Protein AF-0000000086900081 (afdb_homodimer)

Foldseek 3Di:
DPDFLFAWDDKDQDDQPPPDDDDDDDPPPPPPPPPPPPPPPPVPVCPLQNLLCVLPPWDWDDDPRTIITIGGDLDADDPVNLVVSVVVLVVQCVVVVFDPDDDTPSNVRSVVSSVSNVLSNVSSVPVVVSVVSSVVVVVVVVVVVVVVVVVVVVVVVVVVVVVVVVVVVVVVVVVVVVVVVVVVVVVVVVVVVVVVVVVVVVVVVVVVVVVVVVVVVVVVVVVVVVVVVVVVVVVVVVVVVVD/DPDFLFAWDDKDQDDQPPPDDDDDDDPDPPPPDPPPPPPPPPVPVCPLQNLLCVLPPWDWDDDPRTIITIGGDLDADDPVNLVVSVVVLVVQCVVVVFDPDDDTPSNVRSVVSSVSNVLSNVSSVPVVVSVVVSVVVVVVVVVVVVVVVVVVVVVVVVVVVVVVVVVVVVVVVVVVVVVVVVVVVVVVVVVVVVVVVVVVVVVVVVVVVVVVVVVVVVVVVVVVVVVVVVVVVVVVVVVVVVD

InterPro domains:
  IPR019347 Axonemal dynein light chain [PF10211] (49-235)
  IPR019347 Axonemal dynein light chain [PTHR13183] (34-238)

Radius of gyration: 55.37 Å; Cα contacts (8 Å, |Δi|>4): 393; chains: 2; bounding box: 48×168×117 Å

Structure (mmCIF, N/CA/C/O backbone):
data_AF-0000000086900081-model_v1
#
loop_
_entity.id
_entity.type
_entity.pdbx_description
1 polymer '33 kDa inner dynein arm light chain, axonemal'
#
loop_
_atom_site.group_PDB
_atom_site.id
_atom_site.type_symbol
_atom_site.label_atom_id
_atom_site.label_alt_id
_atom_site.label_comp_id
_atom_site.label_asym_id
_atom_site.label_entity_id
_atom_site.label_seq_id
_atom_site.pdbx_PDB_ins_code
_atom_site.Cartn_x
_atom_site.Cartn_y
_atom_site.Cartn_z
_atom_site.occupancy
_atom_site.B_iso_or_equiv
_atom_site.auth_seq_id
_atom_site.auth_comp_id
_atom_site.auth_asym_id
_atom_site.auth_atom_id
_atom_site.pdbx_PDB_model_num
ATOM 1 N N . MET A 1 1 ? -16.453 29.516 -9.492 1 42 1 MET A N 1
ATOM 2 C CA . MET A 1 1 ? -15.25 29.5 -8.664 1 42 1 MET A CA 1
ATOM 3 C C . MET A 1 1 ? -15.531 28.875 -7.301 1 42 1 MET A C 1
ATOM 5 O O . MET A 1 1 ? -16.438 29.312 -6.594 1 42 1 MET A O 1
ATOM 9 N N . GLN A 1 2 ? -15.172 27.75 -7.09 1 48.16 2 GLN A N 1
ATOM 10 C CA . GLN A 1 2 ? -15.555 27.078 -5.852 1 48.16 2 GLN A CA 1
ATOM 11 C C . GLN A 1 2 ? -15.062 27.844 -4.633 1 48.16 2 GLN A C 1
ATOM 13 O O . GLN A 1 2 ? -13.977 28.422 -4.656 1 48.16 2 GLN A O 1
ATOM 18 N N . SER A 1 3 ? -15.93 28.266 -3.818 1 62.38 3 SER A N 1
ATOM 19 C CA . SER A 1 3 ? -15.703 29.047 -2.609 1 62.38 3 SER A CA 1
ATOM 20 C C . SER A 1 3 ? -14.617 28.422 -1.742 1 62.38 3 SER A C 1
ATOM 22 O O . SER A 1 3 ? -14.547 27.203 -1.6 1 62.38 3 SER A O 1
ATOM 24 N N . SER A 1 4 ? -13.484 29.094 -1.652 1 70.31 4 SER A N 1
ATOM 25 C CA . SER A 1 4 ? -12.336 28.672 -0.856 1 70.31 4 SER A CA 1
ATOM 26 C C . SER A 1 4 ? -12.43 29.203 0.569 1 70.31 4 SER A C 1
ATOM 28 O O . SER A 1 4 ? -13.062 30.234 0.811 1 70.31 4 SER A O 1
ATOM 30 N N . LEU A 1 5 ? -12.094 28.422 1.545 1 69.44 5 LEU A N 1
ATOM 31 C CA . LEU A 1 5 ? -12.039 28.859 2.936 1 69.44 5 LEU A CA 1
ATOM 32 C C . LEU A 1 5 ? -10.945 29.906 3.137 1 69.44 5 LEU A C 1
ATOM 34 O O . LEU A 1 5 ? -10.93 30.609 4.152 1 69.44 5 LEU A O 1
ATOM 38 N N . LEU A 1 6 ? -10.07 29.984 2.084 1 68.81 6 LEU A N 1
ATOM 39 C CA . LEU A 1 6 ? -8.992 30.953 2.146 1 68.81 6 LEU A CA 1
ATOM 40 C C . LEU A 1 6 ? -9.477 32.344 1.706 1 68.81 6 LEU A C 1
ATOM 42 O O . LEU A 1 6 ? -10.141 32.469 0.677 1 68.81 6 LEU A O 1
ATOM 46 N N . LYS A 1 7 ? -9.281 33.344 2.521 1 66.56 7 LYS A N 1
ATOM 47 C CA . LYS A 1 7 ? -9.711 34.719 2.223 1 66.56 7 LYS A CA 1
ATOM 48 C C . LYS A 1 7 ? -8.789 35.375 1.19 1 66.56 7 LYS A C 1
ATOM 50 O O . LYS A 1 7 ? -7.566 35.344 1.334 1 66.56 7 LYS A O 1
ATOM 55 N N . TYR A 1 8 ? -9.445 35.938 0.097 1 69.81 8 TYR A N 1
ATOM 56 C CA . TYR A 1 8 ? -8.695 36.594 -0.955 1 69.81 8 TYR A CA 1
ATOM 57 C C . TYR A 1 8 ? -9.055 38.094 -1.011 1 69.81 8 TYR A C 1
ATOM 59 O O . TYR A 1 8 ? -10.094 38.5 -0.493 1 69.81 8 TYR A O 1
ATOM 67 N N . THR A 1 9 ? -8.016 38.938 -1.532 1 75 9 THR A N 1
ATOM 68 C CA . THR A 1 9 ? -8.297 40.344 -1.819 1 75 9 THR A CA 1
ATOM 69 C C . THR A 1 9 ? -9.016 40.469 -3.154 1 75 9 THR A C 1
ATOM 71 O O . THR A 1 9 ? -9.289 39.5 -3.834 1 75 9 THR A O 1
ATOM 74 N N . ALA A 1 10 ? -9.477 41.75 -3.414 1 66.25 10 ALA A N 1
ATOM 75 C CA . ALA A 1 10 ? -10.148 42 -4.688 1 66.25 10 ALA A CA 1
ATOM 76 C C . ALA A 1 10 ? -9.234 41.656 -5.863 1 66.25 10 ALA A C 1
ATOM 78 O O . ALA A 1 10 ? -8.016 41.844 -5.785 1 66.25 10 ALA A O 1
ATOM 79 N N . SER A 1 11 ? -9.789 41.062 -6.828 1 64.62 11 SER A N 1
ATOM 80 C CA . SER A 1 11 ? -9.039 40.656 -8.008 1 64.62 11 SER A CA 1
ATOM 81 C C . SER A 1 11 ? -8.508 41.844 -8.781 1 64.62 11 SER A C 1
ATOM 83 O O . SER A 1 11 ? -9.156 42.906 -8.852 1 64.62 11 SER A O 1
ATOM 85 N N . ARG A 1 12 ? -7.219 41.781 -9.094 1 67.12 12 ARG A N 1
ATOM 86 C CA . ARG A 1 12 ? -6.625 42.844 -9.906 1 67.12 12 ARG A CA 1
ATOM 87 C C . ARG A 1 12 ? -6.156 42.281 -11.25 1 67.12 12 ARG A C 1
ATOM 89 O O . ARG A 1 12 ? -5.777 41.125 -11.359 1 67.12 12 ARG A O 1
ATOM 96 N N . VAL A 1 13 ? -6.465 42.969 -12.281 1 59.75 13 VAL A N 1
ATOM 97 C CA . VAL A 1 13 ? -6 42.625 -13.617 1 59.75 13 VAL A CA 1
ATOM 98 C C . VAL A 1 13 ? -4.473 42.594 -13.648 1 59.75 13 VAL A C 1
ATOM 100 O O . VAL A 1 13 ? -3.828 43.594 -13.312 1 59.75 13 VAL A O 1
ATOM 103 N N . ALA A 1 14 ? -3.883 41.406 -13.641 1 64.88 14 ALA A N 1
ATOM 104 C CA . ALA A 1 14 ? -2.428 41.281 -13.625 1 64.88 14 ALA A CA 1
ATOM 105 C C . ALA A 1 14 ? -1.829 41.719 -14.961 1 64.88 14 ALA A C 1
ATOM 107 O O . ALA A 1 14 ? -0.786 42.406 -14.992 1 64.88 14 ALA A O 1
ATOM 108 N N . CYS A 1 15 ? -2.088 41.188 -16.031 1 61 15 CYS A N 1
ATOM 109 C CA . CYS A 1 15 ? -1.524 41.594 -17.328 1 61 15 CYS A CA 1
ATOM 110 C C . CYS A 1 15 ? -2.586 41.531 -18.422 1 61 15 CYS A C 1
ATOM 112 O O . CYS A 1 15 ? -3.391 40.594 -18.469 1 61 15 CYS A O 1
ATOM 114 N N . ARG A 1 16 ? -2.791 42.688 -19.047 1 53.25 16 ARG A N 1
ATOM 115 C CA . ARG A 1 16 ? -3.641 42.75 -20.234 1 53.25 16 ARG A CA 1
ATOM 116 C C . ARG A 1 16 ? -2.934 42.188 -21.453 1 53.25 16 ARG A C 1
ATOM 118 O O . ARG A 1 16 ? -1.745 42.438 -21.672 1 53.25 16 ARG A O 1
ATOM 125 N N . SER A 1 17 ? -3.285 41 -21.859 1 48.28 17 SER A N 1
ATOM 126 C CA . SER A 1 17 ? -2.744 40.438 -23.094 1 48.28 17 SER A CA 1
ATOM 127 C C . SER A 1 17 ? -2.77 41.469 -24.219 1 48.28 17 SER A C 1
ATOM 129 O O . SER A 1 17 ? -3.838 41.969 -24.594 1 48.28 17 SER A O 1
ATOM 131 N N . ILE A 1 18 ? -1.793 42.25 -24.406 1 40.59 18 ILE A N 1
ATOM 132 C CA . ILE A 1 18 ? -1.676 42.938 -25.688 1 40.59 18 ILE A CA 1
ATOM 133 C C . ILE A 1 18 ? -1.652 41.906 -26.828 1 40.59 18 ILE A C 1
ATOM 135 O O . ILE A 1 18 ? -0.822 41 -26.828 1 40.59 18 ILE A O 1
ATOM 139 N N . ARG A 1 19 ? -2.689 41.844 -27.719 1 40.06 19 ARG A N 1
ATOM 140 C CA . ARG A 1 19 ? -2.777 41.062 -28.953 1 40.06 19 ARG A CA 1
ATOM 141 C C . ARG A 1 19 ? -1.606 41.375 -29.875 1 40.06 19 ARG A C 1
ATOM 143 O O . ARG A 1 19 ? -1.706 42.25 -30.734 1 40.06 19 ARG A O 1
ATOM 150 N N . SER A 1 20 ? -0.39 41.625 -29.469 1 32.19 20 SER A N 1
ATOM 151 C CA . SER A 1 20 ? 0.54 41.875 -30.562 1 32.19 20 SER A CA 1
ATOM 152 C C . SER A 1 20 ? 0.53 40.719 -31.562 1 32.19 20 SER A C 1
ATOM 154 O O . SER A 1 20 ? 0.447 39.562 -31.172 1 32.19 20 SER A O 1
ATOM 156 N N . ALA A 1 21 ? 0.417 41 -32.969 1 29.95 21 ALA A N 1
ATOM 157 C CA . ALA A 1 21 ? 0.44 40.438 -34.312 1 29.95 21 ALA A CA 1
ATOM 158 C C . ALA A 1 21 ? 1.699 39.594 -34.531 1 29.95 21 ALA A C 1
ATOM 160 O O . ALA A 1 21 ? 1.937 39.094 -35.625 1 29.95 21 ALA A O 1
ATOM 161 N N . ARG A 1 22 ? 2.908 39.969 -34.031 1 29.86 22 ARG A N 1
ATOM 162 C CA . ARG A 1 22 ? 4.059 39.625 -34.875 1 29.86 22 ARG A CA 1
ATOM 163 C C . ARG A 1 22 ? 4.168 38.125 -35.062 1 29.86 22 ARG A C 1
ATOM 165 O O . ARG A 1 22 ? 4.07 37.344 -34.125 1 29.86 22 ARG A O 1
ATOM 172 N N . GLU A 1 23 ? 4.035 37.719 -36.344 1 28.48 23 GLU A N 1
ATOM 173 C CA . GLU A 1 23 ? 4.168 36.438 -37.062 1 28.48 23 GLU A CA 1
ATOM 174 C C . GLU A 1 23 ? 5.32 35.625 -36.469 1 28.48 23 GLU A C 1
ATOM 176 O O . GLU A 1 23 ? 5.098 34.594 -35.812 1 28.48 23 GLU A O 1
ATOM 181 N N . GLY A 1 24 ? 6.332 35.25 -37.5 1 24.83 24 GLY A N 1
ATOM 182 C CA . GLY A 1 24 ? 6.887 33.969 -37.938 1 24.83 24 GLY A CA 1
ATOM 183 C C . GLY A 1 24 ? 8.102 33.531 -37.125 1 24.83 24 GLY A C 1
ATOM 184 O O . GLY A 1 24 ? 8.633 32.438 -37.344 1 24.83 24 GLY A O 1
ATOM 185 N N . THR A 1 25 ? 9.039 34.5 -36.812 1 27.08 25 THR A N 1
ATOM 186 C CA . THR A 1 25 ? 10.406 34.031 -36.969 1 27.08 25 THR A CA 1
ATOM 187 C C . THR A 1 25 ? 10.719 32.938 -35.938 1 27.08 25 THR A C 1
ATOM 189 O O . THR A 1 25 ? 10.172 32.938 -34.812 1 27.08 25 THR A O 1
ATOM 192 N N . GLU A 1 26 ? 11.484 31.875 -36.5 1 27 26 GLU A N 1
ATOM 193 C CA . GLU A 1 26 ? 12.047 30.609 -36.031 1 27 26 GLU A CA 1
ATOM 194 C C . GLU A 1 26 ? 12.859 30.812 -34.75 1 27 26 GLU A C 1
ATOM 196 O O . GLU A 1 26 ? 13.812 31.594 -34.719 1 27 26 GLU A O 1
ATOM 201 N N . ALA A 1 27 ? 12.188 30.797 -33.625 1 27.25 27 ALA A N 1
ATOM 202 C CA . ALA A 1 27 ? 12.766 31.016 -32.312 1 27.25 27 ALA A CA 1
ATOM 203 C C . ALA A 1 27 ? 13.906 30.031 -32.031 1 27.25 27 ALA A C 1
ATOM 205 O O . ALA A 1 27 ? 13.742 28.828 -32.188 1 27.25 27 ALA A O 1
ATOM 206 N N . GLU A 1 28 ? 15.141 30.578 -32.562 1 25 28 GLU A N 1
ATOM 207 C CA . GLU A 1 28 ? 16.375 29.906 -32.156 1 25 28 GLU A CA 1
ATOM 208 C C . GLU A 1 28 ? 16.344 29.516 -30.688 1 25 28 GLU A C 1
ATOM 210 O O . GLU A 1 28 ? 15.766 30.219 -29.859 1 25 28 GLU A O 1
ATOM 215 N N . ASN A 1 29 ? 16.453 28.188 -30.5 1 24.75 29 ASN A N 1
ATOM 216 C CA . ASN A 1 29 ? 16.516 27.359 -29.297 1 24.75 29 ASN A CA 1
ATOM 217 C C . ASN A 1 29 ? 17.562 27.859 -28.312 1 24.75 29 ASN A C 1
ATOM 219 O O . ASN A 1 29 ? 18.734 27.453 -28.406 1 24.75 29 ASN A O 1
ATOM 223 N N . VAL A 1 30 ? 17.766 29.25 -28.312 1 23.75 30 VAL A N 1
ATOM 224 C CA . VAL A 1 30 ? 18.938 29.531 -27.469 1 23.75 30 VAL A CA 1
ATOM 225 C C . VAL A 1 30 ? 18.734 28.938 -26.078 1 23.75 30 VAL A C 1
ATOM 227 O O . VAL A 1 30 ? 17.672 29.109 -25.484 1 23.75 30 VAL A O 1
ATOM 230 N N . GLY A 1 31 ? 19.406 27.812 -25.828 1 24.62 31 GLY A N 1
ATOM 231 C CA . GLY A 1 31 ? 19.703 27.078 -24.609 1 24.62 31 GLY A CA 1
ATOM 232 C C . GLY A 1 31 ? 20.094 28 -23.453 1 24.62 31 GLY A C 1
ATOM 233 O O . GLY A 1 31 ? 21.25 28.406 -23.344 1 24.62 31 GLY A O 1
ATOM 234 N N . SER A 1 32 ? 19.406 29.141 -23.359 1 23.3 32 SER A N 1
ATOM 235 C CA . SER A 1 32 ? 19.953 30.078 -22.375 1 23.3 32 SER A CA 1
ATOM 236 C C . SER A 1 32 ? 20.078 29.422 -21 1 23.3 32 SER A C 1
ATOM 238 O O . SER A 1 32 ? 19.141 28.781 -20.531 1 23.3 32 SER A O 1
ATOM 240 N N . ARG A 1 33 ? 21.375 29.062 -20.672 1 28 33 ARG A N 1
ATOM 241 C CA . ARG A 1 33 ? 21.953 28.688 -19.391 1 28 33 ARG A CA 1
ATOM 242 C C . ARG A 1 33 ? 21.422 29.578 -18.266 1 28 33 ARG A C 1
ATOM 244 O O . ARG A 1 33 ? 21.609 30.797 -18.297 1 28 33 ARG A O 1
ATOM 251 N N . VAL A 1 34 ? 20.25 29.234 -17.781 1 26.19 34 VAL A N 1
ATOM 252 C CA . VAL A 1 34 ? 19.766 29.875 -16.562 1 26.19 34 VAL A CA 1
ATOM 253 C C . VAL A 1 34 ? 20.875 29.891 -15.508 1 26.19 34 VAL A C 1
ATOM 255 O O . VAL A 1 34 ? 21.328 28.844 -15.062 1 26.19 34 VAL A O 1
ATOM 258 N N . ARG A 1 35 ? 21.906 30.766 -15.727 1 25.28 35 ARG A N 1
ATOM 259 C CA . ARG A 1 35 ? 22.844 31.062 -14.656 1 25.28 35 ARG A CA 1
ATOM 260 C C . ARG A 1 35 ? 22.109 31.297 -13.336 1 25.28 35 ARG A C 1
ATOM 262 O O . ARG A 1 35 ? 21.203 32.125 -13.258 1 25.28 35 ARG A O 1
ATOM 269 N N . ASN A 1 36 ? 22.109 30.281 -12.555 1 25.27 36 ASN A N 1
ATOM 270 C CA . ASN A 1 36 ? 21.797 30.312 -11.133 1 25.27 36 ASN A CA 1
ATOM 271 C C . ASN A 1 36 ? 22.531 31.438 -10.422 1 25.27 36 ASN A C 1
ATOM 273 O O . ASN A 1 36 ? 23.688 31.266 -9.992 1 25.27 36 ASN A O 1
ATOM 277 N N . SER A 1 37 ? 22.656 32.625 -11.039 1 27.92 37 SER A N 1
ATOM 278 C CA . SER A 1 37 ? 23.328 33.625 -10.258 1 27.92 37 SER A CA 1
ATOM 279 C C . SER A 1 37 ? 22.781 33.688 -8.836 1 27.92 37 SER A C 1
ATOM 281 O O . SER A 1 37 ? 21.562 33.844 -8.641 1 27.92 37 SER A O 1
ATOM 283 N N . LYS A 1 38 ? 23.547 33.156 -7.93 1 31.84 38 LYS A N 1
ATOM 284 C CA . LYS A 1 38 ? 23.484 33.375 -6.484 1 31.84 38 LYS A CA 1
ATOM 285 C C . LYS A 1 38 ? 23.391 34.844 -6.145 1 31.84 38 LYS A C 1
ATOM 287 O O . LYS A 1 38 ? 24.406 35.562 -6.121 1 31.84 38 LYS A O 1
ATOM 292 N N . LYS A 1 39 ? 22.484 35.656 -6.766 1 34.59 39 LYS A N 1
ATOM 293 C CA . LYS A 1 39 ? 22.359 37 -6.211 1 34.59 39 LYS A CA 1
ATOM 294 C C . LYS A 1 39 ? 22.531 37 -4.695 1 34.59 39 LYS A C 1
ATOM 296 O O . LYS A 1 39 ? 22.125 36.031 -4.027 1 34.59 39 LYS A O 1
ATOM 301 N N . GLU A 1 40 ? 23.469 37.688 -4.207 1 32.53 40 GLU A N 1
ATOM 302 C CA . GLU A 1 40 ? 23.672 38.188 -2.85 1 32.53 40 GLU A CA 1
ATOM 303 C C . GLU A 1 40 ? 22.344 38.562 -2.189 1 32.53 40 GLU A C 1
ATOM 305 O O . GLU A 1 40 ? 21.547 39.312 -2.752 1 32.53 40 GLU A O 1
ATOM 310 N N . GLY A 1 41 ? 21.703 37.656 -1.542 1 31.22 41 GLY A N 1
ATOM 311 C CA . GLY A 1 41 ? 20.453 37.688 -0.817 1 31.22 41 GLY A CA 1
ATOM 312 C C . GLY A 1 41 ? 20.281 38.969 -0.015 1 31.22 41 GLY A C 1
ATOM 313 O O . GLY A 1 41 ? 20.812 39.094 1.084 1 31.22 41 GLY A O 1
ATOM 314 N N . GLN A 1 42 ? 20.578 40.125 -0.655 1 33.59 42 GLN A N 1
ATOM 315 C CA . GLN A 1 42 ? 20.062 41.25 0.126 1 33.59 42 GLN A CA 1
ATOM 316 C C . GLN A 1 42 ? 18.75 40.906 0.811 1 33.59 42 GLN A C 1
ATOM 318 O O . GLN A 1 42 ? 17.797 40.469 0.155 1 33.59 42 GLN A O 1
ATOM 323 N N . PHE A 1 43 ? 18.828 40.406 2.074 1 36.84 43 PHE A N 1
ATOM 324 C CA . PHE A 1 43 ? 17.688 40.312 2.982 1 36.84 43 PHE A CA 1
ATOM 325 C C . PHE A 1 43 ? 16.734 41.469 2.764 1 36.84 43 PHE A C 1
ATOM 327 O O . PHE A 1 43 ? 16.938 42.562 3.305 1 36.84 43 PHE A O 1
ATOM 334 N N . GLN A 1 44 ? 16.531 42 1.59 1 40.94 44 GLN A N 1
ATOM 335 C CA . GLN A 1 44 ? 15.461 43 1.47 1 40.94 44 GLN A CA 1
ATOM 336 C C . GLN A 1 44 ? 14.266 42.625 2.338 1 40.94 44 GLN A C 1
ATOM 338 O O . GLN A 1 44 ? 13.945 41.438 2.49 1 40.94 44 GLN A O 1
ATOM 343 N N . ILE A 1 45 ? 13.859 43.469 3.33 1 47.12 45 ILE A N 1
ATOM 344 C CA . ILE A 1 45 ? 12.711 43.375 4.234 1 47.12 45 ILE A CA 1
ATOM 345 C C . ILE A 1 45 ? 11.516 42.781 3.506 1 47.12 45 ILE A C 1
ATOM 347 O O . ILE A 1 45 ? 10.969 43.375 2.586 1 47.12 45 ILE A O 1
ATOM 351 N N . SER A 1 46 ? 11.664 41.719 2.932 1 59.94 46 SER A N 1
ATOM 352 C CA . SER A 1 46 ? 10.508 41.062 2.314 1 59.94 46 SER A CA 1
ATOM 353 C C . SER A 1 46 ? 9.234 41.344 3.111 1 59.94 46 SER A C 1
ATOM 355 O O . SER A 1 46 ? 9.234 41.25 4.34 1 59.94 46 SER A O 1
ATOM 357 N N . THR A 1 47 ? 8.367 42.406 2.65 1 74.38 47 THR A N 1
ATOM 358 C CA . THR A 1 47 ? 7.082 42.75 3.238 1 74.38 47 THR A CA 1
ATOM 359 C C . THR A 1 47 ? 6.266 41.531 3.58 1 74.38 47 THR A C 1
ATOM 361 O O . THR A 1 47 ? 6.543 40.438 3.074 1 74.38 47 THR A O 1
ATOM 364 N N . THR A 1 48 ? 5.711 41.562 4.719 1 77.19 48 THR A N 1
ATOM 365 C CA . THR A 1 48 ? 4.781 40.5 5.109 1 77.19 48 THR A CA 1
ATOM 366 C C . THR A 1 48 ? 3.986 40 3.906 1 77.19 48 THR A C 1
ATOM 368 O O . THR A 1 48 ? 3.699 38.812 3.795 1 77.19 48 THR A O 1
ATOM 371 N N . GLU A 1 49 ? 3.84 40.969 2.928 1 79.25 49 GLU A N 1
ATOM 372 C CA . GLU A 1 49 ? 3.066 40.594 1.743 1 79.25 49 GLU A CA 1
ATOM 373 C C . GLU A 1 49 ? 3.861 39.656 0.828 1 79.25 49 GLU A C 1
ATOM 375 O O . GLU A 1 49 ? 3.303 38.719 0.245 1 79.25 49 GLU A O 1
ATOM 380 N N . ASP A 1 50 ? 5.125 39.938 0.722 1 83.06 50 ASP A N 1
ATOM 381 C CA . ASP A 1 50 ? 5.977 39.062 -0.108 1 83.06 50 ASP A CA 1
ATOM 382 C C . ASP A 1 50 ? 6.082 37.656 0.473 1 83.06 50 ASP A C 1
ATOM 384 O O . ASP A 1 50 ? 6.047 36.688 -0.265 1 83.06 50 ASP A O 1
ATOM 388 N N . ILE A 1 51 ? 6.164 37.625 1.746 1 86.88 51 ILE A N 1
ATOM 389 C CA . ILE A 1 51 ? 6.27 36.344 2.424 1 86.88 51 ILE A CA 1
ATOM 390 C C . ILE A 1 51 ? 4.957 35.562 2.271 1 86.88 51 ILE A C 1
ATOM 392 O O . ILE A 1 51 ? 4.961 34.375 1.994 1 86.88 51 ILE A O 1
ATOM 396 N N . LEU A 1 52 ? 3.85 36.344 2.441 1 87.81 52 LEU A N 1
ATOM 397 C CA . LEU A 1 52 ? 2.539 35.719 2.309 1 87.81 52 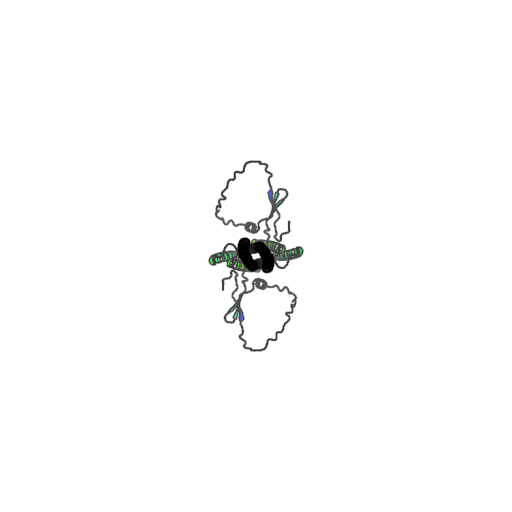LEU A CA 1
ATOM 398 C C . LEU A 1 52 ? 2.346 35.156 0.903 1 87.81 52 LEU A C 1
ATOM 400 O O . LEU A 1 52 ? 1.84 34.062 0.738 1 87.81 52 LEU A O 1
ATOM 404 N N . HIS A 1 53 ? 2.893 35.781 -0.057 1 86 53 HIS A N 1
ATOM 405 C CA . HIS A 1 53 ? 2.756 35.375 -1.444 1 86 53 HIS A CA 1
ATOM 406 C C . HIS A 1 53 ? 3.602 34.125 -1.722 1 86 53 HIS A C 1
ATOM 408 O O . HIS A 1 53 ? 3.254 33.312 -2.58 1 86 53 HIS A O 1
ATOM 414 N N . SER A 1 54 ? 4.648 34.062 -1.093 1 87.88 54 SER A N 1
ATOM 415 C CA . SER A 1 54 ? 5.52 32.906 -1.278 1 87.88 54 SER A CA 1
ATOM 416 C C . SER A 1 54 ? 4.891 31.625 -0.695 1 87.88 54 SER A C 1
ATOM 418 O O . SER A 1 54 ? 5.105 30.531 -1.208 1 87.88 54 SER A O 1
ATOM 420 N N . ILE A 1 55 ? 4.16 31.75 0.361 1 88.94 55 ILE A N 1
ATOM 421 C CA . ILE A 1 55 ? 3.541 30.625 1.051 1 88.94 55 ILE A CA 1
ATOM 422 C C . ILE A 1 55 ? 2.213 30.281 0.384 1 88.94 55 ILE A C 1
ATOM 424 O O . ILE A 1 55 ? 1.9 29.109 0.183 1 88.94 55 ILE A O 1
ATOM 428 N N . LEU A 1 56 ? 1.482 31.406 0.093 1 89.12 56 LEU A N 1
ATOM 429 C CA . LEU A 1 56 ? 0.175 31.281 -0.541 1 89.12 56 LEU A CA 1
ATOM 430 C C . LEU A 1 56 ? 0.107 32.094 -1.822 1 89.12 56 LEU A C 1
ATOM 432 O O . LEU A 1 56 ? -0.317 33.25 -1.8 1 89.12 56 LEU A O 1
ATOM 436 N N . PRO A 1 57 ? 0.452 31.469 -2.863 1 84.44 57 PRO A N 1
ATOM 437 C CA . PRO A 1 57 ? 0.484 32.188 -4.129 1 84.44 57 PRO A CA 1
ATOM 438 C C . PRO A 1 57 ? -0.897 32.688 -4.562 1 84.44 57 PRO A C 1
ATOM 440 O O . PRO A 1 57 ? -1.909 32.094 -4.207 1 84.44 57 PRO A O 1
ATOM 443 N N . PRO A 1 58 ? -0.883 33.781 -5.293 1 81.44 58 PRO A N 1
ATOM 444 C CA . PRO A 1 58 ? -2.164 34.344 -5.754 1 81.44 58 PRO A CA 1
ATOM 445 C C . PRO A 1 58 ? -2.834 33.438 -6.801 1 81.44 58 PRO A C 1
ATOM 447 O O . PRO A 1 58 ? -2.162 32.656 -7.461 1 81.44 58 PRO A O 1
ATOM 450 N N . ARG A 1 59 ? -4.145 33.562 -6.816 1 79.56 59 ARG A N 1
ATOM 451 C CA . ARG A 1 59 ? -4.891 32.844 -7.836 1 79.56 59 ARG A CA 1
ATOM 452 C C . ARG A 1 59 ? -4.969 33.625 -9.133 1 79.56 59 ARG A C 1
ATOM 454 O O . ARG A 1 59 ? -5.133 34.844 -9.109 1 79.56 59 ARG A O 1
ATOM 461 N N . GLU A 1 60 ? -4.664 32.969 -10.32 1 82.38 60 GLU A N 1
ATOM 462 C CA . GLU A 1 60 ? -4.68 33.625 -11.617 1 82.38 60 GLU A CA 1
ATOM 463 C C . GLU A 1 60 ? -5.633 32.938 -12.586 1 82.38 60 GLU A C 1
ATOM 465 O O . GLU A 1 60 ? -5.727 31.703 -12.609 1 82.38 60 GLU A O 1
ATOM 470 N N . TRP A 1 61 ? -6.457 33.75 -13.164 1 79 61 TRP A N 1
ATOM 471 C CA . TRP A 1 61 ? -7.301 33.188 -14.211 1 79 61 TRP A CA 1
ATOM 472 C C . TRP A 1 61 ? -7.441 34.156 -15.383 1 79 61 TRP A C 1
ATOM 474 O O . TRP A 1 61 ? -7.074 35.344 -15.266 1 79 61 TRP A O 1
ATOM 484 N N . THR A 1 62 ? -7.707 33.625 -16.516 1 83.88 62 THR A N 1
ATOM 485 C CA . THR A 1 62 ? -7.859 34.406 -17.734 1 83.88 62 THR A CA 1
ATOM 486 C C . THR A 1 62 ? -9.336 34.594 -18.062 1 83.88 62 THR A C 1
ATOM 488 O O . THR A 1 62 ? -10.109 33.656 -18.062 1 83.88 62 THR A O 1
ATOM 491 N N . GLU A 1 63 ? -9.75 35.812 -18 1 77.44 63 GLU A N 1
ATOM 492 C CA . GLU A 1 63 ? -11.117 36.156 -18.406 1 77.44 63 GLU A CA 1
ATOM 493 C C . GLU A 1 63 ? -11.117 37.281 -19.438 1 77.44 63 GLU A C 1
ATOM 495 O O . GLU A 1 63 ? -10.562 38.344 -19.188 1 77.44 63 GLU A O 1
ATOM 500 N N . GLY A 1 64 ? -11.797 36.969 -20.609 1 78.12 64 GLY A N 1
ATOM 501 C CA . GLY A 1 64 ? -11.945 37.969 -21.656 1 78.12 64 GLY A CA 1
ATOM 502 C C . GLY A 1 64 ? -10.617 38.438 -22.219 1 78.12 64 GLY A C 1
ATOM 503 O O . GLY A 1 64 ? -10.438 39.625 -22.516 1 78.12 64 GLY A O 1
ATOM 504 N N . GLY A 1 65 ? -9.609 37.594 -22.172 1 78.5 65 GLY A N 1
ATOM 505 C CA . GLY A 1 65 ? -8.32 37.938 -22.75 1 78.5 65 GLY A CA 1
ATOM 506 C C . GLY A 1 65 ? -7.387 38.594 -21.75 1 78.5 65 GLY A C 1
ATOM 507 O O . GLY A 1 65 ? -6.246 38.938 -22.094 1 78.5 65 GLY A O 1
ATOM 508 N N . GLU A 1 66 ? -8.016 38.906 -20.656 1 80.81 66 GLU A N 1
ATOM 509 C CA . GLU A 1 66 ? -7.199 39.531 -19.609 1 80.81 66 GLU A CA 1
ATOM 510 C C . GLU A 1 66 ? -6.836 38.531 -18.516 1 80.81 66 GLU A C 1
ATOM 512 O O . GLU A 1 66 ? -7.621 37.625 -18.203 1 80.81 66 GLU A O 1
ATOM 517 N N . VAL A 1 67 ? -5.559 38.75 -18.109 1 82.88 67 VAL A N 1
ATOM 518 C CA . VAL A 1 67 ? -5.105 37.875 -17.031 1 82.88 67 VAL A CA 1
ATOM 519 C C . VAL A 1 67 ? -5.402 38.531 -15.68 1 82.88 67 VAL A C 1
ATOM 521 O O . VAL A 1 67 ? -4.949 39.656 -15.422 1 82.88 67 VAL A O 1
ATOM 524 N N . TRP A 1 68 ? -6.273 37.875 -14.867 1 80.75 68 TRP A N 1
ATOM 525 C CA . TRP A 1 68 ? -6.645 38.375 -13.547 1 80.75 68 TRP A CA 1
ATOM 526 C C . TRP A 1 68 ? -5.855 37.656 -12.453 1 80.75 68 TRP A C 1
ATOM 528 O O . TRP A 1 68 ? -5.512 36.469 -12.602 1 80.75 68 TRP A O 1
ATOM 538 N N . ALA A 1 69 ? -5.285 38.5 -11.539 1 78.56 69 ALA A N 1
ATOM 539 C CA . ALA A 1 69 ? -4.605 37.938 -10.391 1 78.56 69 ALA A CA 1
ATOM 540 C C . ALA A 1 69 ? -5.258 38.375 -9.086 1 78.56 69 ALA A C 1
ATOM 542 O O . ALA A 1 69 ? -5.676 39.5 -8.945 1 78.56 69 ALA A O 1
ATOM 543 N N . GLN A 1 70 ? -5.527 37.438 -8.234 1 79.56 70 GLN A N 1
ATOM 544 C CA . GLN A 1 70 ? -6.09 37.719 -6.922 1 79.56 70 GLN A CA 1
ATOM 545 C C . GLN A 1 70 ? -5.172 37.25 -5.809 1 79.56 70 GLN A C 1
ATOM 547 O O . GLN A 1 70 ? -4.844 36.062 -5.742 1 79.56 70 GLN A O 1
ATOM 552 N N . SER A 1 71 ? -4.715 38.281 -5.016 1 82.31 71 SER A N 1
ATOM 553 C CA . SER A 1 71 ? -3.816 37.969 -3.914 1 82.31 71 SER A CA 1
ATOM 554 C C . SER A 1 71 ? -4.594 37.625 -2.648 1 82.31 71 SER A C 1
ATOM 556 O O . SER A 1 71 ? -5.777 37.938 -2.531 1 82.31 71 SER A O 1
ATOM 558 N N . VAL A 1 72 ? -3.92 36.938 -1.805 1 86.06 72 VAL A N 1
ATOM 559 C CA . VAL A 1 72 ? -4.531 36.594 -0.53 1 86.06 72 VAL A CA 1
ATOM 560 C C . VAL A 1 72 ? -4.66 37.844 0.352 1 86.06 72 VAL A C 1
ATOM 562 O O . VAL A 1 72 ? -3.82 38.719 0.289 1 86.06 72 VAL A O 1
ATOM 565 N N . SER A 1 73 ? -5.688 37.875 1.212 1 85.94 73 SER A N 1
ATOM 566 C CA . SER A 1 73 ? -5.977 39.031 2.068 1 85.94 73 SER A CA 1
ATOM 567 C C . SER A 1 73 ? -4.875 39.25 3.104 1 85.94 73 SER A C 1
ATOM 569 O O . SER A 1 73 ? -4.352 38.281 3.662 1 85.94 73 SER A O 1
ATOM 571 N N . THR A 1 74 ? -4.484 40.5 3.354 1 87.19 74 THR A N 1
ATOM 572 C CA . THR A 1 74 ? -3.486 40.812 4.367 1 87.19 74 THR A CA 1
ATOM 573 C C . THR A 1 74 ? -4.152 41.312 5.641 1 87.19 74 THR A C 1
ATOM 575 O O . THR A 1 74 ? -3.475 41.781 6.562 1 87.19 74 THR A O 1
ATOM 578 N N . THR A 1 75 ? -5.535 41.219 5.676 1 88.31 75 THR A N 1
ATOM 579 C CA . THR A 1 75 ? -6.273 41.688 6.844 1 88.31 75 THR A CA 1
ATOM 580 C C . THR A 1 75 ? -6.117 40.688 8.008 1 88.31 75 THR A C 1
ATOM 582 O O . THR A 1 75 ? -6.32 39.5 7.84 1 88.31 75 THR A O 1
ATOM 585 N N . PRO A 1 76 ? -5.656 41.25 9.117 1 91.69 76 PRO A N 1
ATOM 586 C CA . PRO A 1 76 ? -5.539 40.375 10.273 1 91.69 76 PRO A CA 1
ATOM 587 C C . PRO A 1 76 ? -6.871 39.75 10.68 1 91.69 76 PRO A C 1
ATOM 589 O O . PRO A 1 76 ? -7.93 40.344 10.438 1 91.69 76 PRO A O 1
ATOM 592 N N . ALA A 1 77 ? -6.797 38.625 11.203 1 91.19 77 ALA A N 1
ATOM 593 C CA . ALA A 1 77 ? -7.992 37.875 11.609 1 91.19 77 ALA A CA 1
ATOM 594 C C . ALA A 1 77 ? -8.211 37.969 13.117 1 91.19 77 ALA A C 1
ATOM 596 O O . ALA A 1 77 ? -7.27 37.844 13.898 1 91.19 77 ALA A O 1
ATOM 597 N N . THR A 1 78 ? -9.445 38.25 13.477 1 92.75 78 THR A N 1
ATOM 598 C CA . THR A 1 78 ? -9.828 38.281 14.883 1 92.75 78 THR A CA 1
ATOM 599 C C . THR A 1 78 ? -10.305 36.938 15.359 1 92.75 78 THR A C 1
ATOM 601 O O . THR A 1 78 ? -10.453 36 14.562 1 92.75 78 THR A O 1
ATOM 604 N N . LYS A 1 79 ? -10.523 36.844 16.641 1 93.62 79 LYS A N 1
ATOM 605 C CA . LYS A 1 79 ? -11.062 35.625 17.234 1 93.62 79 LYS A CA 1
ATOM 606 C C . LYS A 1 79 ? -12.398 35.219 16.594 1 93.62 79 LYS A C 1
ATOM 608 O O . LYS A 1 79 ? -12.641 34.062 16.312 1 93.62 79 LYS A O 1
ATOM 613 N N . ALA A 1 80 ? -13.188 36.25 16.391 1 93.88 80 ALA A N 1
ATOM 614 C C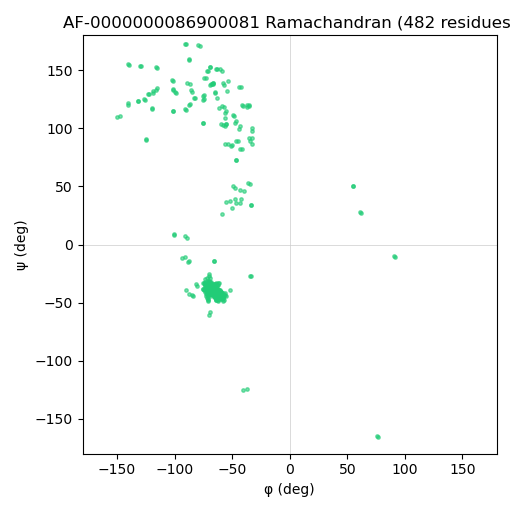A . ALA A 1 80 ? -14.492 36 15.789 1 93.88 80 ALA A CA 1
ATOM 615 C C . ALA A 1 80 ? -14.352 35.438 14.383 1 93.88 80 ALA A C 1
ATOM 617 O O . ALA A 1 80 ? -15.156 34.625 13.953 1 93.88 80 ALA A O 1
ATOM 618 N N . ASP A 1 81 ? -13.328 35.875 13.641 1 93.31 81 ASP A N 1
ATOM 619 C CA . ASP A 1 81 ? -13.07 35.375 12.297 1 93.31 81 ASP A CA 1
ATOM 620 C C . ASP A 1 81 ? -12.711 33.875 12.328 1 93.31 81 ASP A C 1
ATOM 622 O O . ASP A 1 81 ? -13.094 33.125 11.438 1 93.31 81 ASP A O 1
ATOM 626 N N . VAL A 1 82 ? -12 33.438 13.336 1 96 82 VAL A N 1
ATOM 627 C CA . VAL A 1 82 ? -11.578 32.031 13.453 1 96 82 VAL A CA 1
ATOM 628 C C . VAL A 1 82 ? -12.789 31.156 13.742 1 96 82 VAL A C 1
ATOM 630 O O . VAL A 1 82 ? -12.93 30.078 13.156 1 96 82 VAL A O 1
ATOM 633 N N . VAL A 1 83 ? -13.625 31.625 14.617 1 95.94 83 VAL A N 1
ATOM 634 C CA . VAL A 1 83 ? -14.836 30.875 14.953 1 95.94 83 VAL A CA 1
ATOM 635 C C . VAL A 1 83 ? -15.719 30.75 13.719 1 95.94 83 VAL A C 1
ATOM 637 O O . VAL A 1 83 ? -16.297 29.688 13.453 1 95.94 83 VAL A O 1
ATOM 640 N N . ALA A 1 84 ? -15.82 31.859 12.953 1 94.94 84 ALA A N 1
ATOM 641 C CA . ALA A 1 84 ? -16.594 31.828 11.719 1 94.94 84 ALA A CA 1
ATOM 642 C C . ALA A 1 84 ? -16 30.844 10.719 1 94.94 84 ALA A C 1
ATOM 644 O O . ALA A 1 84 ? -16.75 30.172 9.992 1 94.94 84 ALA A O 1
ATOM 645 N N . LEU A 1 85 ? -14.672 30.797 10.625 1 95.25 85 LEU A N 1
ATOM 646 C CA . LEU A 1 85 ? -13.992 29.844 9.75 1 95.25 85 LEU A CA 1
ATOM 647 C C . LEU A 1 85 ? -14.344 28.406 10.141 1 95.25 85 LEU A C 1
ATOM 649 O O . LEU A 1 85 ? -14.625 27.578 9.273 1 95.25 85 LEU A O 1
ATOM 653 N N . GLU A 1 86 ? -14.328 28.094 11.43 1 96.94 86 GLU A N 1
ATOM 654 C CA . GLU A 1 86 ? -14.664 26.75 11.914 1 96.94 86 GLU A CA 1
ATOM 655 C C . GLU A 1 86 ? -16.109 26.391 11.57 1 96.94 86 GLU A C 1
ATOM 657 O O . GLU A 1 86 ? -16.375 25.266 11.141 1 96.94 86 GLU A O 1
ATOM 662 N N . GLN A 1 87 ? -16.969 27.328 11.797 1 96.5 87 GLN A N 1
ATOM 663 C CA . GLN A 1 87 ? -18.375 27.094 11.492 1 96.5 87 GLN A CA 1
ATOM 664 C C . GLN A 1 87 ? -18.578 26.875 9.992 1 96.5 87 GLN A C 1
ATOM 666 O O . GLN A 1 87 ? -19.375 26.016 9.594 1 96.5 87 GLN A O 1
ATOM 671 N N . GLU A 1 88 ? -17.906 27.672 9.211 1 95.5 88 GLU A N 1
ATOM 672 C CA . GLU A 1 88 ? -18 27.5 7.758 1 95.5 88 GLU A CA 1
ATOM 673 C C . GLU A 1 88 ? -17.438 26.141 7.324 1 95.5 88 GLU A C 1
ATOM 675 O O . GLU A 1 88 ? -17.984 25.5 6.426 1 95.5 88 GLU A O 1
ATOM 680 N N . LEU A 1 89 ? -16.312 25.719 7.922 1 95.69 89 LEU A N 1
ATOM 681 C CA . LEU A 1 89 ? -15.75 24.406 7.645 1 95.69 89 LEU A CA 1
ATOM 682 C C . LEU A 1 89 ? -16.766 23.297 7.941 1 95.69 89 LEU A C 1
ATOM 684 O O . LEU A 1 89 ? -17.016 22.438 7.098 1 95.69 89 LEU A O 1
ATOM 688 N N . ASP A 1 90 ? -17.406 23.344 9.094 1 96.69 90 ASP A N 1
ATOM 689 C CA . ASP A 1 90 ? -18.375 22.344 9.484 1 96.69 90 ASP A CA 1
ATOM 690 C C . ASP A 1 90 ? -19.578 22.328 8.531 1 96.69 90 ASP A C 1
ATOM 692 O O . ASP A 1 90 ? -20.078 21.266 8.164 1 96.69 90 ASP A O 1
ATOM 696 N N . LYS A 1 91 ? -20.016 23.5 8.203 1 96.12 91 LYS A N 1
ATOM 697 C CA . LYS A 1 91 ? -21.141 23.625 7.273 1 96.12 91 LYS A CA 1
ATOM 698 C C . LYS A 1 91 ? -20.812 22.969 5.93 1 96.12 91 LYS A C 1
ATOM 700 O O . LYS A 1 91 ? -21.625 22.203 5.395 1 96.12 91 LYS A O 1
ATOM 705 N N . ARG A 1 92 ? -19.641 23.234 5.363 1 95.5 92 ARG A N 1
ATOM 706 C CA . ARG A 1 92 ? -19.25 22.703 4.066 1 95.5 92 ARG A CA 1
ATOM 707 C C . ARG A 1 92 ? -19.047 21.188 4.141 1 95.5 92 ARG A C 1
ATOM 709 O O . ARG A 1 92 ? -19.344 20.469 3.186 1 95.5 92 ARG A O 1
ATOM 716 N N . LEU A 1 93 ? -18.516 20.688 5.27 1 96.19 93 LEU A N 1
ATOM 717 C CA . LEU A 1 93 ? -18.359 19.25 5.445 1 96.19 93 LEU A CA 1
ATOM 718 C C . LEU A 1 93 ? -19.703 18.547 5.402 1 96.19 93 LEU A C 1
ATOM 720 O O . LEU A 1 93 ? -19.844 17.5 4.77 1 96.19 93 LEU A O 1
ATOM 724 N N . ARG A 1 94 ? -20.656 19.156 6.047 1 95.5 94 ARG A N 1
ATOM 725 C CA . ARG A 1 94 ? -22 18.594 6.082 1 95.5 94 ARG A CA 1
ATOM 726 C C . ARG A 1 94 ? -22.688 18.703 4.719 1 95.5 94 ARG A C 1
ATOM 728 O O . ARG A 1 94 ? -23.266 17.734 4.23 1 95.5 94 ARG A O 1
ATOM 735 N N . LEU A 1 95 ? -22.641 19.844 4.078 1 95.06 95 LEU A N 1
ATOM 736 C CA . LEU A 1 95 ? -23.297 20.109 2.803 1 95.06 95 LEU A CA 1
ATOM 737 C C . LEU A 1 95 ? -22.766 19.188 1.715 1 95.06 95 LEU A C 1
ATOM 739 O O . LEU A 1 95 ? -23.531 18.703 0.876 1 95.06 95 LEU A O 1
ATOM 743 N N . ARG A 1 96 ? -21.469 18.953 1.716 1 95.88 96 ARG A N 1
ATOM 744 C CA . ARG A 1 96 ? -20.844 18.125 0.679 1 95.88 96 ARG A CA 1
ATOM 745 C C . ARG A 1 96 ? -20.828 16.656 1.086 1 95.88 96 ARG A C 1
ATOM 747 O O . ARG A 1 96 ? -20.25 15.828 0.386 1 95.88 96 ARG A O 1
ATOM 754 N N . ARG A 1 97 ? -21.453 16.312 2.219 1 94.81 97 ARG A N 1
ATOM 755 C CA . ARG A 1 97 ? -21.594 14.938 2.701 1 94.81 97 ARG A CA 1
ATOM 756 C C . ARG A 1 97 ? -20.234 14.258 2.811 1 94.81 97 ARG A C 1
ATOM 758 O O . ARG A 1 97 ? -20.047 13.141 2.318 1 94.81 97 ARG A O 1
ATOM 765 N N . ALA A 1 98 ? -19.234 14.922 3.48 1 95.06 98 ALA A N 1
ATOM 766 C CA . ALA A 1 98 ? -17.906 14.336 3.684 1 95.06 98 ALA A CA 1
ATOM 767 C C . ALA A 1 98 ? -17.969 13.156 4.652 1 95.06 98 ALA A C 1
ATOM 769 O O . ALA A 1 98 ? -18.672 13.219 5.664 1 95.06 98 ALA A O 1
ATOM 770 N N . LYS A 1 99 ? -17.281 12.117 4.375 1 92.44 99 LYS A N 1
ATOM 771 C CA . LYS A 1 99 ? -17.25 10.953 5.254 1 92.44 99 LYS A CA 1
ATOM 772 C C . LYS A 1 99 ? -16.406 11.234 6.5 1 92.44 99 LYS A C 1
ATOM 774 O O . LYS A 1 99 ? -15.359 11.875 6.418 1 92.44 99 LYS A O 1
ATOM 779 N N . SER A 1 100 ? -16.766 10.75 7.652 1 88 100 SER A N 1
ATOM 780 C CA . SER A 1 100 ? -16.094 11.047 8.914 1 88 100 SER A CA 1
ATOM 781 C C . SER A 1 100 ? -14.938 10.086 9.164 1 88 100 SER A C 1
ATOM 783 O O . SER A 1 100 ? -14.086 10.336 10.023 1 88 100 SER A O 1
ATOM 785 N N . TYR A 1 101 ? -14.945 9 8.367 1 85.88 101 TYR A N 1
ATOM 786 C CA . TYR A 1 101 ? -13.898 8.008 8.602 1 85.88 101 TYR A CA 1
ATOM 787 C C . TYR A 1 101 ? -13.195 7.652 7.297 1 85.88 101 TYR A C 1
ATOM 789 O O . TYR A 1 101 ? -13.719 7.895 6.211 1 85.88 101 TYR A O 1
ATOM 797 N N . GLY A 1 102 ? -11.93 7.215 7.457 1 88.31 102 GLY A N 1
ATOM 798 C CA . GLY A 1 102 ? -11.18 6.777 6.289 1 88.31 102 GLY A CA 1
ATOM 799 C C . GLY A 1 102 ? -10.68 7.93 5.438 1 88.31 102 GLY A C 1
ATOM 800 O O . GLY A 1 102 ? -10.484 9.039 5.938 1 88.31 102 GLY A O 1
ATOM 801 N N . ILE A 1 103 ? -10.297 7.57 4.254 1 92.81 103 ILE A N 1
ATOM 802 C CA . ILE A 1 103 ? -9.773 8.555 3.318 1 92.81 103 ILE A CA 1
ATOM 803 C C . ILE A 1 103 ? -10.922 9.18 2.527 1 92.81 103 ILE A C 1
ATOM 805 O O . ILE A 1 103 ? -11.766 8.469 1.977 1 92.81 103 ILE A O 1
ATOM 809 N N . CYS A 1 104 ? -11.07 10.414 2.629 1 95.81 104 CYS A N 1
ATOM 810 C CA . CYS A 1 104 ? -12.109 11.156 1.917 1 95.81 104 CYS A CA 1
ATOM 811 C C . CYS A 1 104 ? -11.523 12.383 1.222 1 95.81 104 CYS A C 1
ATOM 813 O O . CYS A 1 104 ? -11.016 13.289 1.88 1 95.81 104 CYS A O 1
ATOM 815 N N . GLN A 1 105 ? -11.727 12.445 -0.085 1 93.88 105 GLN A N 1
ATOM 816 C CA . GLN A 1 105 ? -11.148 13.523 -0.879 1 93.88 105 GLN A CA 1
ATOM 817 C C . GLN A 1 105 ? -11.773 14.867 -0.524 1 93.88 105 GLN A C 1
ATOM 819 O O . GLN A 1 105 ? -11.078 15.883 -0.451 1 93.88 105 GLN A O 1
ATOM 824 N N . ILE A 1 106 ? -13.039 14.852 -0.294 1 94.88 106 ILE A N 1
ATOM 825 C CA . ILE A 1 106 ? -13.758 16.078 0.04 1 94.88 106 ILE A CA 1
ATOM 826 C C . ILE A 1 106 ? -13.242 16.625 1.371 1 94.88 106 ILE A C 1
ATOM 828 O O . ILE A 1 106 ? -12.953 17.812 1.488 1 94.88 106 ILE A O 1
ATOM 832 N N . ARG A 1 107 ? -13.148 15.711 2.342 1 95.62 107 ARG A N 1
ATOM 833 C CA . ARG A 1 107 ? -12.656 16.094 3.658 1 95.62 107 ARG A CA 1
ATOM 834 C C . ARG A 1 107 ? -11.234 16.656 3.57 1 95.62 107 ARG A C 1
ATOM 836 O O . ARG A 1 107 ? -10.922 17.688 4.172 1 95.62 107 ARG A O 1
ATOM 843 N N . GLU A 1 108 ? -10.391 15.977 2.816 1 95.5 108 GLU A N 1
ATOM 844 C CA . GLU A 1 108 ? -9.008 16.406 2.641 1 95.5 108 GLU A CA 1
ATOM 845 C C . GLU A 1 108 ? -8.93 17.797 2.02 1 95.5 108 GLU A C 1
ATOM 847 O O . GLU A 1 108 ? -8.148 18.641 2.461 1 95.5 108 GLU A O 1
ATOM 852 N N . GLU A 1 109 ? -9.719 18.016 1.023 1 94.38 109 GLU A N 1
ATOM 853 C CA . GLU A 1 109 ? -9.742 19.297 0.337 1 94.38 109 GLU A CA 1
ATOM 854 C C . GLU A 1 109 ? -10.172 20.422 1.278 1 94.38 109 GLU A C 1
ATOM 856 O O . GLU A 1 109 ? -9.539 21.484 1.333 1 94.38 109 GLU A O 1
ATOM 861 N N . LEU A 1 110 ? -11.203 20.219 2.02 1 95.75 110 LEU A N 1
ATOM 862 C CA . LEU A 1 110 ? -11.742 21.25 2.902 1 95.75 110 LEU A CA 1
ATOM 863 C C . LEU A 1 110 ? -10.781 21.547 4.043 1 95.75 110 LEU A C 1
ATOM 865 O O . LEU A 1 110 ? -10.578 22.703 4.402 1 95.75 110 LEU A O 1
ATOM 869 N N . TYR A 1 111 ? -10.211 20.531 4.566 1 96.31 111 TYR A N 1
ATOM 870 C CA . TYR A 1 111 ? -9.234 20.766 5.629 1 96.31 111 TYR A CA 1
ATOM 871 C C . TYR A 1 111 ? -7.977 21.422 5.086 1 96.31 111 TYR A C 1
ATOM 873 O O . TYR A 1 111 ? -7.34 22.219 5.777 1 96.31 111 TYR A O 1
ATOM 881 N N . SER A 1 112 ? -7.59 21.125 3.832 1 95.25 112 SER A N 1
ATOM 882 C CA . SER A 1 112 ? -6.465 21.812 3.195 1 95.25 112 SER A CA 1
ATOM 883 C C . SER A 1 112 ? -6.738 23.297 3.047 1 95.25 112 SER A C 1
ATOM 885 O O . SER A 1 112 ? -5.867 24.125 3.33 1 95.25 112 SER A O 1
ATOM 887 N N . GLN A 1 113 ? -7.902 23.625 2.623 1 94.56 113 GLN A N 1
ATOM 888 C CA . GLN A 1 113 ? -8.289 25.031 2.496 1 94.56 113 GLN A CA 1
ATOM 889 C C . GLN A 1 113 ? -8.297 25.719 3.855 1 94.56 113 GLN A C 1
ATOM 891 O O . GLN A 1 113 ? -7.867 26.859 3.977 1 94.56 113 GLN A O 1
ATOM 896 N N . CYS A 1 114 ? -8.844 24.984 4.836 1 96.12 114 CYS A N 1
ATOM 897 C CA . CYS A 1 114 ? -8.867 25.531 6.188 1 96.12 114 CYS A CA 1
ATOM 898 C C . CYS A 1 114 ? -7.457 25.797 6.695 1 96.12 114 CYS A C 1
ATOM 900 O O . CYS A 1 114 ? -7.199 26.828 7.312 1 96.12 114 CYS A O 1
ATOM 902 N N . PHE A 1 115 ? -6.527 24.906 6.426 1 97 115 PHE A N 1
ATOM 903 C CA . PHE A 1 115 ? -5.133 25.078 6.824 1 97 115 PHE A CA 1
ATOM 904 C C . PHE A 1 115 ? -4.52 26.297 6.121 1 97 115 PHE A C 1
ATOM 906 O O . PHE A 1 115 ? -3.752 27.047 6.727 1 97 115 PHE A O 1
ATOM 913 N N . ASP A 1 116 ? -4.848 26.469 4.863 1 95.25 116 ASP A N 1
ATOM 914 C CA . ASP A 1 116 ? -4.367 27.641 4.121 1 95.25 116 ASP A CA 1
ATOM 915 C C . ASP A 1 116 ? -4.789 28.938 4.805 1 95.25 116 ASP A C 1
ATOM 917 O O . ASP A 1 116 ? -3.984 29.859 4.945 1 95.25 116 ASP A O 1
ATOM 921 N N . GLU A 1 117 ? -6.027 28.922 5.211 1 95.31 117 GLU A N 1
ATOM 922 C CA . GLU A 1 117 ? -6.523 30.141 5.867 1 95.31 117 GLU A CA 1
ATOM 923 C C . GLU A 1 117 ? -5.844 30.344 7.215 1 95.31 117 GLU A C 1
ATOM 925 O O . GLU A 1 117 ? -5.48 31.469 7.562 1 95.31 117 GLU A O 1
ATOM 930 N N . LEU A 1 118 ? -5.688 29.297 7.938 1 96.69 118 LEU A N 1
ATOM 931 C CA . LEU A 1 118 ? -4.988 29.406 9.211 1 96.69 118 LEU A CA 1
ATOM 932 C C . LEU A 1 118 ? -3.549 29.859 9 1 96.69 118 LEU A C 1
ATOM 934 O O . LEU A 1 118 ? -3.023 30.656 9.789 1 96.69 118 LEU A O 1
ATOM 938 N N . LEU A 1 119 ? -2.975 29.297 7.953 1 96.19 119 LEU A N 1
ATOM 939 C CA . LEU A 1 119 ? -1.613 29.688 7.605 1 96.19 119 LEU A CA 1
ATOM 940 C C . LEU A 1 119 ? -1.547 31.172 7.262 1 96.19 119 LEU A C 1
ATOM 942 O O . LEU A 1 119 ? -0.617 31.875 7.672 1 96.19 119 LEU A O 1
ATOM 946 N N . ARG A 1 120 ? -2.531 31.688 6.5 1 93.88 120 ARG A N 1
ATOM 947 C CA . ARG A 1 120 ? -2.605 33.094 6.18 1 93.88 120 ARG A CA 1
ATOM 948 C C . ARG A 1 120 ? -2.678 33.969 7.445 1 93.88 120 ARG A C 1
ATOM 950 O O . ARG A 1 120 ? -1.951 34.938 7.582 1 93.88 120 ARG A O 1
ATOM 957 N N . GLN A 1 121 ? -3.531 33.594 8.414 1 95 121 GLN A N 1
ATOM 958 C CA . GLN A 1 121 ? -3.738 34.312 9.656 1 95 121 GLN A CA 1
ATOM 959 C C . GLN A 1 121 ? -2.465 34.344 10.5 1 95 121 GLN A C 1
ATOM 961 O O . GLN A 1 121 ? -2.084 35.406 11.023 1 95 121 GLN A O 1
ATOM 966 N N . VAL A 1 122 ? -1.792 33.188 10.547 1 95.88 122 VAL A N 1
ATOM 967 C CA . VAL A 1 122 ? -0.584 33.094 11.359 1 95.88 122 VAL A CA 1
ATOM 968 C C . VAL A 1 122 ? 0.544 33.906 10.719 1 95.88 122 VAL A C 1
ATOM 970 O O . VAL A 1 122 ? 1.335 34.531 11.422 1 95.88 122 VAL A O 1
ATOM 973 N N . THR A 1 123 ? 0.645 33.844 9.422 1 94.38 123 THR A N 1
ATOM 974 C CA . THR A 1 123 ? 1.699 34.562 8.711 1 94.38 123 THR A CA 1
ATOM 975 C C . THR A 1 123 ? 1.548 36.062 8.883 1 94.38 123 THR A C 1
ATOM 977 O O . THR A 1 123 ? 2.539 36.781 9.055 1 94.38 123 THR A O 1
ATOM 980 N N . ILE A 1 124 ? 0.324 36.531 8.852 1 92.38 124 ILE A N 1
ATOM 981 C CA . ILE A 1 124 ? 0.062 37.969 9.008 1 92.38 124 ILE A CA 1
ATOM 982 C C . ILE A 1 124 ? 0.461 38.406 10.414 1 92.38 124 ILE A C 1
ATOM 984 O O . ILE A 1 124 ? 0.998 39.5 10.594 1 92.38 124 ILE A O 1
ATOM 988 N N . GLN A 1 125 ? 0.239 37.562 11.398 1 92.69 125 GLN A N 1
ATOM 989 C CA . GLN A 1 125 ? 0.585 37.875 12.781 1 92.69 125 GLN A CA 1
ATOM 990 C C . GLN A 1 125 ? 2.096 37.844 13 1 92.69 125 GLN A C 1
ATOM 992 O O . GLN A 1 125 ? 2.656 38.688 13.695 1 92.69 125 GLN A O 1
ATOM 997 N N . CYS A 1 126 ? 2.688 36.812 12.484 1 93.88 126 CYS A N 1
ATOM 998 C CA . CYS A 1 126 ? 4.129 36.594 12.57 1 93.88 126 CYS A CA 1
ATOM 999 C C . CYS A 1 126 ? 4.648 35.875 11.352 1 93.88 126 CYS A C 1
ATOM 1001 O O . CYS A 1 126 ? 4.43 34.656 11.211 1 93.88 126 CYS A O 1
ATOM 1003 N N . ALA A 1 127 ? 5.395 36.562 10.539 1 94.25 127 ALA A N 1
ATOM 1004 C CA . ALA A 1 127 ? 5.848 36 9.273 1 94.25 127 ALA A CA 1
ATOM 1005 C C . ALA A 1 127 ? 6.738 34.781 9.5 1 94.25 127 ALA A C 1
ATOM 1007 O O . ALA A 1 127 ? 6.637 33.781 8.773 1 94.25 127 ALA A O 1
ATOM 1008 N N . GLU A 1 128 ? 7.621 34.844 10.461 1 94.38 128 GLU A N 1
ATOM 1009 C CA . GLU A 1 128 ? 8.539 33.75 10.742 1 94.38 128 GLU A CA 1
ATOM 1010 C C . GLU A 1 128 ? 7.781 32.5 11.156 1 94.38 128 GLU A C 1
ATOM 1012 O O . GLU A 1 128 ? 8.109 31.391 10.719 1 94.38 128 GLU A O 1
ATOM 1017 N N . ARG A 1 129 ? 6.758 32.688 11.953 1 95.88 129 ARG A N 1
ATOM 1018 C CA . ARG A 1 129 ? 5.941 31.547 12.391 1 95.88 129 ARG A CA 1
ATOM 1019 C C . ARG A 1 129 ? 5.195 30.922 11.219 1 95.88 129 ARG A C 1
ATOM 1021 O O . ARG A 1 129 ? 5.094 29.703 11.125 1 95.88 129 ARG A O 1
ATOM 1028 N N . GLY A 1 130 ? 4.68 31.812 10.367 1 96.25 130 GLY A N 1
ATOM 1029 C CA . GLY A 1 130 ? 4 31.328 9.18 1 96.25 130 GLY A CA 1
ATOM 1030 C C . GLY A 1 130 ? 4.902 30.516 8.266 1 96.25 130 GLY A C 1
ATOM 1031 O O . GLY A 1 130 ? 4.488 29.484 7.738 1 96.25 130 GLY A O 1
ATOM 1032 N N . LEU A 1 131 ? 6.09 30.953 8.094 1 96.12 131 LEU A N 1
ATOM 1033 C CA . LEU A 1 131 ? 7.047 30.25 7.246 1 96.12 131 LEU A CA 1
ATOM 1034 C C . LEU A 1 131 ? 7.379 28.875 7.82 1 96.12 131 LEU A C 1
ATOM 1036 O O . LEU A 1 131 ? 7.426 27.891 7.086 1 96.12 131 LEU A O 1
ATOM 1040 N N . LEU A 1 132 ? 7.609 28.812 9.086 1 97.06 132 LEU A N 1
ATOM 1041 C CA . LEU A 1 132 ? 7.926 27.547 9.727 1 97.06 132 LEU A CA 1
ATOM 1042 C C . LEU A 1 132 ? 6.734 26.594 9.68 1 97.06 132 LEU A C 1
ATOM 1044 O O . LEU A 1 132 ? 6.898 25.406 9.43 1 97.06 132 LEU A O 1
ATOM 1048 N N . LEU A 1 133 ? 5.551 27.141 9.93 1 97.62 133 LEU A N 1
ATOM 1049 C CA . LEU A 1 133 ? 4.336 26.344 9.836 1 97.62 133 LEU A CA 1
ATOM 1050 C C . LEU A 1 133 ? 4.156 25.781 8.43 1 97.62 133 LEU A C 1
ATOM 1052 O O . LEU A 1 133 ? 3.73 24.641 8.258 1 97.62 133 LEU A O 1
ATOM 1056 N N . ASN A 1 134 ? 4.461 26.609 7.449 1 97.56 134 ASN A N 1
ATOM 1057 C CA . ASN A 1 134 ? 4.402 26.141 6.066 1 97.56 134 ASN A CA 1
ATOM 1058 C C . ASN A 1 134 ? 5.379 25 5.82 1 97.56 134 ASN A C 1
ATOM 1060 O O . ASN A 1 134 ? 5.066 24.047 5.09 1 97.56 134 ASN A O 1
ATOM 1064 N N . ARG A 1 135 ? 6.523 25.094 6.34 1 96.81 135 ARG A N 1
ATOM 1065 C CA . ARG A 1 135 ? 7.512 24.031 6.223 1 96.81 135 ARG A CA 1
ATOM 1066 C C . ARG A 1 135 ? 6.988 22.734 6.832 1 96.81 135 ARG A C 1
ATOM 1068 O O . ARG A 1 135 ? 7.129 21.656 6.238 1 96.81 135 ARG A O 1
ATOM 1075 N N . VAL A 1 136 ? 6.418 22.812 7.98 1 97.38 136 VAL A N 1
ATOM 1076 C CA . VAL A 1 136 ? 5.852 21.656 8.656 1 97.38 136 VAL A CA 1
ATOM 1077 C C . VAL A 1 136 ? 4.715 21.062 7.82 1 97.38 136 VAL A C 1
ATOM 1079 O O . VAL A 1 136 ? 4.625 19.844 7.645 1 97.38 136 VAL A O 1
ATOM 1082 N N . ARG A 1 137 ? 3.85 21.969 7.348 1 96.5 137 ARG A N 1
ATOM 1083 C CA . ARG A 1 137 ? 2.771 21.531 6.465 1 96.5 137 ARG A CA 1
ATOM 1084 C C . ARG A 1 137 ? 3.32 20.797 5.254 1 96.5 137 ARG A C 1
ATOM 1086 O O . ARG A 1 137 ? 2.775 19.766 4.852 1 96.5 137 ARG A O 1
ATOM 1093 N N . GLY A 1 138 ? 4.379 21.344 4.672 1 95.75 138 GLY A N 1
ATOM 1094 C CA . GLY A 1 138 ? 5.012 20.703 3.529 1 95.75 138 GLY A CA 1
ATOM 1095 C C . GLY A 1 138 ? 5.516 19.312 3.834 1 95.75 138 GLY A C 1
ATOM 1096 O O . GLY A 1 138 ? 5.359 18.406 3.018 1 95.75 138 GLY A O 1
ATOM 1097 N N . GLU A 1 139 ? 6.07 19.125 4.938 1 96.31 139 GLU A N 1
ATOM 1098 C CA . GLU A 1 139 ? 6.574 17.812 5.34 1 96.31 139 GLU A CA 1
ATOM 1099 C C . GLU A 1 139 ? 5.438 16.812 5.5 1 96.31 139 GLU A C 1
ATOM 1101 O O . GLU A 1 139 ? 5.543 15.664 5.055 1 96.31 139 GLU A O 1
ATOM 1106 N N . LEU A 1 140 ? 4.363 17.219 6.121 1 96.56 140 LEU A N 1
ATOM 1107 C CA . LEU A 1 140 ? 3.219 16.344 6.32 1 96.56 140 LEU A CA 1
ATOM 1108 C C . LEU A 1 140 ? 2.596 15.945 4.988 1 96.56 140 LEU A C 1
ATOM 1110 O O . LEU A 1 140 ? 2.223 14.789 4.789 1 96.56 140 LEU A O 1
ATOM 1114 N N . ARG A 1 141 ? 2.51 16.938 4.082 1 95.31 141 ARG A N 1
ATOM 1115 C CA . ARG A 1 141 ? 1.986 16.656 2.752 1 95.31 141 ARG A CA 1
ATOM 1116 C C . ARG A 1 141 ? 2.885 15.664 2.014 1 95.31 141 ARG A C 1
ATOM 1118 O O . ARG A 1 141 ? 2.395 14.758 1.338 1 95.31 141 ARG A O 1
ATOM 1125 N N . SER A 1 142 ? 4.188 15.875 2.107 1 95.81 142 SER A N 1
ATOM 1126 C CA . SER A 1 142 ? 5.141 14.953 1.492 1 95.81 142 SER A CA 1
ATOM 1127 C C . SER A 1 142 ? 5.004 13.547 2.061 1 95.81 142 SER A C 1
ATOM 1129 O O . SER A 1 142 ? 5.102 12.562 1.326 1 95.81 142 SER A O 1
ATOM 1131 N N . LEU A 1 143 ? 4.824 13.461 3.35 1 96.38 143 LEU A N 1
ATOM 1132 C CA . LEU A 1 143 ? 4.66 12.172 4.004 1 96.38 143 LEU A CA 1
ATOM 1133 C C . LEU A 1 143 ? 3.404 11.461 3.506 1 96.38 143 LEU A C 1
ATOM 1135 O O . LEU A 1 143 ? 3.439 10.266 3.205 1 96.38 143 LEU A O 1
ATOM 1139 N N . ILE A 1 144 ? 2.287 12.195 3.426 1 96.12 144 ILE A N 1
ATOM 1140 C CA . ILE A 1 144 ? 1.033 11.641 2.922 1 96.12 144 ILE A CA 1
ATOM 1141 C C . ILE A 1 144 ? 1.229 11.133 1.494 1 96.12 144 ILE A C 1
ATOM 1143 O O . ILE A 1 144 ? 0.831 10.016 1.166 1 96.12 144 ILE A O 1
ATOM 1147 N N . LYS A 1 145 ? 1.884 11.938 0.646 1 96.19 145 LYS A N 1
ATOM 1148 C CA . LYS A 1 145 ? 2.146 11.562 -0.738 1 96.19 145 LYS A CA 1
ATOM 1149 C C . LYS A 1 145 ? 3.012 10.305 -0.808 1 96.19 145 LYS A C 1
ATOM 1151 O O . LYS A 1 145 ? 2.771 9.422 -1.638 1 96.19 145 LYS A O 1
ATOM 1156 N N . SER A 1 146 ? 4.027 10.273 0.035 1 96.19 146 SER A N 1
ATOM 1157 C CA . SER A 1 146 ? 4.926 9.125 0.043 1 96.19 146 SER A CA 1
ATOM 1158 C C . SER A 1 146 ? 4.18 7.844 0.407 1 96.19 146 SER A C 1
ATOM 1160 O O . SER A 1 146 ? 4.348 6.812 -0.25 1 96.19 146 SER A O 1
ATOM 1162 N N . HIS A 1 147 ? 3.354 7.91 1.388 1 95.5 147 HIS A N 1
ATOM 1163 C CA . HIS A 1 147 ? 2.594 6.73 1.785 1 95.5 147 HIS A CA 1
ATOM 1164 C C . HIS A 1 147 ? 1.582 6.34 0.713 1 95.5 147 HIS A C 1
ATOM 1166 O O . HIS A 1 147 ? 1.354 5.152 0.471 1 95.5 147 HIS A O 1
ATOM 1172 N N . ARG A 1 148 ? 0.937 7.367 0.163 1 94.75 148 ARG A N 1
ATOM 1173 C CA . ARG A 1 148 ? 0.01 7.102 -0.933 1 94.75 148 ARG A CA 1
ATOM 1174 C C . ARG A 1 148 ? 0.716 6.406 -2.092 1 94.75 148 ARG A C 1
ATOM 1176 O O . ARG A 1 148 ? 0.206 5.426 -2.637 1 94.75 148 ARG A O 1
ATOM 1183 N N . ARG A 1 149 ? 1.894 6.863 -2.453 1 95.62 149 AR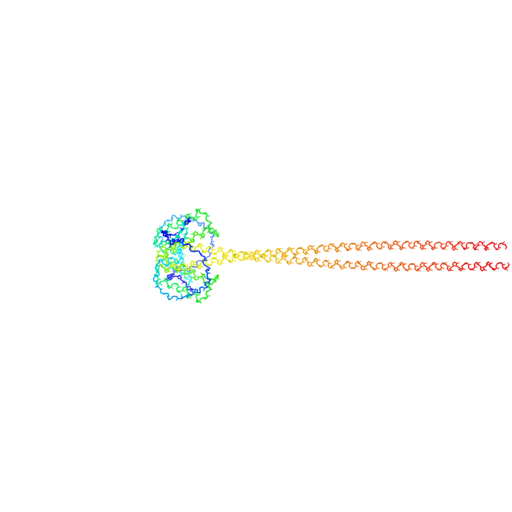G A N 1
ATOM 1184 C CA . ARG A 1 149 ? 2.68 6.273 -3.531 1 95.62 149 ARG A CA 1
ATOM 1185 C C . ARG A 1 149 ? 3.102 4.852 -3.186 1 95.62 149 ARG A C 1
ATOM 1187 O O . ARG A 1 149 ? 3.1 3.971 -4.051 1 95.62 149 ARG A O 1
ATOM 1194 N N . LEU A 1 150 ? 3.461 4.664 -1.95 1 93.81 150 LEU A N 1
ATOM 1195 C CA . LEU A 1 150 ? 3.85 3.332 -1.498 1 93.81 150 LEU A CA 1
ATOM 1196 C C . LEU A 1 150 ? 2.684 2.355 -1.614 1 93.81 150 LEU A C 1
ATOM 1198 O O . LEU A 1 150 ? 2.857 1.23 -2.086 1 93.81 150 LEU A O 1
ATOM 1202 N N . TYR A 1 151 ? 1.476 2.742 -1.246 1 94.94 151 TYR A N 1
ATOM 1203 C CA . TYR A 1 151 ? 0.287 1.907 -1.377 1 94.94 151 TYR A CA 1
ATOM 1204 C C . TYR A 1 151 ? 0.005 1.585 -2.84 1 94.94 151 TYR A C 1
ATOM 1206 O O . TYR A 1 151 ? -0.216 0.424 -3.193 1 94.94 151 TYR A O 1
ATOM 1214 N N . GLU A 1 152 ? 0.039 2.623 -3.625 1 94.38 152 GLU A N 1
ATOM 1215 C CA . GLU A 1 152 ? -0.245 2.443 -5.047 1 94.38 152 GLU A CA 1
ATOM 1216 C C . GLU A 1 152 ? 0.751 1.483 -5.688 1 94.38 152 GLU A C 1
ATOM 1218 O O . GLU A 1 152 ? 0.364 0.609 -6.469 1 94.38 152 GLU A O 1
ATOM 1223 N N . SER A 1 153 ? 2.018 1.626 -5.391 1 94.06 153 SER A N 1
ATOM 1224 C CA . SER A 1 153 ? 3.057 0.753 -5.926 1 94.06 153 SER A CA 1
ATOM 1225 C C . SER A 1 153 ? 2.877 -0.682 -5.445 1 94.06 153 SER A C 1
ATOM 1227 O O . SER A 1 153 ? 2.977 -1.624 -6.234 1 94.06 153 SER A O 1
ATOM 1229 N N . SER A 1 154 ? 2.596 -0.796 -4.133 1 93.94 154 SER A N 1
ATOM 1230 C CA . SER A 1 154 ? 2.41 -2.123 -3.553 1 93.94 154 SER A CA 1
ATOM 1231 C C . SER A 1 154 ? 1.197 -2.824 -4.156 1 93.94 154 SER A C 1
ATOM 1233 O O . SER A 1 154 ? 1.258 -4.012 -4.48 1 93.94 154 SER A O 1
ATOM 1235 N N . ALA A 1 155 ? 0.115 -2.127 -4.238 1 92.5 155 ALA A N 1
ATOM 1236 C CA . ALA A 1 155 ? -1.106 -2.678 -4.82 1 92.5 155 ALA A CA 1
ATOM 1237 C C . ALA A 1 155 ? -0.877 -3.115 -6.262 1 92.5 155 ALA A C 1
ATOM 1239 O O . ALA A 1 155 ? -1.313 -4.195 -6.668 1 92.5 155 ALA A O 1
ATOM 1240 N N . ALA A 1 156 ? -0.18 -2.264 -7.02 1 92 156 ALA A N 1
ATOM 1241 C CA . ALA A 1 156 ? 0.125 -2.594 -8.414 1 92 156 ALA A CA 1
ATOM 1242 C C . ALA A 1 156 ? 1.016 -3.83 -8.5 1 92 156 ALA A C 1
ATOM 1244 O O . ALA A 1 156 ? 0.801 -4.695 -9.352 1 92 156 ALA A O 1
ATOM 1245 N N . PHE A 1 157 ? 2.012 -3.986 -7.676 1 90.19 157 PHE A N 1
ATOM 1246 C CA . PHE A 1 157 ? 2.896 -5.145 -7.609 1 90.19 157 PHE A CA 1
ATOM 1247 C C . PHE A 1 157 ? 2.107 -6.414 -7.316 1 90.19 157 PHE A C 1
ATOM 1249 O O . PHE A 1 157 ? 2.314 -7.441 -7.961 1 90.19 157 PHE A O 1
ATOM 1256 N N . GLY A 1 158 ? 1.166 -6.242 -6.336 1 88.69 158 GLY A N 1
ATOM 1257 C CA . GLY A 1 158 ? 0.34 -7.387 -5.996 1 88.69 158 GLY A CA 1
ATOM 1258 C C . GLY A 1 158 ? -0.524 -7.867 -7.145 1 88.69 158 GLY A C 1
ATOM 1259 O O . GLY A 1 158 ? -0.602 -9.07 -7.414 1 88.69 158 GLY A O 1
ATOM 1260 N N . VAL A 1 159 ? -1.107 -6.984 -7.859 1 88.38 159 VAL A N 1
ATOM 1261 C CA . VAL A 1 159 ? -1.971 -7.32 -8.984 1 88.38 159 VAL A CA 1
ATOM 1262 C C . VAL A 1 159 ? -1.146 -7.973 -10.094 1 88.38 159 VAL A C 1
ATOM 1264 O O . VAL A 1 159 ? -1.563 -8.977 -10.672 1 88.38 159 VAL A O 1
ATOM 1267 N N . ARG A 1 160 ? -0.025 -7.449 -10.406 1 88.81 160 ARG A N 1
ATOM 1268 C CA . ARG A 1 160 ? 0.859 -7.996 -11.43 1 88.81 160 ARG A CA 1
ATOM 1269 C C . ARG A 1 160 ? 1.28 -9.422 -11.086 1 88.81 160 ARG A C 1
ATOM 1271 O O . ARG A 1 160 ? 1.265 -10.305 -11.945 1 88.81 160 ARG A O 1
ATOM 1278 N N . LYS A 1 161 ? 1.675 -9.594 -9.805 1 88.38 161 LYS A N 1
ATOM 1279 C CA . LYS A 1 161 ? 2.102 -10.922 -9.367 1 88.38 161 LYS A CA 1
ATOM 1280 C C . LYS A 1 161 ? 0.953 -11.922 -9.453 1 88.38 161 LYS A C 1
ATOM 1282 O O . LYS A 1 161 ? 1.155 -13.078 -9.844 1 88.38 161 LYS A O 1
ATOM 1287 N N . ALA A 1 162 ? -0.205 -11.539 -9.125 1 88.06 162 ALA A N 1
ATOM 1288 C CA . ALA A 1 162 ? -1.38 -12.406 -9.211 1 88.06 162 ALA A CA 1
ATOM 1289 C C . ALA A 1 162 ? -1.665 -12.805 -10.656 1 88.06 162 ALA A C 1
ATOM 1291 O O . ALA A 1 162 ? -1.98 -13.961 -10.938 1 88.06 162 ALA A O 1
ATOM 1292 N N . LEU A 1 163 ? -1.56 -11.914 -11.555 1 90.88 163 LEU A N 1
ATOM 1293 C CA . LEU A 1 163 ? -1.794 -12.188 -12.969 1 90.88 163 LEU A CA 1
ATOM 1294 C C . LEU A 1 163 ? -0.739 -13.141 -13.523 1 90.88 163 LEU A C 1
ATOM 1296 O O . LEU A 1 163 ? -1.06 -14.055 -14.281 1 90.88 163 LEU A O 1
ATOM 1300 N N . LEU A 1 164 ? 0.461 -12.891 -13.109 1 90.19 164 LEU A N 1
ATOM 1301 C CA . LEU A 1 164 ? 1.539 -13.781 -13.531 1 90.19 164 LEU A CA 1
ATOM 1302 C C . LEU A 1 164 ? 1.312 -15.195 -13.008 1 90.19 164 LEU A C 1
ATOM 1304 O O . LEU A 1 164 ? 1.517 -16.172 -13.727 1 90.19 164 LEU A O 1
ATOM 1308 N N . ALA A 1 165 ? 0.909 -15.289 -11.797 1 90.69 165 ALA A N 1
ATOM 1309 C CA . ALA A 1 165 ? 0.625 -16.594 -11.211 1 90.69 165 ALA A CA 1
ATOM 1310 C C . ALA A 1 165 ? -0.5 -17.297 -11.961 1 90.69 165 ALA A C 1
ATOM 1312 O O . ALA A 1 165 ? -0.446 -18.516 -12.18 1 90.69 165 ALA A O 1
ATOM 1313 N N . GLU A 1 166 ? -1.444 -16.547 -12.32 1 89.69 166 GLU A N 1
ATOM 1314 C CA . GLU A 1 166 ? -2.559 -17.109 -13.078 1 89.69 166 GLU A CA 1
ATOM 1315 C C . GLU A 1 166 ? -2.098 -17.641 -14.438 1 89.69 166 GLU A C 1
ATOM 1317 O O . GLU A 1 166 ? -2.541 -18.703 -14.875 1 89.69 166 GLU A O 1
ATOM 1322 N N . VAL A 1 167 ? -1.259 -16.953 -15.062 1 91.94 167 VAL A N 1
ATOM 1323 C CA . VAL A 1 167 ? -0.726 -17.359 -16.359 1 91.94 167 VAL A CA 1
ATOM 1324 C C . VAL A 1 167 ? 0.095 -18.641 -16.203 1 91.94 167 VAL A C 1
ATOM 1326 O O . VAL A 1 167 ? -0.041 -19.578 -16.984 1 91.94 167 VAL A O 1
ATOM 1329 N N . GLU A 1 168 ? 0.908 -18.594 -15.148 1 91.19 168 GLU A N 1
ATOM 1330 C CA . GLU A 1 168 ? 1.716 -19.781 -14.867 1 91.19 168 GLU A CA 1
ATOM 1331 C C . GLU A 1 168 ? 0.836 -20.984 -14.539 1 91.19 168 GLU A C 1
ATOM 1333 O O . GLU A 1 168 ? 1.113 -22.094 -14.977 1 91.19 168 GLU A O 1
ATOM 1338 N N . ARG A 1 169 ? -0.146 -20.766 -13.852 1 91.44 169 ARG A N 1
ATOM 1339 C CA . ARG A 1 169 ? -1.079 -21.828 -13.508 1 91.44 169 ARG A CA 1
ATOM 1340 C C . ARG A 1 169 ? -1.759 -22.391 -14.758 1 91.44 169 ARG A C 1
ATOM 1342 O O . ARG A 1 169 ? -1.892 -23.609 -14.906 1 91.44 169 ARG A O 1
ATOM 1349 N N . GLU A 1 170 ? -2.16 -21.531 -15.547 1 91.88 170 GLU A N 1
ATOM 1350 C CA . GLU A 1 170 ? -2.809 -21.953 -16.781 1 91.88 170 GLU A CA 1
ATOM 1351 C C . GLU A 1 170 ? -1.861 -22.781 -17.656 1 91.88 170 GLU A C 1
ATOM 1353 O O . GLU A 1 170 ? -2.271 -23.781 -18.25 1 91.88 170 GLU A O 1
ATOM 1358 N N . ALA A 1 171 ? -0.68 -22.438 -17.734 1 92.56 171 ALA A N 1
ATOM 1359 C CA . ALA A 1 171 ? 0.322 -23.172 -18.516 1 92.56 171 ALA A CA 1
ATOM 1360 C C . ALA A 1 171 ? 0.56 -24.562 -17.938 1 92.56 171 ALA A C 1
ATOM 1362 O O . ALA A 1 171 ? 0.64 -25.547 -18.672 1 92.56 171 ALA A O 1
ATOM 1363 N N . GLU A 1 172 ? 0.67 -24.547 -16.609 1 93 172 GLU A N 1
ATOM 1364 C CA . GLU A 1 172 ? 0.884 -25.844 -15.938 1 93 172 GLU A CA 1
ATOM 1365 C C . GLU A 1 172 ? -0.326 -26.75 -16.094 1 93 172 GLU A C 1
ATOM 1367 O O . GLU A 1 172 ? -0.177 -27.969 -16.281 1 93 172 GLU A O 1
ATOM 1372 N N . GLU A 1 173 ? -1.437 -26.203 -16.031 1 92 173 GLU A N 1
ATOM 1373 C CA . GLU A 1 173 ? -2.656 -26.969 -16.234 1 92 173 GLU A CA 1
ATOM 1374 C C . GLU A 1 173 ? -2.732 -27.531 -17.641 1 92 173 GLU A C 1
ATOM 1376 O O . GLU A 1 173 ? -3.176 -28.656 -17.859 1 92 173 GLU A O 1
ATOM 1381 N N . ALA A 1 174 ? -2.27 -26.797 -18.594 1 94.44 174 ALA A N 1
ATOM 1382 C CA . ALA A 1 174 ? -2.234 -27.266 -19.969 1 94.44 174 ALA A CA 1
ATOM 1383 C C . ALA A 1 174 ? -1.263 -28.438 -20.125 1 94.44 174 ALA A C 1
ATOM 1385 O O . ALA A 1 174 ? -1.562 -29.406 -20.828 1 94.44 174 ALA A O 1
ATOM 1386 N N . LYS A 1 175 ? -0.214 -28.328 -19.469 1 94.38 175 LYS A N 1
ATOM 1387 C CA . LYS A 1 175 ? 0.766 -29.406 -19.5 1 94.38 175 LYS A CA 1
ATOM 1388 C C . LYS A 1 175 ? 0.197 -30.672 -18.875 1 94.38 175 LYS A C 1
ATOM 1390 O O . LYS A 1 175 ? 0.38 -31.766 -19.406 1 94.38 175 LYS A O 1
ATOM 1395 N N . CYS A 1 176 ? -0.474 -30.547 -17.812 1 94.81 176 CYS A N 1
ATOM 1396 C CA . CYS A 1 176 ? -1.09 -31.688 -17.141 1 94.81 176 CYS A CA 1
ATOM 1397 C C . CYS A 1 176 ? -2.131 -32.344 -18.031 1 94.81 176 CYS A C 1
ATOM 1399 O O . CYS A 1 176 ? -2.18 -33.562 -18.125 1 94.81 176 CYS A O 1
ATOM 1401 N N . THR A 1 177 ? -2.826 -31.5 -18.688 1 94.88 177 THR A N 1
ATOM 1402 C CA . THR A 1 177 ? -3.846 -32.031 -19.578 1 94.88 177 THR A CA 1
ATOM 1403 C C . THR A 1 177 ? -3.205 -32.812 -20.734 1 94.88 177 THR A C 1
ATOM 1405 O O . THR A 1 177 ? -3.701 -33.844 -21.125 1 94.88 177 THR A O 1
ATOM 1408 N N . GLU A 1 178 ? -2.123 -32.344 -21.234 1 95.56 178 GLU A N 1
ATOM 1409 C CA . GLU A 1 178 ? -1.389 -33 -22.297 1 95.56 178 GLU A CA 1
ATOM 1410 C C . GLU A 1 178 ? -0.846 -34.344 -21.812 1 95.56 178 GLU A C 1
ATOM 1412 O O . GLU A 1 178 ? -0.951 -35.375 -22.531 1 95.56 178 GLU A O 1
ATOM 1417 N N . LEU A 1 179 ? -0.36 -34.344 -20.625 1 96.31 179 LEU A N 1
ATOM 1418 C CA . LEU A 1 179 ? 0.199 -35.562 -20.062 1 96.31 179 LEU A CA 1
ATOM 1419 C C . LEU A 1 179 ? -0.899 -36.594 -19.781 1 96.31 179 LEU A C 1
ATOM 1421 O O . LEU A 1 179 ? -0.703 -37.781 -20 1 96.31 179 LEU A O 1
ATOM 1425 N N . GLU A 1 180 ? -2.027 -36.125 -19.406 1 95 180 GLU A N 1
ATOM 1426 C CA . GLU A 1 180 ? -3.17 -37 -19.188 1 95 180 GLU A CA 1
ATOM 1427 C C . GLU A 1 180 ? -3.656 -37.594 -20.5 1 95 180 GLU A C 1
ATOM 1429 O O . GLU A 1 180 ? -3.984 -38.781 -20.547 1 95 180 GLU A O 1
ATOM 1434 N N . ASN A 1 181 ? -3.65 -36.812 -21.547 1 97.06 181 ASN A N 1
ATOM 1435 C CA . ASN A 1 181 ? -4.02 -37.312 -22.875 1 97.06 181 ASN A CA 1
ATOM 1436 C C . ASN A 1 181 ? -3.02 -38.375 -23.375 1 97.06 181 ASN A C 1
ATOM 1438 O O . ASN A 1 181 ? -3.412 -39.375 -23.969 1 97.06 181 ASN A O 1
ATOM 1442 N N . GLU A 1 182 ? -1.783 -38.094 -23.078 1 95.94 182 GLU A N 1
ATOM 1443 C CA . GLU A 1 182 ? -0.739 -39.031 -23.469 1 95.94 182 GLU A CA 1
ATOM 1444 C C . GLU A 1 182 ? -0.866 -40.344 -22.703 1 95.94 182 GLU A C 1
ATOM 1446 O O . GLU A 1 182 ? -0.706 -41.438 -23.266 1 95.94 182 GLU A O 1
ATOM 1451 N N . ASN A 1 183 ? -1.196 -40.219 -21.484 1 95.69 183 ASN A N 1
ATOM 1452 C CA . ASN A 1 183 ? -1.422 -41.406 -20.672 1 95.69 183 ASN A CA 1
ATOM 1453 C C . ASN A 1 183 ? -2.596 -42.25 -21.188 1 95.69 183 ASN A C 1
ATOM 1455 O O . ASN A 1 183 ? -2.523 -43.469 -21.234 1 95.69 183 ASN A O 1
ATOM 1459 N N . GLU A 1 184 ? -3.594 -41.562 -21.625 1 95.19 184 GLU A N 1
ATOM 1460 C CA . GLU A 1 184 ? -4.762 -42.25 -22.172 1 95.19 184 GLU A CA 1
ATOM 1461 C C . GLU A 1 184 ? -4.434 -42.938 -23.484 1 95.19 184 GLU A C 1
ATOM 1463 O O . GLU A 1 184 ? -4.859 -44.062 -23.734 1 95.19 184 GLU A O 1
ATOM 1468 N N . ARG A 1 185 ? -3.619 -42.281 -24.312 1 96.38 185 ARG A N 1
ATOM 1469 C CA . ARG A 1 185 ? -3.189 -42.812 -25.594 1 96.38 185 ARG A CA 1
ATOM 1470 C C . ARG A 1 185 ? -2.332 -44.062 -25.391 1 96.38 185 ARG A C 1
ATOM 1472 O O . ARG A 1 185 ? -2.547 -45.094 -26.031 1 96.38 185 ARG A O 1
ATOM 1479 N N . LEU A 1 186 ? -1.454 -44.031 -24.406 1 95.56 186 LEU A N 1
ATOM 1480 C CA . LEU A 1 186 ? -0.559 -45.156 -24.125 1 95.56 186 LEU A CA 1
ATOM 1481 C C . LEU A 1 186 ? -1.326 -46.344 -23.531 1 95.56 186 LEU A C 1
ATOM 1483 O O . LEU A 1 186 ? -1.049 -47.469 -23.875 1 95.56 186 LEU A O 1
ATOM 1487 N N . GLN A 1 187 ? -2.35 -46 -22.734 1 93.06 187 GLN A N 1
ATOM 1488 C CA . GLN A 1 187 ? -3.188 -47.062 -22.156 1 93.06 187 GLN A CA 1
ATOM 1489 C C . GLN A 1 187 ? -3.979 -47.781 -23.25 1 93.06 187 GLN A C 1
ATOM 1491 O O . GLN A 1 187 ? -4.109 -49 -23.219 1 93.06 187 GLN A O 1
ATOM 1496 N N . ASN A 1 188 ? -4.406 -47.125 -24.297 1 94.81 188 ASN A N 1
ATOM 1497 C CA . ASN A 1 188 ? -5.121 -47.719 -25.438 1 94.81 188 ASN A CA 1
ATOM 1498 C C . ASN A 1 188 ? -4.199 -48.562 -26.297 1 94.81 188 ASN A C 1
ATOM 1500 O O . ASN A 1 188 ? -4.602 -49.625 -26.766 1 94.81 188 ASN A O 1
ATOM 1504 N N . GLU A 1 189 ? -2.99 -48.125 -26.391 1 93.19 189 GLU A N 1
ATOM 1505 C CA . GLU A 1 189 ? -2.016 -48.906 -27.172 1 93.19 189 GLU A CA 1
ATOM 1506 C C . GLU A 1 189 ? -1.666 -50.219 -26.484 1 93.19 189 GLU A C 1
ATOM 1508 O O . GLU A 1 189 ? -1.485 -51.25 -27.156 1 93.19 189 GLU A O 1
ATOM 1513 N N . ILE A 1 190 ? -1.659 -50.156 -25.203 1 93.38 190 ILE A N 1
ATOM 1514 C CA . ILE A 1 190 ? -1.387 -51.375 -24.438 1 93.38 190 ILE A CA 1
ATOM 1515 C C . ILE A 1 190 ? -2.539 -52.344 -24.609 1 93.38 190 ILE A C 1
ATOM 1517 O O . ILE A 1 190 ? -2.316 -53.531 -24.828 1 93.38 190 ILE A O 1
ATOM 1521 N N . GLU A 1 191 ? -3.754 -51.844 -24.594 1 90.44 191 GLU A N 1
ATOM 1522 C CA . GLU A 1 191 ? -4.922 -52.688 -24.766 1 90.44 191 GLU A CA 1
ATOM 1523 C C . GLU A 1 191 ? -4.965 -53.281 -26.172 1 90.44 191 GLU A C 1
ATOM 1525 O O . GLU A 1 191 ? -5.297 -54.469 -26.344 1 90.44 191 GLU A O 1
ATOM 1530 N N . GLU A 1 192 ? -4.551 -52.531 -27.141 1 91.31 192 GLU A N 1
ATOM 1531 C CA . GLU A 1 192 ? -4.508 -53.031 -28.516 1 91.31 192 GLU A CA 1
ATOM 1532 C C . GLU A 1 192 ? -3.428 -54.094 -28.688 1 91.31 192 GLU A C 1
ATOM 1534 O O . GLU A 1 192 ? -3.654 -55.094 -29.344 1 91.31 192 GLU A O 1
ATOM 1539 N N . ALA A 1 193 ? -2.309 -53.844 -28.062 1 88.25 193 ALA A N 1
ATOM 1540 C CA . ALA A 1 193 ? -1.224 -54.812 -28.141 1 88.25 193 ALA A CA 1
ATOM 1541 C C . ALA A 1 193 ? -1.599 -56.125 -27.453 1 88.25 193 ALA A C 1
ATOM 1543 O O . ALA A 1 193 ? -1.282 -57.219 -27.953 1 88.25 193 ALA A O 1
ATOM 1544 N N . LYS A 1 194 ? -2.344 -56.031 -26.406 1 86.94 194 LYS A N 1
ATOM 1545 C CA . LYS A 1 194 ? -2.801 -57.219 -25.688 1 86.94 194 LYS A CA 1
ATOM 1546 C C . LYS A 1 194 ? -3.84 -57.969 -26.5 1 86.94 194 LYS A C 1
ATOM 1548 O O . LYS A 1 194 ? -3.838 -59.219 -26.531 1 86.94 194 LYS A O 1
ATOM 1553 N N . ARG A 1 195 ? -4.656 -57.312 -27.312 1 91 195 ARG A N 1
ATOM 1554 C CA . ARG A 1 195 ? -5.648 -57.938 -28.172 1 91 195 ARG A CA 1
ATOM 1555 C C . ARG A 1 195 ? -4.984 -58.625 -29.359 1 91 195 ARG A C 1
ATOM 1557 O O . ARG A 1 195 ? -5.371 -59.75 -29.719 1 91 195 ARG A O 1
ATOM 1564 N N . GLU A 1 196 ? -3.957 -58 -29.844 1 88.88 196 GLU A N 1
ATOM 1565 C CA . GLU A 1 196 ? -3.225 -58.594 -30.953 1 88.88 196 GLU A CA 1
ATOM 1566 C C . GLU A 1 196 ? -2.498 -59.844 -30.531 1 88.88 196 GLU A C 1
ATOM 1568 O O . GLU A 1 196 ? -2.484 -60.844 -31.266 1 88.88 196 GLU A O 1
ATOM 1573 N N . LEU A 1 197 ? -1.953 -59.812 -29.344 1 88.5 197 LEU A N 1
ATOM 1574 C CA . LEU A 1 197 ? -1.268 -61 -28.812 1 88.5 197 LEU A CA 1
ATOM 1575 C C . LEU A 1 197 ? -2.24 -62.156 -28.625 1 88.5 197 LEU A C 1
ATOM 1577 O O . LEU A 1 197 ? -1.929 -63.281 -28.969 1 88.5 197 LEU A O 1
ATOM 1581 N N . ALA A 1 198 ? -3.467 -61.812 -28.188 1 89.12 198 ALA A N 1
ATOM 1582 C CA . ALA A 1 198 ? -4.484 -62.844 -27.984 1 89.12 198 ALA A CA 1
ATOM 1583 C C . ALA A 1 198 ? -4.949 -63.438 -29.312 1 89.12 198 ALA A C 1
ATOM 1585 O O . ALA A 1 198 ? -5.168 -64.625 -29.422 1 89.12 198 ALA A O 1
ATOM 1586 N N . GLU A 1 199 ? -4.984 -62.594 -30.359 1 91.25 199 GLU A N 1
ATOM 1587 C CA . GLU A 1 199 ? -5.414 -63.031 -31.688 1 91.25 199 GLU A CA 1
ATOM 1588 C C . GLU A 1 199 ? -4.359 -63.938 -32.344 1 91.25 199 GLU A C 1
ATOM 1590 O O . GLU A 1 199 ? -4.691 -64.938 -32.938 1 91.25 199 GLU A O 1
ATOM 1595 N N . VAL A 1 200 ? -3.135 -63.531 -32.156 1 90.19 200 VAL A N 1
ATOM 1596 C CA . VAL A 1 200 ? -2.045 -64.312 -32.75 1 90.19 200 VAL A CA 1
ATOM 1597 C C . VAL A 1 200 ? -1.954 -65.688 -32.062 1 90.19 200 VAL A C 1
ATOM 1599 O O . VAL A 1 200 ? -1.782 -66.688 -32.719 1 90.19 200 VAL A O 1
ATOM 1602 N N . GLU A 1 201 ? -2.17 -65.75 -30.734 1 86.75 201 GLU A N 1
ATOM 1603 C CA . GLU A 1 201 ? -2.15 -67 -30 1 86.75 201 GLU A CA 1
ATOM 1604 C C . GLU A 1 201 ? -3.312 -67.875 -30.422 1 86.75 201 GLU A C 1
ATOM 1606 O O . GLU A 1 201 ? -3.137 -69.125 -30.594 1 86.75 201 GLU A O 1
ATOM 1611 N N . ALA A 1 202 ? -4.434 -67.25 -30.672 1 91.44 202 ALA A N 1
ATOM 1612 C CA . ALA A 1 202 ? -5.609 -68.062 -31.094 1 91.44 202 ALA A CA 1
ATOM 1613 C C . ALA A 1 202 ? -5.43 -68.625 -32.5 1 91.44 202 ALA A C 1
ATOM 1615 O O . ALA A 1 202 ? -5.785 -69.75 -32.781 1 91.44 202 ALA A O 1
ATOM 1616 N N . GLU A 1 203 ? -4.812 -67.812 -33.344 1 90.19 203 GLU A N 1
ATOM 1617 C CA . GLU A 1 203 ? -4.562 -68.25 -34.719 1 90.19 203 GLU A CA 1
ATOM 1618 C C . GLU A 1 203 ? -3.539 -69.375 -34.781 1 90.19 203 GLU A C 1
ATOM 1620 O O . GLU A 1 203 ? -3.699 -70.312 -35.531 1 90.19 203 GLU A O 1
ATOM 1625 N N . HIS A 1 204 ? -2.592 -69.312 -33.938 1 87.38 204 HIS A N 1
ATOM 1626 C CA . HIS A 1 204 ? -1.566 -70.312 -33.875 1 87.38 204 HIS A CA 1
ATOM 1627 C C . HIS A 1 204 ? -2.146 -71.625 -33.375 1 87.38 204 HIS A C 1
ATOM 1629 O O . HIS A 1 204 ? -1.849 -72.688 -33.906 1 87.38 204 HIS A O 1
ATOM 1635 N N . LYS A 1 205 ? -3.02 -71.562 -32.406 1 85.88 205 LYS A N 1
ATOM 1636 C CA . LYS A 1 205 ? -3.662 -72.75 -31.875 1 85.88 205 LYS A CA 1
ATOM 1637 C C . LYS A 1 205 ? -4.527 -73.438 -32.938 1 85.88 205 LYS A C 1
ATOM 1639 O O . LYS A 1 205 ? -4.516 -74.625 -33.062 1 85.88 205 LYS A O 1
ATOM 1644 N N . ARG A 1 206 ? -5.074 -72.562 -33.781 1 90 206 ARG A N 1
ATOM 1645 C CA . ARG A 1 206 ? -5.918 -73.125 -34.875 1 90 206 ARG A CA 1
ATOM 1646 C C . ARG A 1 206 ? -5.078 -73.75 -35.969 1 90 206 ARG A C 1
ATOM 1648 O O . ARG A 1 206 ? -5.418 -74.875 -36.438 1 90 206 ARG A 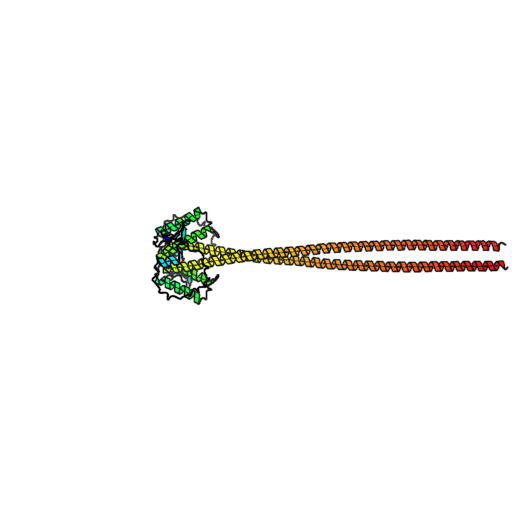O 1
ATOM 1655 N N . LYS A 1 207 ? -3.996 -73.125 -36.25 1 86.5 207 LYS A N 1
ATOM 1656 C CA . LYS A 1 207 ? -3.135 -73.688 -37.281 1 86.5 207 LYS A CA 1
ATOM 1657 C C . LYS A 1 207 ? -2.516 -75 -36.875 1 86.5 207 LYS A C 1
ATOM 1659 O O . LYS A 1 207 ? -2.463 -75.938 -37.656 1 86.5 207 LYS A O 1
ATOM 1664 N N . ILE A 1 208 ? -2.121 -75.062 -35.625 1 83.75 208 ILE A N 1
ATOM 1665 C CA . ILE A 1 208 ? -1.542 -76.312 -35.094 1 83.75 208 ILE A CA 1
ATOM 1666 C C . ILE A 1 208 ? -2.588 -77.438 -35.094 1 83.75 208 ILE A C 1
ATOM 1668 O O . ILE A 1 208 ? -2.287 -78.562 -35.469 1 83.75 208 ILE A O 1
ATOM 1672 N N . GLU A 1 209 ? -3.824 -77 -34.812 1 87.38 209 GLU A N 1
ATOM 1673 C CA . GLU A 1 209 ? -4.898 -78 -34.781 1 87.38 209 GLU A CA 1
ATOM 1674 C C . GLU A 1 209 ? -5.234 -78.5 -36.188 1 87.38 209 GLU A C 1
ATOM 1676 O O . GLU A 1 209 ? -5.461 -79.688 -36.406 1 87.38 209 GLU A O 1
ATOM 1681 N N . VAL A 1 210 ? -5.152 -77.688 -37.188 1 89.31 210 VAL A N 1
ATOM 1682 C CA . VAL A 1 210 ? -5.449 -78 -38.562 1 89.31 210 VAL A CA 1
ATOM 1683 C C . VAL A 1 210 ? -4.34 -78.938 -39.125 1 89.31 210 VAL A C 1
ATOM 1685 O O . VAL A 1 210 ? -4.613 -79.938 -39.75 1 89.31 210 VAL A O 1
ATOM 1688 N N . GLU A 1 211 ? -3.123 -78.5 -38.844 1 84.81 211 GLU A N 1
ATOM 1689 C CA . GLU A 1 211 ? -1.992 -79.25 -39.312 1 84.81 211 GLU A CA 1
ATOM 1690 C C . GLU A 1 211 ? -1.978 -80.688 -38.688 1 84.81 211 GLU A C 1
ATOM 1692 O O . GLU A 1 211 ? -1.684 -81.688 -39.375 1 84.81 211 GLU A O 1
ATOM 1697 N N . LYS A 1 212 ? -2.338 -80.688 -37.406 1 84.81 212 LYS A N 1
ATOM 1698 C CA . LYS A 1 212 ? -2.416 -82 -36.719 1 84.81 212 LYS A CA 1
ATOM 1699 C C . LYS A 1 212 ? -3.506 -82.875 -37.344 1 84.81 212 LYS A C 1
ATOM 1701 O O . LYS A 1 212 ? -3.297 -84.062 -37.531 1 84.81 212 LYS A O 1
ATOM 1706 N N . ASN A 1 213 ? -4.574 -82.312 -37.719 1 88.69 213 ASN A N 1
ATOM 1707 C CA . ASN A 1 213 ? -5.672 -83.062 -38.312 1 88.69 213 ASN A CA 1
ATOM 1708 C C . ASN A 1 213 ? -5.316 -83.562 -39.719 1 88.69 213 ASN A C 1
ATOM 1710 O O . ASN A 1 213 ? -5.648 -84.688 -40.094 1 88.69 213 ASN A O 1
ATOM 1714 N N . GLU A 1 214 ? -4.598 -82.75 -40.406 1 86.62 214 GLU A N 1
ATOM 1715 C CA . GLU A 1 214 ? -4.16 -83.125 -41.75 1 86.62 214 GLU A CA 1
ATOM 1716 C C . GLU A 1 214 ? -3.137 -84.25 -41.688 1 86.62 214 GLU A C 1
ATOM 1718 O O . GLU A 1 214 ? -3.195 -85.188 -42.5 1 86.62 214 GLU A O 1
ATOM 1723 N N . HIS A 1 215 ? -2.232 -84.188 -40.75 1 85.56 215 HIS A N 1
ATOM 1724 C CA . HIS A 1 215 ? -1.23 -85.25 -40.562 1 85.56 215 HIS A CA 1
ATOM 1725 C C . HIS A 1 215 ? -1.878 -86.562 -40.156 1 85.56 215 HIS A C 1
ATOM 1727 O O . HIS A 1 215 ? -1.517 -87.625 -40.688 1 85.56 215 HIS A O 1
ATOM 1733 N N . GLU A 1 216 ? -2.807 -86.438 -39.312 1 85.44 216 GLU A N 1
ATOM 1734 C CA . GLU A 1 216 ? -3.5 -87.625 -38.875 1 85.44 216 GLU A CA 1
ATOM 1735 C C . GLU A 1 216 ? -4.285 -88.25 -40.031 1 85.44 216 GLU A C 1
ATOM 1737 O O . GLU A 1 216 ? -4.305 -89.5 -40.156 1 85.44 216 GLU A O 1
ATOM 1742 N N . SER A 1 217 ? -4.801 -87.375 -40.875 1 88.94 217 SER A N 1
ATOM 1743 C CA . SER A 1 217 ? -5.543 -87.875 -42.031 1 88.94 217 SER A CA 1
ATOM 1744 C C . SER A 1 217 ? -4.613 -88.562 -43.031 1 88.94 217 SER A C 1
ATOM 1746 O O . SER A 1 217 ? -4.938 -89.562 -43.594 1 88.94 217 SER A O 1
ATOM 1748 N N . ASN A 1 218 ? -3.48 -87.875 -43.25 1 85.31 218 ASN A N 1
ATOM 1749 C CA . ASN A 1 218 ? -2.498 -88.438 -44.188 1 85.31 218 ASN A CA 1
ATOM 1750 C C . ASN A 1 218 ? -1.946 -89.75 -43.688 1 85.31 218 ASN A C 1
ATOM 1752 O O . ASN A 1 218 ? -1.804 -90.688 -44.469 1 85.31 218 ASN A O 1
ATOM 1756 N N . ILE A 1 219 ? -1.659 -89.875 -42.438 1 83.69 219 ILE A N 1
ATOM 1757 C CA . ILE A 1 219 ? -1.167 -91.125 -41.844 1 83.69 219 ILE A CA 1
ATOM 1758 C C . ILE A 1 219 ? -2.236 -92.188 -41.938 1 83.69 219 ILE A C 1
ATOM 1760 O O . ILE A 1 219 ? -1.931 -93.312 -42.25 1 83.69 219 ILE A O 1
ATOM 1764 N N . ALA A 1 220 ? -3.465 -91.812 -41.812 1 85.94 220 ALA A N 1
ATOM 1765 C CA . ALA A 1 220 ? -4.559 -92.75 -41.906 1 85.94 220 ALA A CA 1
ATOM 1766 C C . ALA A 1 220 ? -4.73 -93.25 -43.344 1 85.94 220 ALA A C 1
ATOM 1768 O O . ALA A 1 220 ? -4.973 -94.438 -43.562 1 85.94 220 ALA A O 1
ATOM 1769 N N . ALA A 1 221 ? -4.512 -92.375 -44.25 1 88.06 221 ALA A N 1
ATOM 1770 C CA . ALA A 1 221 ? -4.629 -92.688 -45.656 1 88.06 221 ALA A CA 1
ATOM 1771 C C . ALA A 1 221 ? -3.506 -93.625 -46.062 1 88.06 221 ALA A C 1
ATOM 1773 O O . ALA A 1 221 ? -3.744 -94.625 -46.781 1 88.06 221 ALA A O 1
ATOM 1774 N N . LEU A 1 222 ? -2.311 -93.312 -45.562 1 82.75 222 LEU A N 1
ATOM 1775 C CA . LEU A 1 222 ? -1.166 -94.125 -45.906 1 82.75 222 LEU A CA 1
ATOM 1776 C C . LEU A 1 222 ? -1.287 -95.5 -45.219 1 82.75 222 LEU A C 1
ATOM 1778 O O . LEU A 1 222 ? -0.913 -96.5 -45.812 1 82.75 222 LEU A O 1
ATOM 1782 N N . ARG A 1 223 ? -1.888 -95.5 -44.031 1 82.69 223 ARG A N 1
ATOM 1783 C CA . ARG A 1 223 ? -2.117 -96.812 -43.344 1 82.69 223 ARG A CA 1
ATOM 1784 C C . ARG A 1 223 ? -3.17 -97.625 -44.062 1 82.69 223 ARG A C 1
ATOM 1786 O O . ARG A 1 223 ? -3.031 -98.875 -44.156 1 82.69 223 ARG A O 1
ATOM 1793 N N . ARG A 1 224 ? -4.168 -97.062 -44.688 1 85.94 224 ARG A N 1
ATOM 1794 C CA . ARG A 1 224 ? -5.199 -97.812 -45.438 1 85.94 224 ARG A CA 1
ATOM 1795 C C . ARG A 1 224 ? -4.641 -98.375 -46.719 1 85.94 224 ARG A C 1
ATOM 1797 O O . ARG A 1 224 ? -4.941 -99.5 -47.094 1 85.94 224 ARG A O 1
ATOM 1804 N N . LYS A 1 225 ? -3.867 -97.5 -47.344 1 81.75 225 LYS A N 1
ATOM 1805 C CA . LYS A 1 225 ? -3.244 -97.938 -48.594 1 81.75 225 LYS A CA 1
ATOM 1806 C C . LYS A 1 225 ? -2.318 -99.125 -48.312 1 81.75 225 LYS A C 1
ATOM 1808 O O . LYS A 1 225 ? -2.299 -100.125 -49.094 1 81.75 225 LYS A O 1
ATOM 1813 N N . ALA A 1 226 ? -1.567 -99.125 -47.188 1 78.12 226 ALA A N 1
ATOM 1814 C CA . ALA A 1 226 ? -0.667 -100.188 -46.812 1 78.12 226 ALA A CA 1
ATOM 1815 C C . ALA A 1 226 ? -1.448 -101.438 -46.469 1 78.12 226 ALA A C 1
ATOM 1817 O O . ALA A 1 226 ? -1.036 -102.562 -46.812 1 78.12 226 ALA A O 1
ATOM 1818 N N . GLN A 1 227 ? -2.584 -101.312 -45.875 1 81.75 227 GLN A N 1
ATOM 1819 C CA . GLN A 1 227 ? -3.42 -102.438 -45.531 1 81.75 227 GLN A CA 1
ATOM 1820 C C . GLN A 1 227 ? -4.035 -103.125 -46.781 1 81.75 227 GLN A C 1
ATOM 1822 O O . GLN A 1 227 ? -4.145 -104.312 -46.875 1 81.75 227 GLN A O 1
ATOM 1827 N N . LYS A 1 228 ? -4.348 -102.312 -47.719 1 82.12 228 LYS A N 1
ATOM 1828 C CA . LYS A 1 228 ? -4.902 -102.812 -48.969 1 82.12 228 LYS A CA 1
ATOM 1829 C C . LYS A 1 228 ? -3.867 -103.625 -49.75 1 82.12 228 LYS A C 1
ATOM 1831 O O . LYS A 1 228 ? -4.172 -104.75 -50.25 1 82.12 228 LYS A O 1
ATOM 1836 N N . VAL A 1 229 ? -2.664 -103.062 -49.75 1 77.69 229 VAL A N 1
ATOM 1837 C CA . VAL A 1 229 ? -1.589 -103.812 -50.469 1 77.69 229 VAL A CA 1
ATOM 1838 C C . VAL A 1 229 ? -1.284 -105.125 -49.75 1 77.69 229 VAL A C 1
ATOM 1840 O O . VAL A 1 229 ? -1.059 -106.125 -50.406 1 77.69 229 VAL A O 1
ATOM 1843 N N . LYS A 1 230 ? -1.371 -105.062 -48.438 1 76.81 230 LYS A N 1
ATOM 1844 C CA . LYS A 1 230 ? -1.141 -106.312 -47.656 1 76.81 230 LYS A CA 1
ATOM 1845 C C . LYS A 1 230 ? -2.232 -107.312 -47.906 1 76.81 230 LYS A C 1
ATOM 1847 O O . LYS A 1 230 ? -1.943 -108.5 -48.094 1 76.81 230 LYS A O 1
ATOM 1852 N N . ARG A 1 231 ? -3.434 -107 -48.062 1 81.38 231 ARG A N 1
ATOM 1853 C CA . ARG A 1 231 ? -4.543 -107.938 -48.312 1 81.38 231 ARG A CA 1
ATOM 1854 C C . ARG A 1 231 ? -4.453 -108.5 -49.719 1 81.38 231 ARG A C 1
ATOM 1856 O O . ARG A 1 231 ? -4.734 -109.688 -49.938 1 81.38 231 ARG A O 1
ATOM 1863 N N . GLU A 1 232 ? -4.016 -107.688 -50.594 1 79.44 232 GLU A N 1
ATOM 1864 C CA . GLU A 1 232 ? -3.887 -108.188 -51.969 1 79.44 232 GLU A CA 1
ATOM 1865 C C . GLU A 1 232 ? -2.777 -109.188 -52.094 1 79.44 232 GLU A C 1
ATOM 1867 O O . GLU A 1 232 ? -2.924 -110.188 -52.812 1 79.44 232 GLU A O 1
ATOM 1872 N N . ILE A 1 233 ? -1.733 -109.062 -51.344 1 77.19 233 ILE A N 1
ATOM 1873 C CA . ILE A 1 233 ? -0.624 -110 -51.375 1 77.19 233 ILE A CA 1
ATOM 1874 C C . ILE A 1 233 ? -1.052 -111.312 -50.688 1 77.19 233 ILE A C 1
ATOM 1876 O O . ILE A 1 233 ? -0.73 -112.375 -51.188 1 77.19 233 ILE A O 1
ATOM 1880 N N . GLU A 1 234 ? -1.833 -111.188 -49.688 1 78.38 234 GLU A N 1
ATOM 1881 C CA . GLU A 1 234 ? -2.33 -112.375 -49 1 78.38 234 GLU A CA 1
ATOM 1882 C C . GLU A 1 234 ? -3.322 -113.125 -49.875 1 78.38 234 GLU A C 1
ATOM 1884 O O . GLU A 1 234 ? -3.326 -114.375 -49.875 1 78.38 234 GLU A O 1
ATOM 1889 N N . ARG A 1 235 ? -4.027 -112.438 -50.656 1 78.56 235 ARG A N 1
ATOM 1890 C CA . ARG A 1 235 ? -4.973 -113.062 -51.562 1 78.56 235 ARG A CA 1
ATOM 1891 C C . ARG A 1 235 ? -4.242 -113.812 -52.688 1 78.56 235 ARG A C 1
ATOM 1893 O O . ARG A 1 235 ? -4.609 -114.938 -53.062 1 78.56 235 ARG A O 1
ATOM 1900 N N . LEU A 1 236 ? -3.24 -113.312 -53.156 1 74.19 236 LEU A N 1
ATOM 1901 C CA . LEU A 1 236 ? -2.477 -113.938 -54.25 1 74.19 236 LEU A CA 1
ATOM 1902 C C . LEU A 1 236 ? -1.701 -115.125 -53.75 1 74.19 236 LEU A C 1
ATOM 1904 O O . LEU A 1 236 ? -1.603 -116.125 -54.469 1 74.19 236 LEU A O 1
ATOM 1908 N N . LEU A 1 237 ? -1.266 -115.062 -52.594 1 73.38 237 LEU A N 1
ATOM 1909 C CA . LEU A 1 237 ? -0.52 -116.188 -52 1 73.38 237 LEU A CA 1
ATOM 1910 C C . LEU A 1 237 ? -1.448 -117.312 -51.656 1 73.38 237 LEU A C 1
ATOM 1912 O O . LEU A 1 237 ? -1.076 -118.5 -51.812 1 73.38 237 LEU A O 1
ATOM 1916 N N . SER A 1 238 ? -2.561 -117 -51.375 1 77.44 238 SER A N 1
ATOM 1917 C CA . SER A 1 238 ? -3.529 -118.062 -51.094 1 77.44 238 SER A CA 1
ATOM 1918 C C . SER A 1 238 ? -4 -118.75 -52.344 1 77.44 238 SER A C 1
ATOM 1920 O O . SER A 1 238 ? -4.258 -119.938 -52.375 1 77.44 238 SER A O 1
ATOM 1922 N N . THR A 1 239 ? -4.062 -118 -53.312 1 71.5 239 THR A N 1
ATOM 1923 C CA . THR A 1 239 ? -4.469 -118.562 -54.594 1 71.5 239 THR A CA 1
ATOM 1924 C C . THR A 1 239 ? -3.357 -119.438 -55.156 1 71.5 239 THR A C 1
ATOM 1926 O O . THR A 1 239 ? -3.629 -120.5 -55.781 1 71.5 239 THR A O 1
ATOM 1929 N N . ILE A 1 240 ? -2.18 -119.25 -54.906 1 62.69 240 ILE A N 1
ATOM 1930 C CA . ILE A 1 240 ? -1.062 -120.062 -55.406 1 62.69 240 ILE A CA 1
ATOM 1931 C C . ILE A 1 240 ? -0.919 -121.312 -54.562 1 62.69 240 ILE A C 1
ATOM 1933 O O . ILE A 1 240 ? -0.568 -122.375 -55.094 1 62.69 240 ILE A O 1
ATOM 1937 N N . GLN A 1 241 ? -1.147 -121.312 -53.438 1 61.19 241 GLN A N 1
ATOM 1938 C CA . GLN A 1 241 ? -1.065 -122.562 -52.625 1 61.19 241 GLN A CA 1
ATOM 1939 C C . GLN A 1 241 ? -2.184 -123.5 -53 1 61.19 241 GLN A C 1
ATOM 1941 O O . GLN A 1 241 ? -2.033 -124.75 -52.844 1 61.19 241 GLN A O 1
ATOM 1946 N N . HIS A 1 242 ? -3.195 -123.062 -53.469 1 59.06 242 HIS A N 1
ATOM 1947 C CA . HIS A 1 242 ? -4.227 -124.062 -53.844 1 59.06 242 HIS A CA 1
ATOM 1948 C C . HIS A 1 242 ? -4.086 -124.438 -55.312 1 59.06 242 HIS A C 1
ATOM 1950 O O . HIS A 1 242 ? -4.844 -125.25 -55.844 1 59.06 242 HIS A O 1
ATOM 1956 N N . VAL A 1 243 ? -3.375 -123.812 -56.094 1 49.69 243 VAL A N 1
ATOM 1957 C CA . VAL A 1 243 ? -3.074 -124.5 -57.344 1 49.69 243 VAL A CA 1
ATOM 1958 C C . VAL A 1 243 ? -1.82 -125.375 -57.156 1 49.69 243 VAL A C 1
ATOM 1960 O O . VAL A 1 243 ? -0.838 -124.938 -56.562 1 49.69 243 VAL A O 1
ATOM 1963 N N . MET B 1 1 ? 15.781 11.914 29.047 1 41.88 1 MET B N 1
ATOM 1964 C CA . MET B 1 1 ? 14.562 12.5 28.484 1 41.88 1 MET B CA 1
ATOM 1965 C C . MET B 1 1 ? 14.852 13.195 27.156 1 41.88 1 MET B C 1
ATOM 1967 O O . MET B 1 1 ? 15.727 14.055 27.078 1 41.88 1 MET B O 1
ATOM 1971 N N . GLN B 1 2 ? 14.555 12.633 26.141 1 47.84 2 GLN B N 1
ATOM 1972 C CA . GLN B 1 2 ? 14.938 13.195 24.844 1 47.84 2 GLN B CA 1
ATOM 1973 C C . GLN B 1 2 ? 14.398 14.609 24.672 1 47.84 2 GLN B C 1
ATOM 1975 O O . GLN B 1 2 ? 13.289 14.914 25.125 1 47.84 2 GLN B O 1
ATOM 1980 N N . SER B 1 3 ? 15.227 15.555 24.516 1 61.88 3 SER B N 1
ATOM 1981 C CA . SER B 1 3 ? 14.945 16.969 24.359 1 61.88 3 SER B CA 1
ATOM 1982 C C . SER B 1 3 ? 13.859 17.219 23.312 1 61.88 3 SER B C 1
ATOM 1984 O O . SER B 1 3 ? 13.836 16.562 22.281 1 61.88 3 SER B O 1
ATOM 1986 N N . SER B 1 4 ? 12.695 17.656 23.75 1 70.06 4 SER B N 1
ATOM 1987 C CA . SER B 1 4 ? 11.547 17.969 22.922 1 70.06 4 SER B CA 1
ATOM 1988 C C . SER B 1 4 ? 11.602 19.406 22.422 1 70.06 4 SER B C 1
ATOM 1990 O O . SER B 1 4 ? 12.188 20.266 23.078 1 70.06 4 SER B O 1
ATOM 1992 N N . LEU B 1 5 ? 11.273 19.656 21.188 1 69.31 5 LEU B N 1
ATOM 1993 C CA . LEU B 1 5 ? 11.188 21 20.641 1 69.31 5 LEU B CA 1
ATOM 1994 C C . LEU B 1 5 ? 10.055 21.781 21.297 1 69.31 5 LEU B C 1
ATOM 1996 O O . LEU B 1 5 ? 10 23.016 21.188 1 69.31 5 LEU B O 1
ATOM 2000 N N . LEU B 1 6 ? 9.195 20.984 22 1 67.5 6 LEU B N 1
ATOM 2001 C CA . LEU B 1 6 ? 8.086 21.625 22.703 1 67.5 6 LEU B CA 1
ATOM 2002 C C . LEU B 1 6 ? 8.531 22.172 24.047 1 67.5 6 LEU B C 1
ATOM 2004 O O . LEU B 1 6 ? 9.211 21.469 24.812 1 67.5 6 LEU B O 1
ATOM 2008 N N . LYS B 1 7 ? 8.297 23.438 24.297 1 66.12 7 LYS B N 1
ATOM 2009 C CA . LYS B 1 7 ? 8.688 24.078 25.547 1 66.12 7 LYS B CA 1
ATOM 2010 C C . LYS B 1 7 ? 7.766 23.672 26.703 1 66.12 7 LYS B C 1
ATOM 2012 O O . LYS B 1 7 ? 6.539 23.719 26.562 1 66.12 7 LYS B O 1
ATOM 2017 N N . TYR B 1 8 ? 8.406 23.203 27.844 1 69.12 8 TYR B N 1
ATOM 2018 C CA . TYR B 1 8 ? 7.656 22.797 29.031 1 69.12 8 TYR B CA 1
ATOM 2019 C C . TYR B 1 8 ? 7.969 23.703 30.203 1 69.12 8 TYR B C 1
ATOM 2021 O O . TYR B 1 8 ? 8.984 24.391 30.219 1 69.12 8 TYR B O 1
ATOM 2029 N N . THR B 1 9 ? 6.906 23.828 31.172 1 74.19 9 THR B N 1
ATOM 2030 C CA . THR B 1 9 ? 7.141 24.5 32.438 1 74.19 9 THR B CA 1
ATOM 2031 C C . THR B 1 9 ? 7.883 23.594 33.406 1 74.19 9 THR B C 1
ATOM 2033 O O . THR B 1 9 ? 8.188 22.453 33.094 1 74.19 9 THR B O 1
ATOM 2036 N N . ALA B 1 10 ? 8.328 24.203 34.562 1 67.62 10 ALA B N 1
ATOM 2037 C CA . ALA B 1 10 ? 9.008 23.422 35.594 1 67.62 10 ALA B CA 1
ATOM 2038 C C . ALA B 1 10 ? 8.133 22.266 36.062 1 67.62 10 ALA B C 1
ATOM 2040 O O . ALA B 1 10 ? 6.906 22.391 36.125 1 67.62 10 ALA B O 1
ATOM 2041 N N . SER B 1 11 ? 8.719 21.188 36.219 1 64.38 11 SER B N 1
ATOM 2042 C CA . SER B 1 11 ? 8.008 19.984 36.656 1 64.38 11 SER B CA 1
ATOM 2043 C C . SER B 1 11 ? 7.445 20.125 38.062 1 64.38 11 SER B C 1
ATOM 2045 O O . SER B 1 11 ? 8.062 20.766 38.906 1 64.38 11 SER B O 1
ATOM 2047 N N . ARG B 1 12 ? 6.172 19.781 38.188 1 67.12 12 ARG B N 1
ATOM 2048 C CA . ARG B 1 12 ? 5.555 19.812 39.5 1 67.12 12 ARG B CA 1
ATOM 2049 C C . ARG B 1 12 ? 5.125 18.422 39.938 1 67.12 12 ARG B C 1
ATOM 2051 O O . ARG B 1 12 ? 4.785 17.578 39.094 1 67.12 12 ARG B O 1
ATOM 2058 N N . VAL B 1 13 ? 5.449 18.094 41.125 1 59.62 13 VAL B N 1
ATOM 2059 C CA . VAL B 1 13 ? 5.02 16.812 41.688 1 59.62 13 VAL B CA 1
ATOM 2060 C C . VAL B 1 13 ? 3.492 16.734 41.688 1 59.62 13 VAL B C 1
ATOM 2062 O O . VAL B 1 13 ? 2.816 17.609 42.25 1 59.62 13 VAL B O 1
ATOM 2065 N N . ALA B 1 14 ? 2.939 15.977 40.75 1 65.25 14 ALA B N 1
ATOM 2066 C CA . ALA B 1 14 ? 1.487 15.867 40.656 1 65.25 14 ALA B CA 1
ATOM 2067 C C . ALA B 1 14 ? 0.9 15.102 41.812 1 65.25 14 ALA B C 1
ATOM 2069 O O . ALA B 1 14 ? -0.157 15.461 42.344 1 65.25 14 ALA B O 1
ATOM 2070 N N . CYS B 1 15 ? 1.196 13.938 42.125 1 61.41 15 CYS B N 1
ATOM 2071 C CA . CYS B 1 15 ? 0.644 13.172 43.219 1 61.41 15 CYS B CA 1
ATOM 2072 C C . CYS B 1 15 ? 1.727 12.344 43.906 1 61.41 15 CYS B C 1
ATOM 2074 O O . CYS B 1 15 ? 2.568 11.742 43.25 1 61.41 15 CYS B O 1
ATOM 2076 N N . ARG B 1 16 ? 1.915 12.609 45.219 1 53.5 16 ARG B N 1
ATOM 2077 C CA . ARG B 1 16 ? 2.789 11.789 46.031 1 53.5 16 ARG B CA 1
ATOM 2078 C C . ARG B 1 16 ? 2.131 10.453 46.375 1 53.5 16 ARG B C 1
ATOM 2080 O O . ARG B 1 16 ? 0.946 10.406 46.719 1 53.5 16 ARG B O 1
ATOM 2087 N N . SER B 1 17 ? 2.529 9.398 45.75 1 48.34 17 SER B N 1
ATOM 2088 C CA . SER B 1 17 ? 2.035 8.078 46.125 1 48.34 17 SER B CA 1
ATOM 2089 C C . SER B 1 17 ? 2.08 7.883 47.625 1 48.34 17 SER B C 1
ATOM 2091 O O . SER B 1 17 ? 3.15 7.949 48.25 1 48.34 17 SER B O 1
ATOM 2093 N N . ILE B 1 18 ? 1.094 8.211 48.375 1 40.56 18 ILE B N 1
ATOM 2094 C CA . ILE B 1 18 ? 1.009 7.68 49.719 1 40.56 18 ILE B CA 1
ATOM 2095 C C . ILE B 1 18 ? 1.068 6.152 49.688 1 40.56 18 ILE B C 1
ATOM 2097 O O . ILE B 1 18 ? 0.266 5.512 49 1 40.56 18 ILE B O 1
ATOM 2101 N N . ARG B 1 19 ? 2.123 5.492 50.25 1 39.88 19 ARG B N 1
ATOM 2102 C CA . ARG B 1 19 ? 2.305 4.059 50.438 1 39.88 19 ARG B CA 1
ATOM 2103 C C . ARG B 1 19 ? 1.185 3.473 51.281 1 39.88 19 ARG B C 1
ATOM 2105 O O . ARG B 1 19 ? 1.391 3.156 52.469 1 39.88 19 ARG B O 1
ATOM 2112 N N . SER B 1 20 ? -0.034 3.941 51.406 1 32.38 20 SER B N 1
ATOM 2113 C CA . SER B 1 20 ? -0.858 3.172 52.344 1 32.38 20 SER B CA 1
ATOM 2114 C C . SER B 1 20 ? -0.864 1.691 51.969 1 32.38 20 SER B C 1
ATOM 2116 O O . SER B 1 20 ? -0.814 1.339 50.781 1 32.38 20 SER B O 1
ATOM 2118 N N . ALA B 1 21 ? -0.805 0.711 53.062 1 30.36 21 ALA B N 1
ATOM 2119 C CA . ALA B 1 21 ? -0.715 -0.703 53.406 1 30.36 21 ALA B CA 1
ATOM 2120 C C . ALA B 1 21 ? -1.888 -1.489 52.844 1 30.36 21 ALA B C 1
ATOM 2122 O O . ALA B 1 21 ? -1.964 -2.709 53 1 30.36 21 ALA B O 1
ATOM 2123 N N . ARG B 1 22 ? -3.189 -0.994 52.906 1 30 22 ARG B N 1
ATOM 2124 C CA . ARG B 1 22 ? -4.234 -1.971 53.219 1 30 22 ARG B CA 1
ATOM 2125 C C . ARG B 1 22 ? -4.328 -3.021 52.125 1 30 22 ARG B C 1
ATOM 2127 O O . ARG B 1 22 ? -4.246 -2.695 50.938 1 30 22 ARG B O 1
ATOM 2134 N N . GLU B 1 23 ? -4.238 -4.316 52.531 1 28.59 23 GLU B N 1
ATOM 2135 C CA . GLU B 1 23 ? -4.312 -5.656 51.969 1 28.59 23 GLU B CA 1
ATOM 2136 C C . GLU B 1 23 ? -5.41 -5.754 50.938 1 28.59 23 GLU B C 1
ATOM 2138 O O . GLU B 1 23 ? -6.156 -4.797 50.719 1 28.59 23 GLU B O 1
ATOM 2143 N N . GLY B 1 24 ? -6.387 -6.812 51.188 1 25.31 24 GLY B N 1
ATOM 2144 C CA . GLY B 1 24 ? -6.867 -7.961 50.438 1 25.31 24 GLY B CA 1
ATOM 2145 C C . GLY B 1 24 ? -8.07 -7.645 49.562 1 25.31 24 GLY B C 1
ATOM 2146 O O . GLY B 1 24 ? -8.562 -8.516 48.844 1 25.31 24 GLY B O 1
ATOM 2147 N N . THR B 1 25 ? -9.031 -6.789 50.062 1 26.89 25 THR B N 1
ATOM 2148 C CA . THR B 1 25 ? -10.375 -7.238 49.75 1 26.89 25 THR B CA 1
ATOM 2149 C C . THR B 1 25 ? -10.633 -7.152 48.25 1 26.89 25 THR B C 1
ATOM 2151 O O . THR B 1 25 ? -10.078 -6.281 47.562 1 26.89 25 THR B O 1
ATOM 2154 N N . GLU B 1 26 ? -11.328 -8.281 47.781 1 26.62 26 GLU B N 1
ATOM 2155 C CA . GLU B 1 26 ? -11.836 -8.742 46.5 1 26.62 26 GLU B CA 1
ATOM 2156 C C . GLU B 1 26 ? -12.664 -7.66 45.812 1 26.62 26 GLU B C 1
ATOM 2158 O O . GLU B 1 26 ? -13.648 -7.176 46.375 1 26.62 26 GLU B O 1
ATOM 2163 N N . ALA B 1 27 ? -11.992 -6.785 45.094 1 27.17 27 ALA B N 1
ATOM 2164 C CA . ALA B 1 27 ? -12.602 -5.66 44.375 1 27.17 27 ALA B CA 1
ATOM 2165 C C . ALA B 1 27 ? -13.711 -6.137 43.469 1 27.17 27 ALA B C 1
ATOM 2167 O O . ALA B 1 27 ? -13.5 -7.023 42.625 1 27.17 27 ALA B O 1
ATOM 2168 N N . GLU B 1 28 ? -14.953 -6.219 44.188 1 24.72 28 GLU B N 1
ATOM 2169 C CA . GLU B 1 28 ? -16.156 -6.391 43.406 1 24.72 28 GLU B CA 1
ATOM 2170 C C . GLU B 1 28 ? -16.125 -5.504 42.156 1 24.72 28 GLU B C 1
ATOM 2172 O O . GLU B 1 28 ? -15.594 -4.391 42.188 1 24.72 28 GLU B O 1
ATOM 2177 N N . ASN B 1 29 ? -16.203 -6.184 41.031 1 24.61 29 ASN B N 1
ATOM 2178 C CA . ASN B 1 29 ? -16.266 -5.781 39.625 1 24.61 29 ASN B CA 1
ATOM 2179 C C . ASN B 1 29 ? -17.375 -4.758 39.406 1 24.61 29 ASN B C 1
ATOM 2181 O O . ASN B 1 29 ? -18.531 -5.125 39.156 1 24.61 29 ASN B O 1
ATOM 2185 N N . VAL B 1 30 ? -17.562 -3.816 40.438 1 23.08 30 VAL B N 1
ATOM 2186 C CA . VAL B 1 30 ? -18.734 -3.01 40.156 1 23.08 30 VAL B CA 1
ATOM 2187 C C . VAL B 1 30 ? -18.578 -2.342 38.781 1 23.08 30 VAL B C 1
ATOM 2189 O O . VAL B 1 30 ? -17.547 -1.747 38.5 1 23.08 30 VAL B O 1
ATOM 2192 N N . GLY B 1 31 ? -19.266 -2.908 37.781 1 24.47 31 GLY B N 1
ATOM 2193 C CA . GLY B 1 31 ? -19.609 -2.455 36.438 1 24.47 31 GLY B CA 1
ATOM 2194 C C . GLY B 1 31 ? -20.062 -1.007 36.406 1 24.47 31 GLY B C 1
ATOM 2195 O O . GLY B 1 31 ? -21.266 -0.719 36.469 1 24.47 31 GLY B O 1
ATOM 2196 N N . SER B 1 32 ? -19.453 -0.155 37.25 1 22.97 32 SER B N 1
ATOM 2197 C CA . SER B 1 32 ? -20.109 1.144 37.312 1 22.97 32 SER B CA 1
ATOM 2198 C C . SER B 1 32 ? -20.219 1.786 35.938 1 22.97 32 SER B C 1
ATOM 2200 O O . SER B 1 32 ? -19.266 1.77 35.188 1 22.97 32 SER B O 1
ATOM 2202 N N . ARG B 1 33 ? -21.516 1.809 35.438 1 28.16 33 ARG B N 1
ATOM 2203 C CA . ARG B 1 33 ? -22.125 2.531 34.344 1 28.16 33 ARG B CA 1
ATOM 2204 C C . ARG B 1 33 ? -21.672 3.986 34.312 1 28.16 33 ARG B C 1
ATOM 2206 O O . ARG B 1 33 ? -21.891 4.727 35.281 1 28.16 33 ARG B O 1
ATOM 2213 N N . VAL B 1 34 ? -20.484 4.219 33.719 1 26.97 34 VAL B N 1
ATOM 2214 C CA . VAL B 1 34 ? -20.094 5.594 33.438 1 26.97 34 VAL B CA 1
ATOM 2215 C C . VAL B 1 34 ? -21.25 6.34 32.781 1 26.97 34 VAL B C 1
ATOM 2217 O O . VAL B 1 34 ? -21.672 5.984 31.672 1 26.97 34 VAL B O 1
ATOM 2220 N N . ARG B 1 35 ? -22.312 6.676 33.594 1 26.06 35 ARG B N 1
ATOM 2221 C CA . ARG B 1 35 ? -23.297 7.656 33.156 1 26.06 35 ARG B CA 1
ATOM 2222 C C . ARG B 1 35 ? -22.609 8.852 32.5 1 26.06 35 ARG B C 1
ATOM 2224 O O . ARG B 1 35 ? -21.734 9.477 33.094 1 26.06 35 ARG B O 1
ATOM 2231 N N . ASN B 1 36 ? -22.641 8.852 31.219 1 25.08 36 ASN B N 1
ATOM 2232 C CA . ASN B 1 36 ? -22.406 9.984 30.328 1 25.08 36 ASN B CA 1
ATOM 2233 C C . ASN B 1 36 ? -23.172 11.227 30.781 1 25.08 36 ASN B C 1
ATOM 2235 O O . ASN B 1 36 ? -24.328 11.414 30.391 1 25.08 36 ASN B O 1
ATOM 2239 N N . SER B 1 37 ? -23.312 11.461 32.094 1 28 37 SER B N 1
ATOM 2240 C CA . SER B 1 37 ? -24.031 12.688 32.375 1 28 37 SER B CA 1
ATOM 2241 C C . SER B 1 37 ? -23.516 13.852 31.547 1 28 37 SER B C 1
ATOM 2243 O O . SER B 1 37 ? -22.312 14.133 31.531 1 28 37 SER B O 1
ATOM 2245 N N . LYS B 1 38 ? -24.312 14.219 30.562 1 31.88 38 LYS B N 1
ATOM 2246 C CA . LYS B 1 38 ? -24.281 15.469 29.812 1 31.88 38 LYS B CA 1
ATOM 2247 C C . LYS B 1 38 ? -24.219 16.672 30.75 1 31.88 38 LYS B C 1
ATOM 2249 O O . LYS B 1 38 ? -25.234 17.094 31.297 1 31.88 38 LYS B O 1
ATOM 2254 N N . LYS B 1 39 ? -23.297 16.734 31.75 1 34.78 39 LYS B N 1
ATOM 2255 C CA . LYS B 1 39 ? -23.203 18.016 32.438 1 34.78 39 LYS B CA 1
ATOM 2256 C C . LYS B 1 39 ? -23.438 19.188 31.484 1 34.78 39 LYS B C 1
ATOM 2258 O O . LYS B 1 39 ? -23.062 19.109 30.312 1 34.78 39 LYS B O 1
ATOM 2263 N N . GLU B 1 40 ? -24.406 19.953 31.703 1 32.94 40 GLU B N 1
ATOM 2264 C CA . GLU B 1 40 ? -24.672 21.312 31.25 1 32.94 40 GLU B CA 1
ATOM 2265 C C . GLU B 1 40 ? -23.375 22.109 31.109 1 32.94 40 GLU B C 1
ATOM 2267 O O . GLU B 1 40 ? -22.578 22.188 32.062 1 32.94 40 GLU B O 1
ATOM 2272 N N . GLY B 1 41 ? -22.719 22.047 30.016 1 31.25 41 GLY B N 1
ATOM 2273 C CA . GLY B 1 41 ? -21.453 22.641 29.609 1 31.25 41 GLY B CA 1
ATOM 2274 C C . GLY B 1 41 ? -21.297 24.094 30.031 1 31.25 41 GLY B C 1
ATOM 2275 O O . GLY B 1 41 ? -21.859 25 29.422 1 31.25 41 GLY B O 1
ATOM 2276 N N . GLN B 1 42 ? -21.625 24.359 31.328 1 33.69 42 GLN B N 1
ATOM 2277 C CA . GLN B 1 42 ? -21.156 25.703 31.672 1 33.69 42 GLN B CA 1
ATOM 2278 C C . GLN B 1 42 ? -19.875 26.047 30.938 1 33.69 42 GLN B C 1
ATOM 2280 O O . GLN B 1 42 ? -18.891 25.297 31.031 1 33.69 42 GLN B O 1
ATOM 2285 N N . PHE B 1 43 ? -19.984 26.672 29.75 1 36.25 43 PHE B N 1
ATOM 2286 C CA . PHE B 1 43 ? -18.875 27.328 29.078 1 36.25 43 PHE B CA 1
ATOM 2287 C C . PHE B 1 43 ? -17.922 27.938 30.094 1 36.25 43 PHE B C 1
ATOM 2289 O O . PHE B 1 43 ? -18.141 29.062 30.578 1 36.25 43 PHE B O 1
ATOM 2296 N N . GLN B 1 44 ? -17.672 27.406 31.266 1 40.69 44 GLN B N 1
ATOM 2297 C CA . GLN B 1 44 ? -16.625 27.984 32.094 1 40.69 44 GLN B CA 1
ATOM 2298 C C . GLN B 1 44 ? -15.445 28.453 31.25 1 40.69 44 GLN B C 1
ATOM 2300 O O . GLN B 1 44 ? -15.102 27.828 30.234 1 40.69 44 GLN B O 1
ATOM 2305 N N . ILE B 1 45 ? -15.109 29.75 31.25 1 47.25 45 ILE B N 1
ATOM 2306 C CA . ILE B 1 45 ? -13.984 30.438 30.625 1 47.25 45 ILE B CA 1
ATOM 2307 C C . ILE B 1 45 ? -12.758 29.531 30.641 1 47.25 45 ILE B C 1
ATOM 2309 O O . ILE B 1 45 ? -12.203 29.234 31.703 1 47.25 45 ILE B O 1
ATOM 2313 N N . SER B 1 46 ? -12.875 28.391 30.188 1 59.88 46 SER B N 1
ATOM 2314 C CA . SER B 1 46 ? -11.68 27.562 30.109 1 59.88 46 SER B CA 1
ATOM 2315 C C . SER B 1 46 ? -10.438 28.406 29.828 1 59.88 46 SER B C 1
ATOM 2317 O O . SER B 1 46 ? -10.453 29.281 28.953 1 59.88 46 SER B O 1
ATOM 2319 N N . THR B 1 47 ? -9.594 28.734 30.953 1 74.12 47 THR B N 1
ATOM 2320 C CA . THR B 1 47 ? -8.336 29.469 30.875 1 74.12 47 THR B CA 1
ATOM 2321 C C . THR B 1 47 ? -7.484 28.969 29.719 1 74.12 47 THR B C 1
ATOM 2323 O O . THR B 1 47 ? -7.711 27.875 29.203 1 74.12 47 THR B O 1
ATOM 2326 N N . THR B 1 48 ? -6.957 29.875 29.031 1 76.88 48 THR B N 1
ATOM 2327 C CA . THR B 1 48 ? -5.996 29.531 27.984 1 76.88 48 THR B CA 1
ATOM 2328 C C . THR B 1 48 ? -5.172 28.312 28.375 1 76.88 48 THR B C 1
ATOM 2330 O O . THR B 1 48 ? -4.844 27.484 27.547 1 76.88 48 THR B O 1
ATOM 2333 N N . GLU B 1 49 ? -5.043 28.156 29.734 1 79.12 49 GLU B N 1
ATOM 2334 C CA . GLU B 1 49 ? -4.242 27.047 30.219 1 79.12 49 GLU B CA 1
ATOM 2335 C C . GLU B 1 49 ? -4.988 25.719 30.078 1 79.12 49 GLU B C 1
ATOM 2337 O O . GLU B 1 49 ? -4.395 24.703 29.75 1 79.12 49 GLU B O 1
ATOM 2342 N N . ASP B 1 50 ? -6.254 25.766 30.328 1 82.88 50 ASP B N 1
ATOM 2343 C CA . ASP B 1 50 ? -7.062 24.547 30.203 1 82.88 50 ASP B CA 1
ATOM 2344 C C . ASP B 1 50 ? -7.133 24.094 28.75 1 82.88 50 ASP B C 1
ATOM 2346 O O . ASP B 1 50 ? -7.051 22.906 28.453 1 82.88 50 ASP B O 1
ATOM 2350 N N . ILE B 1 51 ? -7.242 25.047 27.891 1 86.69 51 ILE B N 1
ATOM 2351 C CA . ILE B 1 51 ? -7.312 24.75 26.469 1 86.69 51 ILE B CA 1
ATOM 2352 C C . ILE B 1 51 ? -5.973 24.188 26 1 86.69 51 ILE B C 1
ATOM 2354 O O . ILE B 1 51 ? -5.934 23.203 25.25 1 86.69 51 ILE B O 1
ATOM 2358 N N . LEU B 1 52 ? -4.898 24.844 26.516 1 87.75 52 LEU B N 1
ATOM 2359 C CA . LEU B 1 52 ? -3.566 24.391 26.125 1 87.75 52 LEU B CA 1
ATOM 2360 C C . LEU B 1 52 ? -3.33 22.953 26.594 1 87.75 52 LEU B C 1
ATOM 2362 O O . LEU B 1 52 ? -2.781 22.141 25.859 1 87.75 52 LEU B O 1
ATOM 2366 N N . HIS B 1 53 ? -3.883 22.609 27.688 1 85.94 53 HIS B N 1
ATOM 2367 C CA . HIS B 1 53 ? -3.709 21.266 28.25 1 85.94 53 HIS B CA 1
ATOM 2368 C C . HIS B 1 53 ? -4.508 20.234 27.453 1 85.94 53 HIS B C 1
ATOM 2370 O O . HIS B 1 53 ? -4.121 19.062 27.375 1 85.94 53 HIS B O 1
ATOM 2376 N N . SER B 1 54 ? -5.566 20.641 26.969 1 87.81 54 SER B N 1
ATOM 2377 C CA . SER B 1 54 ? -6.395 19.734 26.188 1 87.81 54 SER B CA 1
ATOM 2378 C C . SER B 1 54 ? -5.738 19.406 24.844 1 87.81 54 SER B C 1
ATOM 2380 O O . SER B 1 54 ? -5.906 18.297 24.328 1 87.81 54 SER B O 1
ATOM 2382 N N . ILE B 1 55 ? -5.031 20.312 24.281 1 88.94 55 ILE B N 1
ATOM 2383 C CA . ILE B 1 55 ? -4.387 20.156 22.984 1 88.94 55 ILE B CA 1
ATOM 2384 C C . ILE B 1 55 ? -3.039 19.453 23.156 1 88.94 55 ILE B C 1
ATOM 2386 O O . ILE B 1 55 ? -2.688 18.562 22.375 1 88.94 55 ILE B O 1
ATOM 2390 N N . LEU B 1 56 ? -2.344 19.984 24.219 1 89.19 56 LEU B N 1
ATOM 2391 C CA . LEU B 1 56 ? -1.023 19.453 24.531 1 89.19 56 LEU B CA 1
ATOM 2392 C C . LEU B 1 56 ? -0.962 18.984 25.984 1 89.19 56 LEU B C 1
ATOM 2394 O O . LEU B 1 56 ? -0.58 19.75 26.875 1 89.19 56 LEU B O 1
ATOM 2398 N N . PRO B 1 57 ? -1.273 17.766 26.141 1 84.38 57 PRO B N 1
ATOM 2399 C CA . PRO B 1 57 ? -1.31 17.25 27.5 1 84.38 57 PRO B CA 1
ATOM 2400 C C . PRO B 1 57 ? 0.061 17.266 28.172 1 84.38 57 PRO B C 1
ATOM 2402 O O . PRO B 1 57 ? 1.088 17.188 27.5 1 84.38 57 PRO B O 1
ATOM 2405 N N . PRO B 1 58 ? 0.02 17.406 29.5 1 81.25 58 PRO B N 1
ATOM 2406 C CA . PRO B 1 58 ? 1.289 17.438 30.234 1 81.25 58 PRO B CA 1
ATOM 2407 C C . PRO B 1 58 ? 2.006 16.094 30.234 1 81.25 58 PRO B C 1
ATOM 2409 O O . PRO B 1 58 ? 1.371 15.055 30.031 1 81.25 58 PRO B O 1
ATOM 2412 N N . ARG B 1 59 ? 3.301 16.203 30.359 1 79.69 59 ARG B N 1
ATOM 2413 C CA . ARG B 1 59 ? 4.09 14.984 30.453 1 79.69 59 ARG B CA 1
ATOM 2414 C C . ARG B 1 59 ? 4.148 14.492 31.906 1 79.69 59 ARG B C 1
ATOM 2416 O O . ARG B 1 59 ? 4.262 15.297 32.844 1 79.69 59 ARG B O 1
ATOM 2423 N N . GLU B 1 60 ? 3.9 13.148 32.125 1 82.62 60 GLU B N 1
ATOM 2424 C CA . GLU B 1 60 ? 3.908 12.578 33.469 1 82.62 60 GLU B CA 1
ATOM 2425 C C . GLU B 1 60 ? 4.898 11.422 33.594 1 82.62 60 GLU B C 1
ATOM 2427 O O . GLU B 1 60 ? 5.031 10.625 32.656 1 82.62 60 GLU B O 1
ATOM 2432 N N . TRP B 1 61 ? 5.695 11.531 34.594 1 79.12 61 TRP B N 1
ATOM 2433 C CA . TRP B 1 61 ? 6.574 10.391 34.844 1 79.12 61 TRP B CA 1
ATOM 2434 C C . TRP B 1 61 ? 6.707 10.125 36.344 1 79.12 61 TRP B C 1
ATOM 2436 O O . TRP B 1 61 ? 6.309 10.953 37.156 1 79.12 61 TRP B O 1
ATOM 2446 N N . THR B 1 62 ? 7.012 8.914 36.625 1 84.06 62 THR B N 1
ATOM 2447 C CA . THR B 1 62 ? 7.156 8.492 38.031 1 84.06 62 THR B CA 1
ATOM 2448 C C . THR B 1 62 ? 8.633 8.406 38.406 1 84.06 62 THR B C 1
ATOM 2450 O O . THR B 1 62 ? 9.438 7.832 37.688 1 84.06 62 THR B O 1
ATOM 2453 N N . GLU B 1 63 ? 9.016 9.227 39.281 1 77.69 63 GLU B N 1
ATOM 2454 C CA . GLU B 1 63 ? 10.367 9.18 39.844 1 77.69 63 GLU B CA 1
ATOM 2455 C C . GLU B 1 63 ? 10.352 9.094 41.375 1 77.69 63 GLU B C 1
ATOM 2457 O O . GLU B 1 63 ? 9.758 9.945 42.031 1 77.69 63 GLU B O 1
ATOM 2462 N N . GLY B 1 64 ? 11.055 8.008 41.875 1 78.12 64 GLY B N 1
ATOM 2463 C CA . GLY B 1 64 ? 11.188 7.848 43.312 1 78.12 64 GLY B CA 1
ATOM 2464 C C . GLY B 1 64 ? 9.859 7.672 44.031 1 78.12 64 GLY B C 1
ATOM 2465 O O . GLY B 1 64 ? 9.656 8.195 45.125 1 78.12 64 GLY B O 1
ATOM 2466 N N . GLY B 1 65 ? 8.875 7.152 43.344 1 78.62 65 GLY B N 1
ATOM 2467 C CA . GLY B 1 65 ? 7.578 6.887 43.938 1 78.62 65 GLY B CA 1
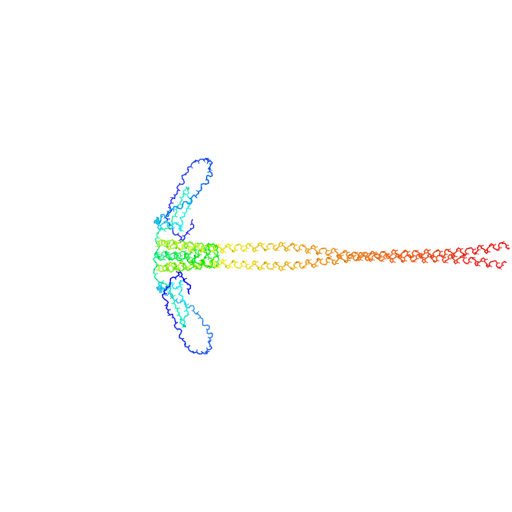ATOM 2468 C C . GLY B 1 65 ? 6.609 8.055 43.812 1 78.62 65 GLY B C 1
ATOM 2469 O O . GLY B 1 65 ? 5.469 7.969 44.25 1 78.62 65 GLY B O 1
ATOM 2470 N N . GLU B 1 66 ? 7.223 9.109 43.375 1 80.69 66 GLU B N 1
ATOM 2471 C CA . GLU B 1 66 ? 6.379 10.289 43.188 1 80.69 66 GLU B CA 1
ATOM 2472 C C . GLU B 1 66 ? 6.027 10.477 41.688 1 80.69 66 GLU B C 1
ATOM 2474 O O . GLU B 1 66 ? 6.84 10.188 40.812 1 80.69 66 GLU B O 1
ATOM 2479 N N . VAL B 1 67 ? 4.73 10.883 41.562 1 82.62 67 VAL B N 1
ATOM 2480 C CA . VAL B 1 67 ? 4.289 11.156 40.219 1 82.62 67 VAL B CA 1
ATOM 2481 C C . VAL B 1 67 ? 4.539 12.625 39.875 1 82.62 67 VAL B C 1
ATOM 2483 O O . VAL B 1 67 ? 4.043 13.516 40.562 1 82.62 67 VAL B O 1
ATOM 2486 N N . TRP B 1 68 ? 5.426 12.836 38.875 1 80.12 68 TRP B N 1
ATOM 2487 C CA . TRP B 1 68 ? 5.758 14.18 38.406 1 80.12 68 TRP B CA 1
ATOM 2488 C C . TRP B 1 68 ? 4.977 14.531 37.156 1 80.12 68 TRP B C 1
ATOM 2490 O O . TRP B 1 68 ? 4.676 13.656 36.344 1 80.12 68 TRP B O 1
ATOM 2500 N N . ALA B 1 69 ? 4.355 15.758 37.219 1 78.38 69 ALA B N 1
ATOM 2501 C CA . ALA B 1 69 ? 3.682 16.25 36 1 78.38 69 ALA B CA 1
ATOM 2502 C C . ALA B 1 69 ? 4.301 17.562 35.531 1 78.38 69 ALA B C 1
ATOM 2504 O O . ALA B 1 69 ? 4.68 18.406 36.312 1 78.38 69 ALA B O 1
ATOM 2505 N N . GLN B 1 70 ? 4.594 17.625 34.25 1 79.31 70 GLN B N 1
ATOM 2506 C CA . GLN B 1 70 ? 5.129 18.828 33.656 1 79.31 70 GLN B CA 1
ATOM 2507 C C . GLN B 1 70 ? 4.211 19.359 32.562 1 79.31 70 GLN B C 1
ATOM 2509 O O . GLN B 1 70 ? 3.918 18.641 31.594 1 79.31 70 GLN B O 1
ATOM 2514 N N . SER B 1 71 ? 3.709 20.609 32.875 1 82.31 71 SER B N 1
ATOM 2515 C CA . SER B 1 71 ? 2.801 21.219 31.906 1 82.31 71 SER B CA 1
ATOM 2516 C C . SER B 1 71 ? 3.568 22.016 30.844 1 82.31 71 SER B C 1
ATOM 2518 O O . SER B 1 71 ? 4.738 22.344 31.031 1 82.31 71 SER B O 1
ATOM 2520 N N . VAL B 1 72 ? 2.9 22.219 29.781 1 85.94 72 VAL B N 1
ATOM 2521 C CA . VAL B 1 72 ? 3.502 22.984 28.688 1 85.94 72 VAL B CA 1
ATOM 2522 C C . VAL B 1 72 ? 3.574 24.453 29.094 1 85.94 72 VAL B C 1
ATOM 2524 O O . VAL B 1 72 ? 2.711 24.953 29.812 1 85.94 72 VAL B O 1
ATOM 2527 N N . SER B 1 73 ? 4.594 25.188 28.594 1 85.81 73 SER B N 1
ATOM 2528 C CA . SER B 1 73 ? 4.832 26.578 28.938 1 85.81 73 SER B CA 1
ATOM 2529 C C . SER B 1 73 ? 3.713 27.484 28.422 1 85.81 73 SER B C 1
ATOM 2531 O O . SER B 1 73 ? 3.215 27.281 27.312 1 85.81 73 SER B O 1
ATOM 2533 N N . THR B 1 74 ? 3.273 28.453 29.25 1 87.12 74 THR B N 1
ATOM 2534 C CA . THR B 1 74 ? 2.252 29.406 28.828 1 87.12 74 THR B CA 1
ATOM 2535 C C . THR B 1 74 ? 2.887 30.734 28.422 1 87.12 74 THR B C 1
ATOM 2537 O O . THR B 1 74 ? 2.182 31.719 28.188 1 87.12 74 THR B O 1
ATOM 2540 N N . THR B 1 75 ? 4.266 30.734 28.328 1 88.38 75 THR B N 1
ATOM 2541 C CA . THR B 1 75 ? 4.977 31.953 27.953 1 88.38 75 THR B CA 1
ATOM 2542 C C . THR B 1 75 ? 4.836 32.219 26.453 1 88.38 75 THR B C 1
ATOM 2544 O O . THR B 1 75 ? 5.078 31.344 25.641 1 88.38 75 THR B O 1
ATOM 2547 N N . PRO B 1 76 ? 4.332 33.438 26.172 1 91.69 76 PRO B N 1
ATOM 2548 C CA . PRO B 1 76 ? 4.227 33.75 24.734 1 91.69 76 PRO B CA 1
ATOM 2549 C C . PRO B 1 76 ? 5.574 33.719 24.031 1 91.69 76 PRO B C 1
ATOM 2551 O O . PRO B 1 76 ? 6.613 33.938 24.641 1 91.69 76 PRO B O 1
ATOM 2554 N N . ALA B 1 77 ? 5.535 33.406 22.828 1 91.19 77 ALA B N 1
ATOM 2555 C CA . ALA B 1 77 ? 6.746 33.281 22.016 1 91.19 77 ALA B CA 1
ATOM 2556 C C . ALA B 1 77 ? 6.941 34.5 21.141 1 91.19 77 ALA B C 1
ATOM 2558 O O . ALA B 1 77 ? 5.996 35 20.516 1 91.19 77 ALA B O 1
ATOM 2559 N N . THR B 1 78 ? 8.156 35 21.125 1 92.81 78 THR B N 1
ATOM 2560 C CA . THR B 1 78 ? 8.516 36.125 20.281 1 92.81 78 THR B CA 1
ATOM 2561 C C . THR B 1 78 ? 9.039 35.625 18.922 1 92.81 78 THR B C 1
ATOM 2563 O O . THR B 1 78 ? 9.219 34.438 18.719 1 92.81 78 THR B O 1
ATOM 2566 N N . LYS B 1 79 ? 9.25 36.562 18.047 1 93.69 79 LYS B N 1
ATOM 2567 C CA . LYS B 1 79 ? 9.82 36.25 16.734 1 93.69 79 LYS B CA 1
ATOM 2568 C C . LYS B 1 79 ? 11.172 35.562 16.859 1 93.69 79 LYS B C 1
ATOM 2570 O O . LYS B 1 79 ? 11.453 34.625 16.141 1 93.69 79 LYS B O 1
ATOM 2575 N N . ALA B 1 80 ? 11.93 36.094 17.797 1 93.94 80 ALA B N 1
ATOM 2576 C CA . ALA B 1 80 ? 13.25 35.5 18.016 1 93.94 80 ALA B CA 1
ATOM 2577 C C . ALA B 1 80 ? 13.141 34.062 18.469 1 93.94 80 ALA B C 1
ATOM 2579 O O . ALA B 1 80 ? 13.977 33.219 18.125 1 93.94 80 ALA B O 1
ATOM 2580 N N . ASP B 1 81 ? 12.109 33.75 19.266 1 93.31 81 ASP B N 1
ATOM 2581 C CA . ASP B 1 81 ? 11.891 32.375 19.719 1 93.31 81 ASP B CA 1
ATOM 2582 C C . ASP B 1 81 ? 11.578 31.438 18.547 1 93.31 81 ASP B C 1
ATOM 2584 O O . ASP B 1 81 ? 12 30.281 18.547 1 93.31 81 ASP B O 1
ATOM 2588 N N . VAL B 1 82 ? 10.852 31.922 17.562 1 96.12 82 VAL B N 1
ATOM 2589 C CA . VAL B 1 82 ? 10.477 31.109 16.406 1 96.12 82 VAL B CA 1
ATOM 2590 C C . VAL B 1 82 ? 11.711 30.812 15.555 1 96.12 82 VAL B C 1
ATOM 2592 O O . VAL B 1 82 ? 11.906 29.688 15.102 1 96.12 82 VAL B O 1
ATOM 2595 N N . VAL B 1 83 ? 12.531 31.812 15.367 1 95.88 83 VAL B N 1
ATOM 2596 C CA . VAL B 1 83 ? 13.758 31.641 14.602 1 95.88 83 VAL B CA 1
ATOM 2597 C C . VAL B 1 83 ? 14.672 30.625 15.305 1 95.88 83 VAL B C 1
ATOM 2599 O O . VAL B 1 83 ? 15.273 29.781 14.664 1 95.88 83 VAL B O 1
ATOM 2602 N N . ALA B 1 84 ? 14.742 30.75 16.641 1 94.88 84 ALA B N 1
ATOM 2603 C CA . ALA B 1 84 ? 15.531 29.797 17.422 1 94.88 84 ALA B CA 1
ATOM 2604 C C . ALA B 1 84 ? 14.992 28.375 17.266 1 94.88 84 ALA B C 1
ATOM 2606 O O . ALA B 1 84 ? 15.766 27.422 17.234 1 94.88 84 ALA B O 1
ATOM 2607 N N . LEU B 1 85 ? 13.664 28.234 17.281 1 95.25 85 LEU B N 1
ATOM 2608 C CA . LEU B 1 85 ? 13.039 26.938 17.094 1 95.25 85 LEU B CA 1
ATOM 2609 C C . LEU B 1 85 ? 13.43 26.328 15.742 1 95.25 85 LEU B C 1
ATOM 2611 O O . LEU B 1 85 ? 13.75 25.141 15.656 1 95.25 85 LEU B O 1
ATOM 2615 N N . GLU B 1 86 ? 13.391 27.125 14.68 1 97 86 GLU B N 1
ATOM 2616 C CA . GLU B 1 86 ? 13.766 26.672 13.344 1 97 86 GLU B CA 1
ATOM 2617 C C . GLU B 1 86 ? 15.219 26.219 13.297 1 97 86 GLU B C 1
ATOM 2619 O O . GLU B 1 86 ? 15.539 25.188 12.711 1 97 86 GLU B O 1
ATOM 2624 N N . GLN B 1 87 ? 16.047 27.016 13.898 1 96.5 87 GLN B N 1
ATOM 2625 C CA . GLN B 1 87 ? 17.469 26.672 13.938 1 96.5 87 GLN B CA 1
ATOM 2626 C C . GLN B 1 87 ? 17.703 25.391 14.719 1 96.5 87 GLN B C 1
ATOM 2628 O O . GLN B 1 87 ? 18.531 24.562 14.328 1 96.5 87 GLN B O 1
ATOM 2633 N N . GLU B 1 88 ? 17.016 25.25 15.828 1 95.56 88 GLU B N 1
ATOM 2634 C CA . GLU B 1 88 ? 17.125 24.031 16.625 1 95.56 88 GLU B CA 1
ATOM 2635 C C . GLU B 1 88 ? 16.625 22.828 15.844 1 95.56 88 GLU B C 1
ATOM 2637 O O . GLU B 1 88 ? 17.219 21.734 15.93 1 95.56 88 GLU B O 1
ATOM 2642 N N . LEU B 1 89 ? 15.516 22.984 15.109 1 95.75 89 LEU B N 1
ATOM 2643 C CA . LEU B 1 89 ? 15 21.906 14.258 1 95.75 89 LEU B CA 1
ATOM 2644 C C . LEU B 1 89 ? 16.047 21.469 13.242 1 95.75 89 LEU B C 1
ATOM 2646 O O . LEU B 1 89 ? 16.328 20.281 13.109 1 95.75 89 LEU B O 1
ATOM 2650 N N . ASP B 1 90 ? 16.656 22.406 12.555 1 96.69 90 ASP B N 1
ATOM 2651 C CA . ASP B 1 90 ? 17.672 22.109 11.547 1 96.69 90 ASP B CA 1
ATOM 2652 C C . ASP B 1 90 ? 18.875 21.406 12.164 1 96.69 90 ASP B C 1
ATOM 2654 O O . ASP B 1 90 ? 19.422 20.453 11.586 1 96.69 90 ASP B O 1
ATOM 2658 N N . LYS B 1 91 ? 19.281 21.906 13.281 1 96.12 91 LYS B N 1
ATOM 2659 C CA . LYS B 1 91 ? 20.406 21.312 13.984 1 96.12 91 LYS B CA 1
ATOM 2660 C C . LYS B 1 91 ? 20.125 19.844 14.336 1 96.12 91 LYS B C 1
ATOM 2662 O O . LYS B 1 91 ? 20.969 18.969 14.102 1 96.12 91 LYS B O 1
ATOM 2667 N N . ARG B 1 92 ? 18.953 19.531 14.883 1 95.56 92 ARG B N 1
ATOM 2668 C CA . ARG B 1 92 ? 18.609 18.188 15.289 1 95.56 92 ARG B CA 1
ATOM 2669 C C . ARG B 1 92 ? 18.453 17.266 14.078 1 95.56 92 ARG B C 1
ATOM 2671 O O . ARG B 1 92 ? 18.781 16.078 14.141 1 95.56 92 ARG B O 1
ATOM 2678 N N . LEU B 1 93 ? 17.906 17.812 12.961 1 96.19 93 LEU B N 1
ATOM 2679 C CA . LEU B 1 93 ? 17.797 17.031 11.734 1 96.19 93 LEU B CA 1
ATOM 2680 C C . LEU B 1 93 ? 19.172 16.594 11.242 1 96.19 93 LEU B C 1
ATOM 2682 O O . LEU B 1 93 ? 19.344 15.438 10.836 1 96.19 93 LEU B O 1
ATOM 2686 N N . ARG B 1 94 ? 20.094 17.5 11.32 1 95.5 94 ARG B N 1
ATOM 2687 C CA . ARG B 1 94 ? 21.453 17.219 10.883 1 95.5 94 ARG B CA 1
ATOM 2688 C C . ARG B 1 94 ? 22.141 16.25 11.844 1 95.5 94 ARG B C 1
ATOM 2690 O O . ARG B 1 94 ? 22.766 15.273 11.422 1 95.5 94 ARG B O 1
ATOM 2697 N N . LEU B 1 95 ? 22.078 16.484 13.141 1 95.12 95 LEU B N 1
ATOM 2698 C CA . LEU B 1 95 ? 22.75 15.695 14.172 1 95.12 95 LEU B CA 1
ATOM 2699 C C . LEU B 1 95 ? 22.266 14.25 14.141 1 95.12 95 LEU B C 1
ATOM 2701 O O . LEU B 1 95 ? 23.047 13.32 14.312 1 95.12 95 LEU B O 1
ATOM 2705 N N . ARG B 1 96 ? 20.969 14.062 13.93 1 95.94 96 ARG B N 1
ATOM 2706 C CA . ARG B 1 96 ? 20.406 12.719 13.945 1 95.94 96 ARG B CA 1
ATOM 2707 C C . ARG B 1 96 ? 20.406 12.102 12.555 1 95.94 96 ARG B C 1
ATOM 2709 O O . ARG B 1 96 ? 19.859 11.016 12.344 1 95.94 96 ARG B O 1
ATOM 2716 N N . ARG B 1 97 ? 21.031 12.758 11.578 1 94.75 97 ARG B N 1
ATOM 2717 C CA . ARG B 1 97 ? 21.219 12.266 10.219 1 94.75 97 ARG B CA 1
ATOM 2718 C C . ARG B 1 97 ? 19.875 11.875 9.602 1 94.75 97 ARG B C 1
ATOM 2720 O O . ARG B 1 97 ? 19.734 10.773 9.055 1 94.75 97 ARG B O 1
ATOM 2727 N N . ALA B 1 98 ? 18.844 12.781 9.656 1 95.06 98 ALA B N 1
ATOM 2728 C CA . ALA B 1 98 ? 17.531 12.531 9.055 1 95.06 98 ALA B CA 1
ATOM 2729 C C . ALA B 1 98 ? 17.609 12.531 7.535 1 95.06 98 ALA B C 1
ATOM 2731 O O . ALA B 1 98 ? 18.297 13.367 6.945 1 95.06 98 ALA B O 1
ATOM 2732 N N . LYS B 1 99 ? 16.969 11.633 6.898 1 92.44 99 LYS B N 1
ATOM 2733 C CA . LYS B 1 99 ? 16.953 11.57 5.441 1 92.44 99 LYS B CA 1
ATOM 2734 C C . LYS B 1 99 ? 16.094 12.688 4.852 1 92.44 99 LYS B C 1
ATOM 2736 O O . LYS B 1 99 ? 15.023 12.992 5.387 1 92.44 99 LYS B O 1
ATOM 2741 N N . SER B 1 100 ? 16.438 13.266 3.75 1 88.19 100 SER B N 1
ATOM 2742 C CA . SER B 1 100 ? 15.734 14.406 3.164 1 88.19 100 SER B CA 1
ATOM 2743 C C . SER B 1 100 ? 14.602 13.953 2.25 1 88.19 100 SER B C 1
ATOM 2745 O O . SER B 1 100 ? 13.734 14.75 1.893 1 88.19 100 SER B O 1
ATOM 2747 N N . TYR B 1 101 ? 14.672 12.648 1.908 1 85.88 101 TYR B N 1
ATOM 2748 C CA . TYR B 1 101 ? 13.656 12.172 0.982 1 85.88 101 TYR B CA 1
ATOM 2749 C C . TYR B 1 101 ? 12.992 10.906 1.515 1 85.88 101 TYR B C 1
ATOM 2751 O O . TYR B 1 101 ? 13.539 10.227 2.391 1 85.88 101 TYR B O 1
ATOM 2759 N N . GLY B 1 102 ? 11.727 10.711 1.06 1 88.25 102 GLY B N 1
ATOM 2760 C CA . GLY B 1 102 ? 11.016 9.5 1.454 1 88.25 102 GLY B CA 1
ATOM 2761 C C . GLY B 1 102 ? 10.5 9.555 2.879 1 88.25 102 GLY B C 1
ATOM 2762 O O . GLY B 1 102 ? 10.273 10.633 3.426 1 88.25 102 GLY B O 1
ATOM 2763 N N . ILE B 1 103 ? 10.133 8.406 3.344 1 92.69 103 ILE B N 1
ATOM 2764 C CA . ILE B 1 103 ? 9.594 8.289 4.695 1 92.69 103 ILE B CA 1
ATOM 2765 C C . ILE B 1 103 ? 10.734 8.117 5.695 1 92.69 103 ILE B C 1
ATOM 2767 O O . ILE B 1 103 ? 11.617 7.273 5.504 1 92.69 103 ILE B O 1
ATOM 2771 N N . CYS B 1 104 ? 10.844 8.977 6.598 1 95.75 104 CYS B N 1
ATOM 2772 C CA . CYS B 1 104 ? 11.867 8.938 7.637 1 95.75 104 CYS B CA 1
ATOM 2773 C C . CYS B 1 104 ? 11.258 9.164 9.016 1 95.75 104 CYS B C 1
ATOM 2775 O O . CYS B 1 104 ? 10.711 10.234 9.289 1 95.75 104 CYS B O 1
ATOM 2777 N N . GLN B 1 105 ? 11.484 8.211 9.898 1 93.94 105 GLN B N 1
ATOM 2778 C CA . GLN B 1 105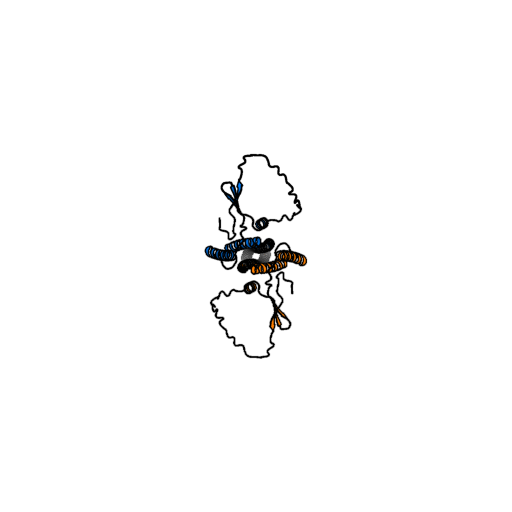 ? 10.883 8.266 11.227 1 93.94 105 GLN B CA 1
ATOM 2779 C C . GLN B 1 105 ? 11.461 9.414 12.047 1 93.94 105 GLN B C 1
ATOM 2781 O O . GLN B 1 105 ? 10.734 10.094 12.773 1 93.94 105 GLN B O 1
ATOM 2786 N N . ILE B 1 106 ? 12.727 9.625 11.914 1 94.88 106 ILE B N 1
ATOM 2787 C CA . ILE B 1 106 ? 13.398 10.688 12.656 1 94.88 106 ILE B CA 1
ATOM 2788 C C . ILE B 1 106 ? 12.852 12.047 12.227 1 94.88 106 ILE B C 1
ATOM 2790 O O . ILE B 1 106 ? 12.516 12.891 13.062 1 94.88 106 ILE B O 1
ATOM 2794 N N . ARG B 1 107 ? 12.75 12.219 10.898 1 95.56 107 ARG B N 1
ATOM 2795 C CA . ARG B 1 107 ? 12.227 13.461 10.352 1 95.56 107 ARG B CA 1
ATOM 2796 C C . ARG B 1 107 ? 10.789 13.695 10.812 1 95.56 107 ARG B C 1
ATOM 2798 O O . ARG B 1 107 ? 10.43 14.805 11.219 1 95.56 107 ARG B O 1
ATOM 2805 N N . GLU B 1 108 ? 9.984 12.648 10.75 1 95.5 108 GLU B N 1
ATOM 2806 C CA . GLU B 1 108 ? 8.594 12.742 11.172 1 95.5 108 GLU B CA 1
ATOM 2807 C C . GLU B 1 108 ? 8.484 13.148 12.641 1 95.5 108 GLU B C 1
ATOM 2809 O O . GLU B 1 108 ? 7.668 13.992 13 1 95.5 108 GLU B O 1
ATOM 2814 N N . GLU B 1 109 ? 9.281 12.539 13.461 1 94.44 109 GLU B N 1
ATOM 2815 C CA . GLU B 1 109 ? 9.273 12.828 14.891 1 94.44 109 GLU B CA 1
ATOM 2816 C C . GLU B 1 109 ? 9.656 14.281 15.164 1 94.44 109 GLU B C 1
ATOM 2818 O O . GLU B 1 109 ? 8.984 14.977 15.93 1 94.44 109 GLU B O 1
ATOM 2823 N N . LEU B 1 110 ? 10.68 14.758 14.555 1 95.75 110 LEU B N 1
ATOM 2824 C CA . LEU B 1 110 ? 11.172 16.109 14.797 1 95.75 110 LEU B CA 1
ATOM 2825 C C . LEU B 1 110 ? 10.18 17.156 14.289 1 95.75 110 LEU B C 1
ATOM 2827 O O . LEU B 1 110 ? 9.938 18.156 14.953 1 95.75 110 LEU B O 1
ATOM 2831 N N . TYR B 1 111 ? 9.625 16.891 13.156 1 96.31 111 TYR B N 1
ATOM 2832 C CA . TYR B 1 111 ? 8.633 17.812 12.641 1 96.31 111 TYR B CA 1
ATOM 2833 C C . TYR B 1 111 ? 7.359 17.781 13.477 1 96.31 111 TYR B C 1
ATOM 2835 O O . TYR B 1 111 ? 6.684 18.797 13.641 1 96.31 111 TYR B O 1
ATOM 2843 N N . SER B 1 112 ? 7.008 16.609 14.031 1 95.38 112 SER B N 1
ATOM 2844 C CA . SER B 1 112 ? 5.875 16.516 14.945 1 95.38 112 SER B CA 1
ATOM 2845 C C . SER B 1 112 ? 6.098 17.359 16.203 1 95.38 112 SER B C 1
ATOM 2847 O O . SER B 1 112 ? 5.199 18.078 16.641 1 95.38 112 SER B O 1
ATOM 2849 N N . GLN B 1 113 ? 7.258 17.281 16.75 1 94.69 113 GLN B N 1
ATOM 2850 C CA . GLN B 1 113 ? 7.602 18.078 17.906 1 94.69 113 GLN B CA 1
ATOM 2851 C C . GLN B 1 113 ? 7.57 19.578 17.578 1 94.69 113 GLN B C 1
ATOM 2853 O O . GLN B 1 113 ? 7.102 20.391 18.375 1 94.69 113 GLN B O 1
ATOM 2858 N N . CYS B 1 114 ? 8.125 19.875 16.406 1 96.12 114 CYS B N 1
ATOM 2859 C CA . CYS B 1 114 ? 8.109 21.266 15.953 1 96.12 114 CYS B CA 1
ATOM 2860 C C . CYS B 1 114 ? 6.68 21.781 15.82 1 96.12 114 CYS B C 1
ATOM 2862 O O . CYS B 1 114 ? 6.379 22.906 16.219 1 96.12 114 CYS B O 1
ATOM 2864 N N . PHE B 1 115 ? 5.777 20.969 15.289 1 97.06 115 PHE B N 1
ATOM 2865 C CA . PHE B 1 115 ? 4.375 21.344 15.148 1 97.06 115 PHE B CA 1
ATOM 2866 C C . PHE B 1 115 ? 3.73 21.562 16.516 1 97.06 115 PHE B C 1
ATOM 2868 O O . PHE B 1 115 ? 2.932 22.484 16.703 1 97.06 115 PHE B O 1
ATOM 2875 N N . ASP B 1 116 ? 4.078 20.719 17.469 1 95.25 116 ASP B N 1
ATOM 2876 C CA . ASP B 1 116 ? 3.57 20.875 18.828 1 95.25 116 ASP B CA 1
ATOM 2877 C C . ASP B 1 116 ? 3.938 22.234 19.391 1 95.25 116 ASP B C 1
ATOM 2879 O O . ASP B 1 116 ? 3.1 22.906 20 1 95.25 116 ASP B O 1
ATOM 2883 N N . GLU B 1 117 ? 5.164 22.578 19.156 1 95.31 117 GLU B N 1
ATOM 2884 C CA . GLU B 1 117 ? 5.609 23.875 19.688 1 95.31 117 GLU B CA 1
ATOM 2885 C C . GLU B 1 117 ? 4.902 25.031 18.969 1 95.31 117 GLU B C 1
ATOM 2887 O O . GLU B 1 117 ? 4.5 26 19.609 1 95.31 117 GLU B O 1
ATOM 2892 N N . LEU B 1 118 ? 4.773 24.906 17.688 1 96.75 118 LEU B N 1
ATOM 2893 C CA . LEU B 1 118 ? 4.051 25.938 16.953 1 96.75 118 LEU B CA 1
ATOM 2894 C C . LEU B 1 118 ? 2.6 26.016 17.422 1 96.75 118 LEU B C 1
ATOM 2896 O O . LEU B 1 118 ? 2.037 27.109 17.516 1 96.75 118 LEU B O 1
ATOM 2900 N N . LEU B 1 119 ? 2.061 24.844 17.641 1 96.19 119 LEU B N 1
ATOM 2901 C CA . LEU B 1 119 ? 0.693 24.781 18.141 1 96.19 119 LEU B CA 1
ATOM 2902 C C . LEU B 1 119 ? 0.584 25.453 19.516 1 96.19 119 LEU B C 1
ATOM 2904 O O . LEU B 1 119 ? -0.374 26.188 19.766 1 96.19 119 LEU B O 1
ATOM 2908 N N . ARG B 1 120 ? 1.56 25.219 20.406 1 93.88 120 ARG B N 1
ATOM 2909 C CA . ARG B 1 120 ? 1.593 25.875 21.703 1 93.88 120 ARG B CA 1
ATOM 2910 C C . ARG B 1 120 ? 1.62 27.391 21.547 1 93.88 120 ARG B C 1
ATOM 2912 O O . ARG B 1 120 ? 0.859 28.109 22.203 1 93.88 120 ARG B O 1
ATOM 2919 N N . GLN B 1 121 ? 2.471 27.938 20.656 1 95 121 GLN B N 1
ATOM 2920 C CA . GLN B 1 121 ? 2.635 29.375 20.438 1 95 121 GLN B CA 1
ATOM 2921 C C . GLN B 1 121 ? 1.349 30 19.906 1 95 121 GLN B C 1
ATOM 2923 O O . GLN B 1 121 ? 0.927 31.062 20.375 1 95 121 GLN B O 1
ATOM 2928 N N . VAL B 1 122 ? 0.711 29.281 18.969 1 95.88 122 VAL B N 1
ATOM 2929 C CA . VAL B 1 122 ? -0.506 29.797 18.359 1 95.88 122 VAL B CA 1
ATOM 2930 C C . VAL B 1 122 ? -1.649 29.781 19.375 1 95.88 122 VAL B C 1
ATOM 2932 O O . VAL B 1 122 ? -2.471 30.703 19.406 1 95.88 122 VAL B O 1
ATOM 2935 N N . THR B 1 123 ? -1.729 28.766 20.156 1 94.31 123 THR B N 1
ATOM 2936 C CA . THR B 1 123 ? -2.795 28.625 21.156 1 94.31 123 THR B CA 1
ATOM 2937 C C . THR B 1 123 ? -2.695 29.719 22.203 1 94.31 123 THR B C 1
ATOM 2939 O O . THR B 1 123 ? -3.711 30.281 22.625 1 94.31 123 THR B O 1
ATOM 2942 N N . ILE B 1 124 ? -1.485 30.031 22.609 1 92.38 124 ILE B N 1
ATOM 2943 C CA . ILE B 1 124 ? -1.273 31.062 23.609 1 92.38 124 ILE B CA 1
ATOM 2944 C C . ILE B 1 124 ? -1.709 32.406 23.062 1 92.38 124 ILE B C 1
ATOM 2946 O O . ILE B 1 124 ? -2.283 33.25 23.781 1 92.38 124 ILE B O 1
ATOM 2950 N N . GLN B 1 125 ? -1.474 32.656 21.781 1 92.62 125 GLN B N 1
ATOM 2951 C CA . GLN B 1 125 ? -1.851 33.906 21.141 1 92.62 125 GLN B CA 1
ATOM 2952 C C . GLN B 1 125 ? -3.361 34 20.938 1 92.62 125 GLN B C 1
ATOM 2954 O O . GLN B 1 125 ? -3.963 35.031 21.141 1 92.62 125 GLN B O 1
ATOM 2959 N N . CYS B 1 126 ? -3.916 32.938 20.484 1 93.88 126 CYS B N 1
ATOM 2960 C CA . CYS B 1 126 ? -5.348 32.812 20.234 1 93.88 126 CYS B CA 1
ATOM 2961 C C . CYS B 1 126 ? -5.828 31.375 20.422 1 93.88 126 CYS B C 1
ATOM 2963 O O . CYS B 1 126 ? -5.57 30.516 19.594 1 93.88 126 CYS B O 1
ATOM 2965 N N . ALA B 1 127 ? -6.59 31.172 21.469 1 94.25 127 ALA B N 1
ATOM 2966 C CA . ALA B 1 127 ? -7.008 29.812 21.844 1 94.25 127 ALA B CA 1
ATOM 2967 C C . ALA B 1 127 ? -7.867 29.188 20.75 1 94.25 127 ALA B C 1
ATOM 2969 O O . ALA B 1 127 ? -7.723 28 20.438 1 94.25 127 ALA B O 1
ATOM 2970 N N . GLU B 1 128 ? -8.758 29.938 20.172 1 94.38 128 GLU B N 1
ATOM 2971 C CA . GLU B 1 128 ? -9.641 29.438 19.125 1 94.38 128 GLU B CA 1
ATOM 2972 C C . GLU B 1 128 ? -8.844 28.984 17.906 1 94.38 128 GLU B C 1
ATOM 2974 O O . GLU B 1 128 ? -9.133 27.922 17.328 1 94.38 128 GLU B O 1
ATOM 2979 N N . ARG B 1 129 ? -7.844 29.75 17.562 1 95.88 129 ARG B N 1
ATOM 2980 C CA . ARG B 1 129 ? -7 29.391 16.422 1 95.88 129 ARG B CA 1
ATOM 2981 C C . ARG B 1 129 ? -6.215 28.125 16.703 1 95.88 129 ARG B C 1
ATOM 2983 O O . ARG B 1 129 ? -6.074 27.266 15.812 1 95.88 129 ARG B O 1
ATOM 2990 N N . GLY B 1 130 ? -5.715 28.047 17.938 1 96.31 130 GLY B N 1
ATOM 2991 C CA . GLY B 1 130 ? -5 26.844 18.328 1 96.31 130 GLY B CA 1
ATOM 2992 C C . GLY B 1 130 ? -5.859 25.594 18.266 1 96.31 130 GLY B C 1
ATOM 2993 O O . GLY B 1 130 ? -5.406 24.531 17.812 1 96.31 130 GLY B O 1
ATOM 2994 N N . LEU B 1 131 ? -7.066 25.703 18.703 1 96.19 131 LEU B N 1
ATOM 2995 C CA . LEU B 1 131 ? -7.984 24.562 18.688 1 96.19 131 LEU B CA 1
ATOM 2996 C C . LEU B 1 131 ? -8.281 24.125 17.25 1 96.19 131 LEU B C 1
ATOM 2998 O O . LEU B 1 131 ? -8.281 22.938 16.953 1 96.19 131 LEU B O 1
ATOM 3002 N N . LEU B 1 132 ? -8.523 25.047 16.391 1 97.06 132 LEU B N 1
ATOM 3003 C CA . LEU B 1 132 ? -8.805 24.734 14.992 1 97.06 132 LEU B CA 1
ATOM 3004 C C . LEU B 1 132 ? -7.586 24.125 14.312 1 97.06 132 LEU B C 1
ATOM 3006 O O . LEU B 1 132 ? -7.707 23.172 13.547 1 97.06 132 LEU B O 1
ATOM 3010 N N . LEU B 1 133 ? -6.418 24.703 14.602 1 97.62 133 LEU B N 1
ATOM 3011 C CA . LEU B 1 133 ? -5.176 24.156 14.055 1 97.62 133 LEU B CA 1
ATOM 3012 C C . LEU B 1 133 ? -4.957 22.734 14.523 1 97.62 133 LEU B C 1
ATOM 3014 O O . LEU B 1 133 ? -4.496 21.875 13.758 1 97.62 133 LEU B O 1
ATOM 3018 N N . ASN B 1 134 ? -5.281 22.484 15.781 1 97.56 134 ASN B N 1
ATOM 3019 C CA . ASN B 1 134 ? -5.184 21.125 16.297 1 97.56 134 ASN B CA 1
ATOM 3020 C C . ASN B 1 134 ? -6.117 20.172 15.562 1 97.56 134 ASN B C 1
ATOM 3022 O O . ASN B 1 134 ? -5.762 19.031 15.305 1 97.56 134 ASN B O 1
ATOM 3026 N N . ARG B 1 135 ? -7.273 20.594 15.297 1 96.81 135 ARG B N 1
ATOM 3027 C CA . ARG B 1 135 ? -8.219 19.797 14.531 1 96.81 135 ARG B CA 1
ATOM 3028 C C . ARG B 1 135 ? -7.668 19.453 13.148 1 96.81 135 ARG B C 1
ATOM 3030 O O . ARG B 1 135 ? -7.762 18.312 12.703 1 96.81 135 ARG B O 1
ATOM 3037 N N . VAL B 1 136 ? -7.121 20.422 12.484 1 97.38 136 VAL B N 1
ATOM 3038 C CA . VAL B 1 136 ? -6.527 20.219 11.172 1 97.38 136 VAL B CA 1
ATOM 3039 C C . VAL B 1 136 ? -5.359 19.234 11.273 1 97.38 136 VAL B C 1
ATOM 3041 O O . VAL B 1 136 ? -5.23 18.328 10.445 1 97.38 136 VAL B O 1
ATOM 3044 N N . ARG B 1 137 ? -4.516 19.484 12.281 1 96.5 137 ARG B N 1
ATOM 3045 C CA . ARG B 1 137 ? -3.412 18.562 12.523 1 96.5 137 ARG B CA 1
ATOM 3046 C C . ARG B 1 137 ? -3.922 17.125 12.711 1 96.5 137 ARG B C 1
ATOM 3048 O O . ARG B 1 137 ? -3.334 16.188 12.18 1 96.5 137 ARG B O 1
ATOM 3055 N N . GLY B 1 138 ? -4.992 17.016 13.492 1 95.75 138 GLY B N 1
ATOM 3056 C CA . GLY B 1 138 ? -5.586 15.703 13.711 1 95.75 138 GLY B CA 1
ATOM 3057 C C . GLY B 1 138 ? -6.051 15.031 12.438 1 95.75 138 GLY B C 1
ATOM 3058 O O . GLY B 1 138 ? -5.855 13.828 12.258 1 95.75 138 GLY B O 1
ATOM 3059 N N . GLU B 1 139 ? -6.609 15.734 11.586 1 96.31 139 GLU B N 1
ATOM 3060 C CA . GLU B 1 139 ? -7.078 15.195 10.312 1 96.31 139 GLU B CA 1
ATOM 3061 C C . GLU B 1 139 ? -5.91 14.719 9.453 1 96.31 139 GLU B C 1
ATOM 3063 O O . GLU B 1 139 ? -5.973 13.641 8.852 1 96.31 139 GLU B O 1
ATOM 3068 N N . LEU B 1 140 ? -4.859 15.508 9.398 1 96.56 140 LEU B N 1
ATOM 3069 C CA . LEU B 1 140 ? -3.691 15.133 8.609 1 96.56 140 LEU B CA 1
ATOM 3070 C C . LEU B 1 140 ? -3.039 13.875 9.164 1 96.56 140 LEU B C 1
ATOM 3072 O O . LEU B 1 140 ? -2.627 13 8.406 1 96.56 140 LEU B O 1
ATOM 3076 N N . ARG B 1 141 ? -2.969 13.805 10.5 1 95.44 141 ARG B N 1
ATOM 3077 C CA . ARG B 1 141 ? -2.418 12.617 11.133 1 95.44 141 ARG B CA 1
ATOM 3078 C C . ARG B 1 141 ? -3.27 11.391 10.828 1 95.44 141 ARG B C 1
ATOM 3080 O O . ARG B 1 141 ? -2.738 10.305 10.562 1 95.44 141 ARG B O 1
ATOM 3087 N N . SER B 1 142 ? -4.574 11.539 10.906 1 95.88 142 SER B N 1
ATOM 3088 C CA . SER B 1 142 ? -5.488 10.453 10.578 1 95.88 142 SER B CA 1
ATOM 3089 C C . SER B 1 142 ? -5.312 10 9.133 1 95.88 142 SER B C 1
ATOM 3091 O O . SER B 1 142 ? -5.363 8.805 8.836 1 95.88 142 SER B O 1
ATOM 3093 N N . LEU B 1 143 ? -5.152 10.953 8.25 1 96.38 143 LEU B N 1
ATOM 3094 C CA . LEU B 1 143 ? -4.957 10.641 6.836 1 96.38 143 LEU B CA 1
ATOM 3095 C C . LEU B 1 143 ? -3.67 9.852 6.625 1 96.38 143 LEU B C 1
ATOM 3097 O O . LEU B 1 143 ? -3.662 8.859 5.895 1 96.38 143 LEU B O 1
ATOM 3101 N N . ILE B 1 144 ? -2.572 10.297 7.254 1 96.12 144 ILE B N 1
ATOM 3102 C CA . ILE B 1 144 ? -1.295 9.602 7.164 1 96.12 144 ILE B CA 1
ATOM 3103 C C . ILE B 1 144 ? -1.452 8.172 7.684 1 96.12 144 ILE B C 1
ATOM 3105 O O . ILE B 1 144 ? -1.014 7.219 7.031 1 96.12 144 ILE B O 1
ATOM 3109 N N . LYS B 1 145 ? -2.127 8 8.828 1 96.25 145 LYS B N 1
ATOM 3110 C CA . LYS B 1 145 ? -2.355 6.684 9.414 1 96.25 145 LYS B CA 1
ATOM 3111 C C . LYS B 1 145 ? -3.178 5.801 8.477 1 96.25 145 LYS B C 1
ATOM 3113 O O . LYS B 1 145 ? -2.896 4.609 8.328 1 96.25 145 LYS B O 1
ATOM 3118 N N . SER B 1 146 ? -4.199 6.391 7.895 1 96.25 146 SER B N 1
ATOM 3119 C CA . SER B 1 146 ? -5.059 5.637 6.988 1 96.25 146 SER B CA 1
ATOM 3120 C C . SER B 1 146 ? -4.277 5.129 5.781 1 96.25 146 SER B C 1
ATOM 3122 O O . SER B 1 146 ? -4.406 3.963 5.398 1 96.25 146 SER B O 1
ATOM 3124 N N . HIS B 1 147 ? -3.465 5.957 5.227 1 95.5 147 HIS B N 1
ATOM 3125 C CA . HIS B 1 147 ? -2.67 5.539 4.078 1 95.5 147 HIS B CA 1
ATOM 3126 C C . HIS B 1 147 ? -1.631 4.496 4.477 1 95.5 147 HIS B C 1
ATOM 3128 O O . HIS B 1 147 ? -1.357 3.566 3.717 1 95.5 147 HIS B O 1
ATOM 3134 N N . ARG B 1 148 ? -1.016 4.746 5.637 1 94.81 148 ARG B N 1
ATOM 3135 C CA . ARG B 1 148 ? -0.065 3.766 6.148 1 94.81 148 ARG B CA 1
ATOM 3136 C C . ARG B 1 148 ? -0.731 2.406 6.336 1 94.81 148 ARG B C 1
ATOM 3138 O O . ARG B 1 148 ? -0.18 1.378 5.938 1 94.81 148 ARG B O 1
ATOM 3145 N N . ARG B 1 149 ? -1.924 2.379 6.895 1 95.69 149 ARG B N 1
ATOM 3146 C CA . ARG B 1 149 ? -2.674 1.145 7.109 1 95.69 149 ARG B CA 1
ATOM 3147 C C . ARG B 1 149 ? -3.047 0.493 5.781 1 95.69 149 ARG B C 1
ATOM 3149 O O . ARG B 1 149 ? -3.002 -0.732 5.652 1 95.69 149 ARG B O 1
ATOM 3156 N N . LEU B 1 150 ? -3.416 1.303 4.84 1 93.88 150 LEU B N 1
ATOM 3157 C CA . LEU B 1 150 ? -3.762 0.793 3.516 1 93.88 150 LEU B CA 1
ATOM 3158 C C . LEU B 1 150 ? -2.561 0.123 2.859 1 93.88 150 LEU B C 1
ATOM 3160 O O . LEU B 1 150 ? -2.686 -0.964 2.289 1 93.88 150 LEU B O 1
ATOM 3164 N N . TYR B 1 151 ? -1.366 0.703 2.943 1 94.94 151 TYR B N 1
ATOM 3165 C CA . TYR B 1 151 ? -0.145 0.115 2.404 1 94.94 151 TYR B CA 1
ATOM 3166 C C . TYR B 1 151 ? 0.173 -1.208 3.092 1 94.94 151 TYR B C 1
ATOM 3168 O O . TYR B 1 151 ? 0.446 -2.209 2.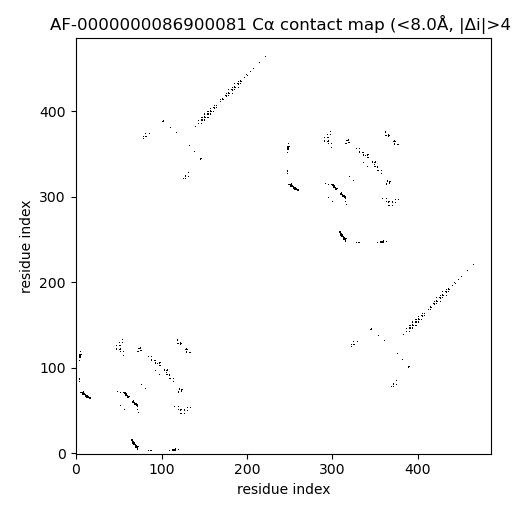426 1 94.94 151 TYR B O 1
ATOM 3176 N N . GLU B 1 152 ? 0.097 -1.157 4.391 1 94.44 152 GLU B N 1
ATOM 3177 C CA . GLU B 1 152 ? 0.407 -2.359 5.16 1 94.44 152 GLU B CA 1
ATOM 3178 C C . GLU B 1 152 ? -0.544 -3.5 4.809 1 94.44 152 GLU B C 1
ATOM 3180 O O . GLU B 1 152 ? -0.114 -4.641 4.637 1 94.44 152 GLU B O 1
ATOM 3185 N N . SER B 1 153 ? -1.814 -3.234 4.695 1 93.94 153 SER B N 1
ATOM 3186 C CA . SER B 1 153 ? -2.814 -4.234 4.34 1 93.94 153 SER B CA 1
ATOM 3187 C C . SER B 1 153 ? -2.584 -4.77 2.93 1 93.94 153 SER B C 1
ATOM 3189 O O . SER B 1 153 ? -2.633 -5.98 2.701 1 93.94 153 SER B O 1
ATOM 3191 N N . SER B 1 154 ? -2.316 -3.826 2.023 1 93.75 154 SER B N 1
ATOM 3192 C CA . SER B 1 154 ? -2.09 -4.215 0.636 1 93.75 154 SER B CA 1
ATOM 3193 C C . SER B 1 154 ? -0.843 -5.082 0.5 1 93.75 154 SER B C 1
ATOM 3195 O O . SER B 1 154 ? -0.853 -6.086 -0.214 1 93.75 154 SER B O 1
ATOM 3197 N N . ALA B 1 155 ? 0.214 -4.645 1.107 1 92.31 155 ALA B N 1
ATOM 3198 C CA . ALA B 1 155 ? 1.464 -5.402 1.077 1 92.31 155 ALA B CA 1
ATOM 3199 C C . ALA B 1 155 ? 1.271 -6.805 1.648 1 92.31 155 ALA B C 1
ATOM 3201 O O . ALA B 1 155 ? 1.757 -7.785 1.08 1 92.31 155 ALA B O 1
ATOM 3202 N N . ALA B 1 156 ? 0.555 -6.879 2.77 1 92 156 ALA B N 1
ATOM 3203 C CA . ALA B 1 156 ? 0.279 -8.172 3.389 1 92 156 ALA B CA 1
ATOM 3204 C C . ALA B 1 156 ? -0.56 -9.055 2.469 1 92 156 ALA B C 1
ATOM 3206 O O . ALA B 1 156 ? -0.302 -10.258 2.344 1 92 156 ALA B O 1
ATOM 3207 N N . PHE B 1 157 ? -1.552 -8.562 1.804 1 90.06 157 PHE B N 1
ATOM 3208 C CA . PHE B 1 157 ? -2.387 -9.273 0.844 1 90.06 157 PHE B CA 1
ATOM 3209 C C . PHE B 1 157 ? -1.546 -9.82 -0.303 1 90.06 157 PHE B C 1
ATOM 3211 O O . PHE B 1 157 ? -1.702 -10.977 -0.697 1 90.06 157 PHE B O 1
ATOM 3218 N N . GLY B 1 158 ? -0.623 -8.93 -0.762 1 88.75 158 GLY B N 1
ATOM 3219 C CA . GLY B 1 158 ? 0.25 -9.352 -1.844 1 88.75 158 GLY B CA 1
ATOM 3220 C C . GLY B 1 158 ? 1.146 -10.516 -1.462 1 88.75 158 GLY B C 1
ATOM 3221 O O . GLY B 1 158 ? 1.281 -11.477 -2.219 1 88.75 158 GLY B O 1
ATOM 3222 N N . VAL B 1 159 ? 1.688 -10.469 -0.307 1 88.44 159 VAL B N 1
ATOM 3223 C CA . VAL B 1 159 ? 2.578 -11.516 0.17 1 88.44 159 VAL B CA 1
ATOM 3224 C C . VAL B 1 159 ? 1.797 -12.82 0.342 1 88.44 159 VAL B C 1
ATOM 3226 O O . VAL B 1 159 ? 2.266 -13.891 -0.053 1 88.44 159 VAL B O 1
ATOM 3229 N N . ARG B 1 160 ? 0.662 -12.773 0.902 1 88.81 160 ARG B N 1
ATOM 3230 C CA . ARG B 1 160 ? -0.185 -13.945 1.104 1 88.81 160 ARG B CA 1
ATOM 3231 C C . ARG B 1 160 ? -0.544 -14.602 -0.228 1 88.81 160 ARG B C 1
ATOM 3233 O O . ARG B 1 160 ? -0.482 -15.82 -0.364 1 88.81 160 ARG B O 1
ATOM 3240 N N . LYS B 1 161 ? -0.933 -13.734 -1.177 1 88.19 161 LYS B N 1
ATOM 3241 C CA . LYS B 1 161 ? -1.303 -14.258 -2.49 1 88.19 161 LYS B CA 1
ATOM 3242 C C . LYS B 1 161 ? -0.109 -14.914 -3.176 1 88.19 161 LYS B C 1
ATOM 3244 O O . LYS B 1 161 ? -0.254 -15.953 -3.826 1 88.19 161 LYS B O 1
ATOM 3249 N N . ALA B 1 162 ? 1.022 -14.375 -3.057 1 87.88 162 ALA B N 1
ATOM 3250 C CA . ALA B 1 162 ? 2.236 -14.938 -3.639 1 87.88 162 ALA B CA 1
ATOM 3251 C C . ALA B 1 162 ? 2.555 -16.297 -3.021 1 87.88 162 ALA B C 1
ATOM 3253 O O . ALA B 1 162 ? 2.926 -17.234 -3.73 1 87.88 162 ALA B O 1
ATOM 3254 N N . LEU B 1 163 ? 2.422 -16.438 -1.764 1 91 163 LEU B N 1
ATOM 3255 C CA . LEU B 1 163 ? 2.684 -17.688 -1.071 1 91 163 LEU B CA 1
ATOM 3256 C C . LEU B 1 163 ? 1.678 -18.766 -1.487 1 91 163 LEU B C 1
ATOM 3258 O O . LEU B 1 163 ? 2.047 -19.922 -1.705 1 91 163 LEU B O 1
ATOM 3262 N N . LEU B 1 164 ? 0.461 -18.344 -1.598 1 90.25 164 LEU B N 1
ATOM 3263 C CA . LEU B 1 164 ? -0.572 -19.266 -2.051 1 90.25 164 LEU B CA 1
ATOM 3264 C C . LEU B 1 164 ? -0.287 -19.75 -3.469 1 90.25 164 LEU B C 1
ATOM 3266 O O . LEU B 1 164 ? -0.438 -20.938 -3.77 1 90.25 164 LEU B O 1
ATOM 3270 N N . ALA B 1 165 ? 0.099 -18.859 -4.309 1 90.56 165 ALA B N 1
ATOM 3271 C CA . ALA B 1 165 ? 0.433 -19.219 -5.684 1 90.56 165 ALA B CA 1
ATOM 3272 C C . ALA B 1 165 ? 1.597 -20.203 -5.723 1 90.56 165 ALA B C 1
ATOM 3274 O O . ALA B 1 165 ? 1.599 -21.141 -6.527 1 90.56 165 ALA B O 1
ATOM 3275 N N . GLU B 1 166 ? 2.514 -19.969 -4.879 1 89.88 166 GLU B N 1
ATOM 3276 C CA . GLU B 1 166 ? 3.662 -20.859 -4.809 1 89.88 166 GLU B CA 1
ATOM 3277 C C . GLU B 1 166 ? 3.242 -22.266 -4.371 1 89.88 166 GLU B C 1
ATOM 3279 O O . GLU B 1 166 ? 3.736 -23.266 -4.906 1 89.88 166 GLU B O 1
ATOM 3284 N N . VAL B 1 167 ? 2.377 -22.344 -3.461 1 91.94 167 VAL B N 1
ATOM 3285 C CA . VAL B 1 167 ? 1.878 -23.641 -2.977 1 91.94 167 VAL B CA 1
ATOM 3286 C C . VAL B 1 167 ? 1.112 -24.344 -4.09 1 91.94 167 VAL B C 1
ATOM 3288 O O . VAL B 1 167 ? 1.3 -25.547 -4.312 1 91.94 167 VAL B O 1
ATOM 3291 N N . GLU B 1 168 ? 0.292 -23.531 -4.746 1 91.19 168 GLU B N 1
ATOM 3292 C CA . GLU B 1 168 ? -0.467 -24.094 -5.859 1 91.19 168 GLU B CA 1
ATOM 3293 C C . GLU B 1 168 ? 0.461 -24.562 -6.977 1 91.19 168 GLU B C 1
ATOM 3295 O O . GLU B 1 168 ? 0.238 -25.625 -7.57 1 91.19 168 GLU B O 1
ATOM 3300 N N . ARG B 1 169 ? 1.433 -23.859 -7.223 1 91.44 169 ARG B N 1
ATOM 3301 C CA . ARG B 1 169 ? 2.406 -24.234 -8.242 1 91.44 169 ARG B CA 1
ATOM 3302 C C . ARG B 1 169 ? 3.125 -25.516 -7.871 1 91.44 169 ARG B C 1
ATOM 3304 O O . ARG B 1 169 ? 3.312 -26.406 -8.711 1 91.44 169 ARG B O 1
ATOM 3311 N N . GLU B 1 170 ? 3.49 -25.594 -6.699 1 92 170 GLU B N 1
ATOM 3312 C CA . GLU B 1 170 ? 4.168 -26.797 -6.223 1 92 170 GLU B CA 1
ATOM 3313 C C . GLU B 1 170 ? 3.266 -28.016 -6.344 1 92 170 GLU B C 1
ATOM 3315 O O . GLU B 1 170 ? 3.723 -29.094 -6.727 1 92 170 GLU B O 1
ATOM 3320 N N . ALA B 1 171 ? 2.07 -27.906 -6.062 1 92.56 171 ALA B N 1
ATOM 3321 C CA . ALA B 1 171 ? 1.107 -29 -6.16 1 92.56 171 ALA B CA 1
ATOM 3322 C C . ALA B 1 171 ? 0.917 -29.438 -7.609 1 92.56 171 ALA B C 1
ATOM 3324 O O . ALA B 1 171 ? 0.888 -30.625 -7.906 1 92.56 171 ALA B O 1
ATOM 3325 N N . GLU B 1 172 ? 0.807 -28.406 -8.445 1 92.94 172 GLU B N 1
ATOM 3326 C CA . GLU B 1 172 ? 0.637 -28.703 -9.867 1 92.94 172 GLU B CA 1
ATOM 3327 C C . GLU B 1 172 ? 1.885 -29.375 -10.445 1 92.94 172 GLU B C 1
ATOM 3329 O O . GLU B 1 172 ? 1.786 -30.281 -11.273 1 92.94 172 GLU B O 1
ATOM 3334 N N . GLU B 1 173 ? 2.967 -28.922 -10.031 1 91.94 173 GLU B N 1
ATOM 3335 C CA . GLU B 1 173 ? 4.219 -29.531 -10.477 1 91.94 173 GLU B CA 1
ATOM 3336 C C . GLU B 1 173 ? 4.332 -30.984 -10.008 1 91.94 173 GLU B C 1
ATOM 3338 O O . GLU B 1 173 ? 4.82 -31.844 -10.742 1 91.94 173 GLU B O 1
ATOM 3343 N N . ALA B 1 174 ? 3.855 -31.266 -8.859 1 94.38 174 ALA B N 1
ATOM 3344 C CA . ALA B 1 174 ? 3.854 -32.625 -8.352 1 94.38 174 ALA B CA 1
ATOM 3345 C C . ALA B 1 174 ? 2.93 -33.531 -9.172 1 94.38 174 ALA B C 1
ATOM 3347 O O . ALA B 1 174 ? 3.277 -34.656 -9.492 1 94.38 174 ALA B O 1
ATOM 3348 N N . LYS B 1 175 ? 1.879 -33 -9.539 1 94.5 175 LYS B N 1
ATOM 3349 C CA . LYS B 1 175 ? 0.938 -33.719 -10.383 1 94.5 175 LYS B CA 1
ATOM 3350 C C . LYS B 1 175 ? 1.544 -34.031 -11.75 1 94.5 175 LYS B C 1
ATOM 3352 O O . LYS B 1 175 ? 1.411 -35.125 -12.273 1 94.5 175 LYS B O 1
ATOM 3357 N N . CYS B 1 176 ? 2.193 -33.094 -12.312 1 94.69 176 CYS B N 1
ATOM 3358 C CA . CYS B 1 176 ? 2.84 -33.281 -13.609 1 94.69 176 CYS B CA 1
ATOM 3359 C C . CYS B 1 176 ? 3.918 -34.344 -13.539 1 94.69 176 CYS B C 1
ATOM 3361 O O . CYS B 1 176 ? 4.012 -35.188 -14.422 1 94.69 176 CYS B O 1
ATOM 3363 N N . THR B 1 177 ? 4.594 -34.281 -12.453 1 94.88 177 THR B N 1
ATOM 3364 C CA . THR B 1 177 ? 5.648 -35.281 -12.281 1 94.88 177 THR B CA 1
ATOM 3365 C C . THR B 1 177 ? 5.055 -36.688 -12.164 1 94.88 177 THR B C 1
ATOM 3367 O O . THR B 1 177 ? 5.594 -37.656 -12.727 1 94.88 177 THR B O 1
ATOM 3370 N N . GLU B 1 178 ? 3.971 -36.844 -11.516 1 95.56 178 GLU B N 1
ATOM 3371 C CA . GLU B 1 178 ? 3.279 -38.094 -11.383 1 95.56 178 GLU B CA 1
ATOM 3372 C C . GLU B 1 178 ? 2.777 -38.594 -12.734 1 95.56 178 GLU B C 1
ATOM 3374 O O . GLU B 1 178 ? 2.93 -39.781 -13.062 1 95.56 178 GLU B O 1
ATOM 3379 N N . LEU B 1 179 ? 2.262 -37.688 -13.484 1 96.31 179 LEU B N 1
ATOM 3380 C CA . LEU B 1 179 ? 1.737 -38.031 -14.797 1 96.31 179 LEU B CA 1
ATOM 3381 C C . LEU B 1 179 ? 2.867 -38.406 -15.742 1 96.31 179 LEU B C 1
ATOM 3383 O O . LEU B 1 179 ? 2.719 -39.344 -16.547 1 96.31 179 LEU B O 1
ATOM 3387 N N . GLU B 1 180 ? 3.965 -37.781 -15.609 1 94.88 180 GLU B N 1
ATOM 3388 C CA . GLU B 1 180 ? 5.133 -38.125 -16.406 1 94.88 180 GLU B CA 1
ATOM 3389 C C . GLU B 1 180 ? 5.664 -39.5 -16.062 1 94.88 180 GLU B C 1
ATOM 3391 O O . GLU B 1 180 ? 6.035 -40.281 -16.938 1 94.88 180 GLU B O 1
ATOM 3396 N N . ASN B 1 181 ? 5.648 -39.844 -14.781 1 97.06 181 ASN B N 1
ATOM 3397 C CA . ASN B 1 181 ? 6.055 -41.156 -14.328 1 97.06 181 ASN B CA 1
ATOM 3398 C C . ASN B 1 181 ? 5.105 -42.25 -14.836 1 97.06 181 ASN B C 1
ATOM 3400 O O . ASN B 1 181 ? 5.543 -43.312 -15.25 1 97.06 181 ASN B O 1
ATOM 3404 N N . GLU B 1 182 ? 3.855 -41.906 -14.852 1 95.88 182 GLU B N 1
ATOM 3405 C CA . GLU B 1 182 ? 2.852 -42.844 -15.352 1 95.88 182 GLU B CA 1
ATOM 3406 C C . GLU B 1 182 ? 3.012 -43.062 -16.859 1 95.88 182 GLU B C 1
ATOM 3408 O O . GLU B 1 182 ? 2.902 -44.188 -17.328 1 95.88 182 GLU B O 1
ATOM 3413 N N . ASN B 1 183 ? 3.314 -42.031 -17.516 1 95.69 183 ASN B N 1
ATOM 3414 C CA . ASN B 1 183 ? 3.561 -42.125 -18.938 1 95.69 183 ASN B CA 1
ATOM 3415 C C . ASN B 1 183 ? 4.777 -43 -19.234 1 95.69 183 ASN B C 1
ATOM 3417 O O . ASN B 1 183 ? 4.75 -43.812 -20.172 1 95.69 183 ASN B O 1
ATOM 3421 N N . GLU B 1 184 ? 5.762 -42.875 -18.422 1 95.19 184 GLU B N 1
ATOM 3422 C CA . GLU B 1 184 ? 6.965 -43.688 -18.594 1 95.19 184 GLU B CA 1
ATOM 3423 C C . GLU B 1 184 ? 6.684 -45.156 -18.297 1 95.19 184 GLU B C 1
ATOM 3425 O O . GLU B 1 184 ? 7.16 -46.031 -19.016 1 95.19 184 GLU B O 1
ATOM 3430 N N . ARG B 1 185 ? 5.852 -45.406 -17.297 1 96.38 185 ARG B N 1
ATOM 3431 C CA . ARG B 1 185 ? 5.469 -46.781 -16.938 1 96.38 185 ARG B CA 1
ATOM 3432 C C . ARG B 1 185 ? 4.652 -47.438 -18.047 1 96.38 185 ARG B C 1
ATOM 3434 O O . ARG B 1 185 ? 4.922 -48.562 -18.438 1 96.38 185 ARG B O 1
ATOM 3441 N N . LEU B 1 186 ? 3.768 -46.688 -18.656 1 95.62 186 LEU B N 1
ATOM 3442 C CA . LEU B 1 186 ? 2.91 -47.188 -19.703 1 95.62 186 LEU B CA 1
ATOM 3443 C C . LEU B 1 186 ? 3.711 -47.438 -20.984 1 95.62 186 LEU B C 1
ATOM 3445 O O . LEU B 1 186 ? 3.484 -48.438 -21.688 1 95.62 186 LEU B O 1
ATOM 3449 N N . GLN B 1 187 ? 4.695 -46.562 -21.234 1 93.12 187 GLN B N 1
ATOM 3450 C CA . GLN B 1 187 ? 5.562 -46.75 -22.391 1 93.12 187 GLN B CA 1
ATOM 3451 C C . GLN B 1 187 ? 6.402 -48.031 -22.25 1 93.12 187 GLN B C 1
ATOM 3453 O O . GLN B 1 187 ? 6.578 -48.75 -23.219 1 93.12 187 GLN B O 1
ATOM 3458 N N . ASN B 1 188 ? 6.82 -48.406 -21.047 1 94.88 188 ASN B N 1
ATOM 3459 C CA . ASN B 1 188 ? 7.582 -49.625 -20.797 1 94.88 188 ASN B CA 1
ATOM 3460 C C . ASN B 1 188 ? 6.711 -50.875 -20.938 1 94.88 188 ASN B C 1
ATOM 3462 O O . ASN B 1 188 ? 7.164 -51.875 -21.469 1 94.88 188 ASN B O 1
ATOM 3466 N N . GLU B 1 189 ? 5.484 -50.719 -20.562 1 93.06 189 GLU B N 1
ATOM 3467 C CA . GLU B 1 189 ? 4.555 -51.844 -20.688 1 93.06 189 GLU B CA 1
ATOM 3468 C C . GLU B 1 189 ? 4.246 -52.156 -22.156 1 93.06 189 GLU B C 1
ATOM 3470 O O . GLU B 1 189 ? 4.117 -53.312 -22.531 1 93.06 189 GLU B O 1
ATOM 3475 N N . ILE B 1 190 ? 4.223 -51.125 -22.906 1 93.56 190 ILE B N 1
ATOM 3476 C CA . ILE B 1 190 ? 3.984 -51.281 -24.328 1 93.56 190 ILE B CA 1
ATOM 3477 C C . ILE B 1 190 ? 5.176 -52 -24.969 1 93.56 190 ILE B C 1
ATOM 3479 O O . ILE B 1 190 ? 5.004 -52.906 -25.766 1 93.56 190 ILE B O 1
ATOM 3483 N N . GLU B 1 191 ? 6.359 -51.594 -24.562 1 90.56 191 GLU B N 1
ATOM 3484 C CA . GLU B 1 191 ? 7.562 -52.25 -25.109 1 90.56 191 GLU B CA 1
ATOM 3485 C C . GLU B 1 191 ? 7.656 -53.688 -24.703 1 90.56 191 GLU B C 1
ATOM 3487 O O . GLU B 1 191 ? 8.031 -54.562 -25.5 1 90.56 191 GLU B O 1
ATOM 3492 N N . GLU B 1 192 ? 7.223 -54 -23.5 1 91.38 192 GLU B N 1
ATOM 3493 C CA . GLU B 1 192 ? 7.219 -55.375 -23.016 1 91.38 192 GLU B CA 1
ATOM 3494 C C . GLU B 1 192 ? 6.188 -56.219 -23.766 1 91.38 192 GLU B C 1
ATOM 3496 O O . GLU B 1 192 ? 6.461 -57.375 -24.141 1 91.38 192 GLU B O 1
ATOM 3501 N N . ALA B 1 193 ? 5.055 -55.625 -24 1 88.25 193 ALA B N 1
ATOM 3502 C CA . ALA B 1 193 ? 4.008 -56.344 -24.719 1 88.25 193 ALA B CA 1
ATOM 3503 C C . ALA B 1 193 ? 4.422 -56.594 -26.172 1 88.25 193 ALA B C 1
ATOM 3505 O O . ALA B 1 193 ? 4.16 -57.688 -26.703 1 88.25 193 ALA B O 1
ATOM 3506 N N . LYS B 1 194 ? 5.137 -55.688 -26.734 1 86.81 194 LYS B N 1
ATOM 3507 C CA . LYS B 1 194 ? 5.629 -55.875 -28.094 1 86.81 194 LYS B CA 1
ATOM 3508 C C . LYS B 1 194 ? 6.711 -56.938 -28.172 1 86.81 194 LYS B C 1
ATOM 3510 O O . LYS B 1 194 ? 6.758 -57.719 -29.109 1 86.81 194 LYS B O 1
ATOM 3515 N N . ARG B 1 195 ? 7.523 -57.094 -27.109 1 91 195 ARG B N 1
ATOM 3516 C CA . ARG B 1 195 ? 8.555 -58.125 -27.031 1 91 195 ARG B CA 1
ATOM 3517 C C . ARG B 1 195 ? 7.941 -59.5 -26.859 1 91 195 ARG B C 1
ATOM 3519 O O . ARG B 1 195 ? 8.375 -60.469 -27.5 1 91 195 ARG B O 1
ATOM 3526 N N . GLU B 1 196 ? 6.887 -59.562 -26.078 1 88.81 196 GLU B N 1
ATOM 3527 C CA . GLU B 1 196 ? 6.199 -60.812 -25.859 1 88.81 196 GLU B CA 1
ATOM 3528 C C . GLU B 1 196 ? 5.516 -61.312 -27.125 1 88.81 196 GLU B C 1
ATOM 3530 O O . GLU B 1 196 ? 5.551 -62.5 -27.438 1 88.81 196 GLU B O 1
ATOM 3535 N N . LEU B 1 197 ? 4.957 -60.375 -27.859 1 88.94 197 LEU B N 1
ATOM 3536 C CA . LEU B 1 197 ? 4.305 -60.719 -29.125 1 88.94 197 LEU B CA 1
ATOM 3537 C C . LEU B 1 197 ? 5.316 -61.281 -30.125 1 88.94 197 LEU B C 1
ATOM 3539 O O . LEU B 1 197 ? 5.055 -62.281 -30.797 1 88.94 197 LEU B O 1
ATOM 3543 N N . ALA B 1 198 ? 6.516 -60.656 -30.109 1 89.31 198 ALA B N 1
ATOM 3544 C CA . ALA B 1 198 ? 7.566 -61.094 -31.031 1 89.31 198 ALA B CA 1
ATOM 3545 C C . ALA B 1 198 ? 8.078 -62.469 -30.641 1 89.31 198 ALA B C 1
ATOM 3547 O O . ALA B 1 198 ? 8.344 -63.312 -31.516 1 89.31 198 ALA B O 1
ATOM 3548 N N . GLU B 1 199 ? 8.102 -62.781 -29.328 1 91.25 199 GLU B N 1
ATOM 3549 C CA . GLU B 1 199 ? 8.57 -64.062 -28.859 1 91.25 199 GLU B CA 1
ATOM 3550 C C . GLU B 1 199 ? 7.562 -65.188 -29.156 1 91.25 199 GLU B C 1
ATOM 3552 O O . GLU B 1 199 ? 7.941 -66.25 -29.578 1 91.25 199 GLU B O 1
ATOM 3557 N N . VAL B 1 200 ? 6.316 -64.812 -28.984 1 90.06 200 VAL B N 1
ATOM 3558 C CA . VAL B 1 200 ? 5.266 -65.812 -29.25 1 90.06 200 VAL B CA 1
ATOM 3559 C C . VAL B 1 200 ? 5.219 -66.125 -30.734 1 90.06 200 VAL B C 1
ATOM 3561 O O . VAL B 1 200 ? 5.094 -67.312 -31.125 1 90.06 200 VAL B O 1
ATOM 3564 N N . GLU B 1 201 ? 5.414 -65.188 -31.609 1 86.75 201 GLU B N 1
ATOM 3565 C CA . GLU 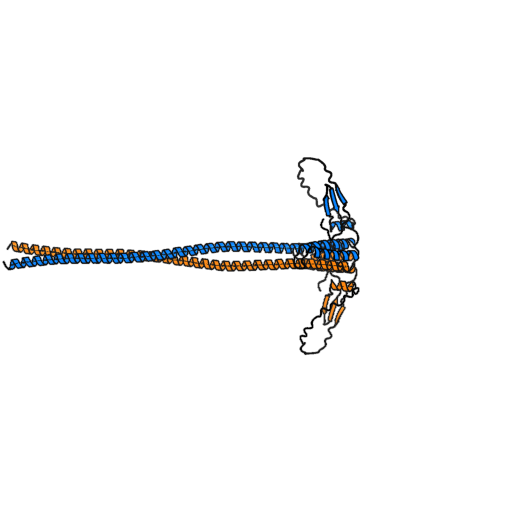B 1 201 ? 5.43 -65.375 -33.062 1 86.75 201 GLU B CA 1
ATOM 3566 C C . GLU B 1 201 ? 6.633 -66.188 -33.469 1 86.75 201 GLU B C 1
ATOM 3568 O O . GLU B 1 201 ? 6.508 -67.125 -34.312 1 86.75 201 GLU B O 1
ATOM 3573 N N . ALA B 1 202 ? 7.746 -66 -32.812 1 91.56 202 ALA B N 1
ATOM 3574 C CA . ALA B 1 202 ? 8.953 -66.75 -33.125 1 91.56 202 ALA B CA 1
ATOM 3575 C C . ALA B 1 202 ? 8.82 -68.188 -32.688 1 91.56 202 ALA B C 1
ATOM 3577 O O . ALA B 1 202 ? 9.227 -69.125 -33.406 1 91.56 202 ALA B O 1
ATOM 3578 N N . GLU B 1 203 ? 8.188 -68.375 -31.562 1 90.19 203 GLU B N 1
ATOM 3579 C CA . GLU B 1 203 ? 7.98 -69.75 -31.047 1 90.19 203 GLU B CA 1
ATOM 3580 C C . GLU B 1 203 ? 7.004 -70.5 -31.906 1 90.19 203 GLU B C 1
ATOM 3582 O O . GLU B 1 203 ? 7.215 -71.688 -32.188 1 90.19 203 GLU B O 1
ATOM 3587 N N . HIS B 1 204 ? 6.039 -69.875 -32.406 1 87.31 204 HIS B N 1
ATOM 3588 C CA . HIS B 1 204 ? 5.059 -70.5 -33.281 1 87.31 204 HIS B CA 1
ATOM 3589 C C . HIS B 1 204 ? 5.684 -70.875 -34.594 1 87.31 204 HIS B C 1
ATOM 3591 O O . HIS B 1 204 ? 5.434 -72 -35.094 1 87.31 204 HIS B O 1
ATOM 3597 N N . LYS B 1 205 ? 6.527 -70 -35.094 1 86.06 205 LYS B N 1
ATOM 3598 C CA . LYS B 1 205 ? 7.207 -70.312 -36.375 1 86.06 205 LYS B CA 1
ATOM 3599 C C . LYS B 1 205 ? 8.117 -71.562 -36.188 1 86.06 205 LYS B C 1
ATOM 3601 O O . LYS B 1 205 ? 8.164 -72.438 -37.062 1 86.06 205 LYS B O 1
ATOM 3606 N N . ARG B 1 206 ? 8.664 -71.688 -35.031 1 90.19 206 ARG B N 1
ATOM 3607 C CA . ARG B 1 206 ? 9.547 -72.812 -34.75 1 90.19 206 ARG B CA 1
ATOM 3608 C C . ARG B 1 206 ? 8.758 -74.125 -34.594 1 90.19 206 ARG B C 1
ATOM 3610 O O . ARG B 1 206 ? 9.148 -75.125 -35.125 1 90.19 206 ARG B O 1
ATOM 3617 N N . LYS B 1 207 ? 7.656 -74 -33.938 1 86.38 207 LYS B N 1
ATOM 3618 C CA . LYS B 1 207 ? 6.836 -75.188 -33.719 1 86.38 207 LYS B CA 1
ATOM 3619 C C . LYS B 1 207 ? 6.262 -75.688 -35.031 1 86.38 207 LYS B C 1
ATOM 3621 O O . LYS B 1 207 ? 6.266 -76.875 -35.281 1 86.38 207 LYS B O 1
ATOM 3626 N N . ILE B 1 208 ? 5.855 -74.75 -35.875 1 83.75 208 ILE B N 1
ATOM 3627 C CA . ILE B 1 208 ? 5.32 -75.125 -37.188 1 83.75 208 ILE B CA 1
ATOM 3628 C C . ILE B 1 208 ? 6.41 -75.812 -38.031 1 83.75 208 ILE B C 1
ATOM 3630 O O . ILE B 1 208 ? 6.16 -76.812 -38.688 1 83.75 208 ILE B O 1
ATOM 3634 N N . GLU B 1 209 ? 7.625 -75.312 -37.875 1 87.56 209 GLU B N 1
ATOM 3635 C CA . GLU B 1 209 ? 8.742 -75.812 -38.625 1 87.56 209 GLU B CA 1
ATOM 3636 C C . GLU B 1 209 ? 9.117 -77.25 -38.125 1 87.56 209 GLU B C 1
ATOM 3638 O O . GLU B 1 209 ? 9.398 -78.125 -38.938 1 87.56 209 GLU B O 1
ATOM 3643 N N . VAL B 1 210 ? 9.016 -77.438 -36.875 1 89.25 210 VAL B N 1
ATOM 3644 C CA . VAL B 1 210 ? 9.352 -78.75 -36.281 1 89.25 210 VAL B CA 1
ATOM 3645 C C . VAL B 1 210 ? 8.289 -79.812 -36.656 1 89.25 210 VAL B C 1
ATOM 3647 O O . VAL B 1 210 ? 8.617 -80.875 -37.062 1 89.25 210 VAL B O 1
ATOM 3650 N N . GLU B 1 211 ? 7.062 -79.312 -36.531 1 84.69 211 GLU B N 1
ATOM 3651 C CA . GLU B 1 211 ? 5.973 -80.25 -36.875 1 84.69 211 GLU B CA 1
ATOM 3652 C C . GLU B 1 211 ? 6.004 -80.625 -38.344 1 84.69 211 GLU B C 1
ATOM 3654 O O . GLU B 1 211 ? 5.766 -81.812 -38.719 1 84.69 211 GLU B O 1
ATOM 3659 N N . LYS B 1 212 ? 6.332 -79.625 -39.188 1 84.88 212 LYS B N 1
ATOM 3660 C CA . LYS B 1 212 ? 6.453 -79.938 -40.594 1 84.88 212 LYS B CA 1
ATOM 3661 C C . LYS B 1 212 ? 7.59 -80.875 -40.875 1 84.88 212 LYS B C 1
ATOM 3663 O O . LYS B 1 212 ? 7.438 -81.812 -41.688 1 84.88 212 LYS B O 1
ATOM 3668 N N . ASN B 1 213 ? 8.648 -80.812 -40.188 1 89 213 ASN B N 1
ATOM 3669 C CA . ASN B 1 213 ? 9.789 -81.688 -40.375 1 89 213 ASN B CA 1
ATOM 3670 C C . ASN B 1 213 ? 9.477 -83.125 -39.906 1 89 213 ASN B C 1
ATOM 3672 O O . ASN B 1 213 ? 9.867 -84.062 -40.531 1 89 213 ASN B O 1
ATOM 3676 N N . GLU B 1 214 ? 8.734 -83.125 -38.844 1 86.62 214 GLU B N 1
ATOM 3677 C CA . GLU B 1 214 ? 8.336 -84.438 -38.312 1 86.62 214 GLU B CA 1
ATOM 3678 C C . GLU B 1 214 ? 7.363 -85.125 -39.25 1 86.62 214 GLU B C 1
ATOM 3680 O O . GLU B 1 214 ? 7.477 -86.375 -39.469 1 86.62 214 GLU B O 1
ATOM 3685 N N . HIS B 1 215 ? 6.449 -84.375 -39.812 1 85.5 215 HIS B N 1
ATOM 3686 C CA . HIS B 1 215 ? 5.492 -84.938 -40.781 1 85.5 215 HIS B CA 1
ATOM 3687 C C . HIS B 1 215 ? 6.188 -85.438 -42.031 1 85.5 215 HIS B C 1
ATOM 3689 O O . HIS B 1 215 ? 5.879 -86.5 -42.562 1 85.5 215 HIS B O 1
ATOM 3695 N N . GLU B 1 216 ? 7.086 -84.688 -42.438 1 85.62 216 GLU B N 1
ATOM 3696 C CA . GLU B 1 216 ? 7.824 -85.062 -43.656 1 85.62 216 GLU B CA 1
ATOM 3697 C C . GLU B 1 216 ? 8.656 -86.312 -43.406 1 85.62 216 GLU B C 1
ATOM 3699 O O . GLU B 1 216 ? 8.727 -87.188 -44.281 1 85.62 216 GLU B O 1
ATOM 3704 N N . SER B 1 217 ? 9.164 -86.375 -42.219 1 89.19 217 SER B N 1
ATOM 3705 C CA . SER B 1 217 ? 9.945 -87.562 -41.844 1 89.19 217 SER B CA 1
ATOM 3706 C C . SER B 1 217 ? 9.062 -88.812 -41.75 1 89.19 217 SER B C 1
ATOM 3708 O O . SER B 1 217 ? 9.445 -89.875 -42.188 1 89.19 217 SER B O 1
ATOM 3710 N N . ASN B 1 218 ? 7.898 -88.562 -41.156 1 85.12 218 ASN B N 1
ATOM 3711 C CA . ASN B 1 218 ? 6.957 -89.688 -41.031 1 85.12 218 ASN B CA 1
ATOM 3712 C C . ASN B 1 218 ? 6.457 -90.188 -42.375 1 85.12 218 ASN B C 1
ATOM 3714 O O . ASN B 1 218 ? 6.363 -91.375 -42.625 1 85.12 218 ASN B O 1
ATOM 3718 N N . ILE B 1 219 ? 6.156 -89.25 -43.25 1 83.88 219 ILE B N 1
ATOM 3719 C CA . ILE B 1 219 ? 5.711 -89.562 -44.594 1 83.88 219 ILE B CA 1
ATOM 3720 C C . ILE B 1 219 ? 6.828 -90.312 -45.375 1 83.88 219 ILE B C 1
ATOM 3722 O O . ILE B 1 219 ? 6.578 -91.25 -46.062 1 83.88 219 ILE B O 1
ATOM 3726 N N . ALA B 1 220 ? 8.031 -89.938 -45.125 1 86.44 220 ALA B N 1
ATOM 3727 C CA . ALA B 1 220 ? 9.172 -90.562 -45.781 1 86.44 220 ALA B CA 1
ATOM 3728 C C . ALA B 1 220 ? 9.391 -91.938 -45.281 1 86.44 220 ALA B C 1
ATOM 3730 O O . ALA B 1 220 ? 9.695 -92.875 -46.062 1 86.44 220 ALA B O 1
ATOM 3731 N N . ALA B 1 221 ? 9.148 -92.125 -44 1 88.06 221 ALA B N 1
ATOM 3732 C CA . ALA B 1 221 ? 9.305 -93.438 -43.406 1 88.06 221 ALA B CA 1
ATOM 3733 C C . ALA B 1 221 ? 8.234 -94.375 -43.906 1 88.06 221 ALA B C 1
ATOM 3735 O O . ALA B 1 221 ? 8.523 -95.562 -44.25 1 88.06 221 ALA B O 1
ATOM 3736 N N . LEU B 1 222 ? 7.02 -93.812 -44 1 82.56 222 LEU B N 1
ATOM 3737 C CA . LEU B 1 222 ? 5.922 -94.625 -44.5 1 82.56 222 LEU B CA 1
ATOM 3738 C C . LEU B 1 222 ? 6.098 -95 -45.969 1 82.56 222 LEU B C 1
ATOM 3740 O O . LEU B 1 222 ? 5.781 -96.062 -46.406 1 82.56 222 LEU B O 1
ATOM 3744 N N . ARG B 1 223 ? 6.672 -94.062 -46.719 1 82.69 223 ARG B N 1
ATOM 3745 C CA . ARG B 1 223 ? 6.949 -94.25 -48.125 1 82.69 223 ARG B CA 1
ATOM 3746 C C . ARG B 1 223 ? 8.055 -95.312 -48.312 1 82.69 223 ARG B C 1
ATOM 3748 O O . ARG B 1 223 ? 7.973 -96.125 -49.219 1 82.69 223 ARG B O 1
ATOM 3755 N N . ARG B 1 224 ? 9.031 -95.438 -47.469 1 86.12 224 ARG B N 1
ATOM 3756 C CA . ARG B 1 224 ? 10.109 -96.375 -47.531 1 86.12 224 ARG B CA 1
ATOM 3757 C C . ARG B 1 224 ? 9.602 -97.812 -47.188 1 86.12 224 ARG B C 1
ATOM 3759 O O . ARG B 1 224 ? 9.961 -98.75 -47.875 1 86.12 224 ARG B O 1
ATOM 3766 N N . LYS B 1 225 ? 8.789 -97.75 -46.188 1 81.5 225 LYS B N 1
ATOM 3767 C CA . LYS B 1 225 ? 8.211 -99.062 -45.781 1 81.5 225 LYS B CA 1
ATOM 3768 C C . LYS B 1 225 ? 7.336 -99.625 -46.906 1 81.5 225 LYS B C 1
ATOM 3770 O O . LYS B 1 225 ? 7.371 -100.812 -47.188 1 81.5 225 LYS B O 1
ATOM 3775 N N . ALA B 1 226 ? 6.578 -98.688 -47.594 1 77.88 226 ALA B N 1
ATOM 3776 C CA . ALA B 1 226 ? 5.723 -99.125 -48.719 1 77.88 226 ALA B CA 1
ATOM 3777 C C . ALA B 1 226 ? 6.555 -99.625 -49.906 1 77.88 226 ALA B C 1
ATOM 3779 O O . ALA B 1 226 ? 6.199 -100.562 -50.562 1 77.88 226 ALA B O 1
ATOM 3780 N N . GLN B 1 227 ? 7.676 -99 -50.125 1 82 227 GLN B N 1
ATOM 3781 C CA . GLN B 1 227 ? 8.555 -99.438 -51.219 1 82 227 GLN B CA 1
ATOM 3782 C C . GLN B 1 227 ? 9.227 -100.75 -50.938 1 82 227 GLN B C 1
ATOM 3784 O O . GLN B 1 227 ? 9.391 -101.562 -51.844 1 82 227 GLN B O 1
ATOM 3789 N N . LYS B 1 228 ? 9.516 -101 -49.75 1 82 228 LYS B N 1
ATOM 3790 C CA . LYS B 1 228 ? 10.109 -102.312 -49.344 1 82 228 LYS B CA 1
ATOM 3791 C C . LYS B 1 228 ? 9.125 -103.438 -49.531 1 82 228 LYS B C 1
ATOM 3793 O O . LYS B 1 228 ? 9.484 -104.5 -50.062 1 82 228 LYS B O 1
ATOM 3798 N N . VAL B 1 229 ? 7.895 -103.125 -49.125 1 77.31 229 VAL B N 1
ATOM 3799 C CA . VAL B 1 229 ? 6.863 -104.188 -49.281 1 77.31 229 VAL B CA 1
ATOM 3800 C C . VAL B 1 229 ? 6.609 -104.438 -50.75 1 77.31 229 VAL B C 1
ATOM 3802 O O . VAL B 1 229 ? 6.434 -105.625 -51.156 1 77.31 229 VAL B O 1
ATOM 3805 N N . LYS B 1 230 ? 6.656 -103.375 -51.562 1 76.62 230 LYS B N 1
ATOM 3806 C CA . LYS B 1 230 ? 6.469 -103.562 -53 1 76.62 230 LYS B CA 1
ATOM 3807 C C . LYS B 1 230 ? 7.609 -104.375 -53.625 1 76.62 230 LYS B C 1
ATOM 3809 O O . LYS B 1 230 ? 7.375 -105.25 -54.469 1 76.62 230 LYS B O 1
ATOM 3814 N N . ARG B 1 231 ? 8.82 -104.25 -53.281 1 81.69 231 ARG B N 1
ATOM 3815 C CA . ARG B 1 231 ? 9.969 -104.938 -53.812 1 81.69 231 ARG B CA 1
ATOM 3816 C C . ARG B 1 231 ? 9.93 -106.438 -53.375 1 81.69 231 ARG B C 1
ATOM 3818 O O . ARG B 1 231 ? 10.266 -107.312 -54.188 1 81.69 231 ARG B O 1
ATOM 3825 N N . GLU B 1 232 ? 9.461 -106.625 -52.219 1 79.25 232 GLU B N 1
ATOM 3826 C CA . GLU B 1 232 ? 9.367 -108 -51.75 1 79.25 232 GLU B CA 1
ATOM 3827 C C . GLU B 1 232 ? 8.312 -108.75 -52.5 1 79.25 232 GLU B C 1
ATOM 3829 O O . GLU B 1 232 ? 8.508 -109.938 -52.812 1 79.25 232 GLU B O 1
ATOM 3834 N N . ILE B 1 233 ? 7.27 -108.125 -52.875 1 76.56 233 ILE B N 1
ATOM 3835 C CA . ILE B 1 233 ? 6.203 -108.75 -53.625 1 76.56 233 ILE B CA 1
ATOM 3836 C C . ILE B 1 233 ? 6.684 -109 -55.062 1 76.56 233 ILE B C 1
ATOM 3838 O O . ILE B 1 233 ? 6.414 -110.062 -55.625 1 76.56 233 ILE B O 1
ATOM 3842 N N . GLU B 1 234 ? 7.414 -108.125 -55.594 1 78.44 234 GLU B N 1
ATOM 3843 C CA . GLU B 1 234 ? 7.957 -108.312 -56.938 1 78.44 234 GLU B CA 1
ATOM 3844 C C . GLU B 1 234 ? 8.992 -109.438 -56.969 1 78.44 234 GLU B C 1
ATOM 3846 O O . GLU B 1 234 ? 9.047 -110.188 -57.938 1 78.44 234 GLU B O 1
ATOM 3851 N N . ARG B 1 235 ? 9.695 -109.625 -55.938 1 78.56 235 ARG B N 1
ATOM 3852 C CA . ARG B 1 235 ? 10.68 -110.688 -55.844 1 78.56 235 ARG B CA 1
ATOM 3853 C C . ARG B 1 235 ? 9.992 -112 -55.75 1 78.56 235 ARG B C 1
ATOM 3855 O O . ARG B 1 235 ? 10.414 -113 -56.375 1 78.56 235 ARG B O 1
ATOM 3862 N N . LEU B 1 236 ? 8.945 -112.125 -55.094 1 73.56 236 LEU B N 1
ATOM 3863 C CA . LEU B 1 236 ? 8.219 -113.375 -54.938 1 73.56 236 LEU B CA 1
ATOM 3864 C C . LEU B 1 236 ? 7.492 -113.75 -56.219 1 73.56 236 LEU B C 1
ATOM 3866 O O . LEU B 1 236 ? 7.441 -114.938 -56.562 1 73.56 236 LEU B O 1
ATOM 3870 N N . LEU B 1 237 ? 7.082 -112.812 -56.906 1 72.94 237 LEU B N 1
ATOM 3871 C CA . LEU B 1 237 ? 6.375 -113.062 -58.156 1 72.94 237 LEU B CA 1
ATOM 3872 C C . LEU B 1 237 ? 7.352 -113.5 -59.25 1 72.94 237 LEU B C 1
ATOM 3874 O O . LEU B 1 237 ? 7.031 -114.312 -60.062 1 72.94 237 LEU B O 1
ATOM 3878 N N . SER B 1 238 ? 8.414 -113 -59.156 1 77.81 238 SER B N 1
ATOM 3879 C CA . SER B 1 238 ? 9.422 -113.375 -60.156 1 77.81 238 SER B CA 1
ATOM 3880 C C . SER B 1 238 ? 9.93 -114.812 -59.875 1 77.81 238 SER B C 1
ATOM 3882 O O . SER B 1 238 ? 10.234 -115.5 -60.812 1 77.81 238 SER B O 1
ATOM 3884 N N . THR B 1 239 ? 9.977 -115.062 -58.719 1 71.31 239 THR B N 1
ATOM 3885 C CA . THR B 1 239 ? 10.414 -116.438 -58.375 1 71.31 239 THR B CA 1
ATOM 3886 C C . THR B 1 239 ? 9.344 -117.438 -58.75 1 71.31 239 THR B C 1
ATOM 3888 O O . THR B 1 239 ? 9.656 -118.625 -59.125 1 71.31 239 THR B O 1
ATOM 3891 N N . ILE B 1 240 ? 8.148 -117.188 -58.812 1 61.97 240 ILE B N 1
ATOM 3892 C CA . ILE B 1 240 ? 7.062 -118.062 -59.156 1 61.97 240 ILE B CA 1
ATOM 3893 C C . ILE B 1 240 ? 6.965 -118.188 -60.688 1 61.97 240 ILE B C 1
ATOM 3895 O O . ILE B 1 240 ? 6.66 -119.25 -61.219 1 61.97 240 ILE B O 1
ATOM 3899 N N . GLN B 1 241 ? 7.195 -117.312 -61.375 1 60.94 241 GLN B N 1
ATOM 3900 C CA . GLN B 1 241 ? 7.152 -117.375 -62.844 1 60.94 241 GLN B CA 1
ATOM 3901 C C . GLN B 1 241 ? 8.312 -118.25 -63.344 1 60.94 241 GLN B C 1
ATOM 3903 O O . GLN B 1 241 ? 8.211 -118.812 -64.438 1 60.94 241 GLN B O 1
ATOM 3908 N N . HIS B 1 242 ? 9.289 -118.312 -62.719 1 59.78 242 HIS B N 1
ATOM 3909 C CA . HIS B 1 242 ? 10.359 -119.188 -63.188 1 59.78 242 HIS B CA 1
ATOM 3910 C C . HIS B 1 242 ? 10.242 -120.562 -62.625 1 59.78 242 HIS B C 1
ATOM 3912 O O . HIS B 1 242 ? 11.047 -121.438 -62.938 1 59.78 242 HIS B O 1
ATOM 3918 N N . VAL B 1 243 ? 9.477 -120.812 -61.75 1 50.06 243 VAL B N 1
ATOM 3919 C CA . VAL B 1 243 ? 9.211 -122.25 -61.531 1 50.06 243 VAL B CA 1
ATOM 3920 C C . VAL B 1 243 ? 7.988 -122.688 -62.344 1 50.06 243 VAL B C 1
ATOM 3922 O O . VAL B 1 243 ? 6.988 -121.938 -62.406 1 50.06 243 VAL B O 1
#

Sequence (486 aa):
MQSSLLKYTASRVACRSIRSAREGTEAENVGSRVRNSKKEGQFQISTTEDILHSILPPREWTEGGEVWAQSVSTTPATKADVVALEQELDKRLRLRRAKSYGICQIREELYSQCFDELLRQVTIQCAERGLLLNRVRGELRSLIKSHRRLYESSAAFGVRKALLAEVEREAEEAKCTELENENERLQNEIEEAKRELAEVEAEHKRKIEVEKNEHESNIAALRRKAQKVKREIERLLSTIQHVMQSSLLKYTASRVACRSIRSAREGTEAENVGSRVRNSKKEGQFQISTTEDILHSILPPREWTEGGEVWAQSVSTTPATKADVVALEQELDKRLRLRRAKSYGICQIREELYSQCFDELLRQVTIQCAERGLLLNRVRGELRSLIKSHRRLYESSAAFGVRKALLAEVEREAEEAKCTELENENERLQNEIEEAKRELAEVEAEHKRKIEVEKNEHESNIAALRRKAQKVKREIERLLSTIQHV

Solvent-accessible surface area (backbone atoms only — not comparable to full-atom values): 27099 Å² total; per-residue (Å²): 128,82,85,62,70,43,63,63,40,78,72,38,78,65,44,73,61,72,83,76,77,86,80,77,81,80,74,72,78,70,76,71,75,76,71,77,69,77,67,77,75,70,78,60,82,65,48,67,64,54,53,46,39,70,77,46,64,55,52,71,49,75,57,96,68,26,31,34,32,26,42,57,49,82,71,79,68,50,73,69,52,46,54,50,50,52,52,50,50,53,50,50,41,59,74,68,63,43,61,93,62,78,86,34,70,63,44,52,52,54,45,50,31,46,48,49,28,50,43,52,46,42,23,65,75,34,51,68,53,23,53,51,51,48,52,48,51,49,50,54,52,50,46,39,50,46,34,46,50,50,25,53,52,36,43,50,51,31,52,52,51,52,53,50,45,50,52,53,46,52,52,52,51,50,50,40,51,51,40,50,53,49,37,52,51,38,53,52,50,38,54,49,50,53,51,50,44,53,49,52,54,53,50,49,54,48,49,54,51,49,52,50,52,50,49,52,49,51,52,49,50,53,51,49,53,52,50,51,54,51,50,51,52,52,50,52,52,52,53,51,70,71,97,127,83,86,62,68,42,63,64,39,78,72,37,78,65,44,75,61,74,83,78,77,83,79,79,78,79,76,72,78,72,77,72,73,79,71,78,68,76,67,78,73,70,79,60,81,64,46,67,62,55,54,46,38,70,77,45,62,56,52,71,48,77,56,96,66,26,31,34,33,25,42,57,49,81,71,79,68,50,70,68,51,46,53,50,50,52,52,51,51,53,49,52,40,58,75,68,64,42,62,93,63,77,86,36,71,63,44,52,51,51,46,50,31,45,48,50,28,50,43,51,44,40,23,66,74,34,53,68,52,22,53,52,50,48,51,46,51,49,50,53,51,49,45,40,50,46,32,46,50,51,24,54,52,36,44,51,51,31,51,52,51,52,52,49,45,50,53,51,48,52,52,52,52,50,50,40,51,52,40,51,52,49,36,51,53,39,53,52,50,38,54,50,48,52,51,50,43,52,50,52,53,51,50,49,54,49,51,54,52,50,52,51,51,50,50,52,50,51,53,50,50,52,51,50,54,52,49,50,54,52,52,53,52,53,53,54,52,54,55,50,71,72,97

Nearest PDB structures (foldseek):
  8glv-assembly1_La  TM=7.499E-01  e=2.022E-16  Chlamydomonas reinhardtii
  8j07-assembly1_e9  TM=7.388E-01  e=4.143E-15  Homo sapiens
  8glv-assembly1_JF  TM=7.665E-01  e=3.810E-14  Chlamydomonas reinhardtii
  8glv-assembly1_Kn  TM=6.615E-01  e=1.545E-15  Chlamydomonas reinhardtii
  8j07-assembly1_e6  TM=6.590E-01  e=6.635E-14  Homo sapiens

Secondary structure (DSSP, 8-state):
----SS-BPPPEEEEE-------------------------------HHHHHHHHSPPEEEEETTEEEEEPBP-PPPPHHHHHHHHHHHHHHHHHTT--SSS--HHHHHHHHHHHHHHHHHHHHH-HHHHHHHHHHHHHHHHHHHHHHHHHHHHHHHHHHHHHHHHHHHHHHHHHHHHHHHHHHHHHHHHHHHHHHHHHHHHHHHHHHHHHHHHHHHHHHHHHHHHHHHHHHHHHHHHHHHH-/----SS-BPPPEEEEE-------------------------------HHHHHHHHSPPEEEEETTEEEEEPBP-PPPPHHHHHHHHHHHHHHHHHTT--SSS--HHHHHHHHHHHHHHHHHHHHH-HHHHHHHHHHHHHHHHHHHHHHHHHHHHHHHHHHHHHHHHHHHHHHHHHHHHHHHHHHHHHHHHHHHHHHHHHHHHHHHHHHHHHHHHHHHHHHHHHHHHHHHHHHHHHHHHHHHT-

Organism: NCBI:txid88456

pLDDT: mean 80.56, std 20.89, range [22.97, 97.62]